Protein AF-A0A1H4I137-F1 (afdb_monomer_lite)

Secondary structure (DSSP, 8-state):
-GGGGTPEEEEEETTTEEEEEETTEEEEEEEESSSPPPHHHH-PBPS--THHHH-SGGGHHHHHHHHHHHHTT-PEEE-B--HHHHHHHSTT-S----TT--EEEEEE-SS-EEEEEEE-S--SS-GGG--S--PPP--TT--------TTSS-SS--------TT--PPPS---HHHHHHHHHHHHHHHHH-SEEEEE--SSHHHHHHHHHHHHHHHH-GGGGGGEEEEEE--S-S-HHHHHHHHHHHHHHHHHHHHH-TT---TTTEEEE---TTSSHHIIIIIS-PPPP-SS--HHIIIIIIHHHHHHHHHHS-TT--EEEE----GGG-HHHHHHHHHHHTTSSPEEPSSTTEEEE-TTTT--HHHHHHHHHHS--SS-STT-HHHHHHHHHHHTT-SS-HHHHHHH-HHHHHHHTTS-------TT--SSS--HHHHHHHHH-HHHHHHHHHHHHHHHHTTSGGGT-B-SEEEETTEEEES--PBPHHHHHHHHHHHHHTT----HHHHHHHHHHHHHHTTTTT----HHHHHHHHTTSS---TT-GGGGGSTTTS-SSEE-TTS-EEPPP--------HHHHHHHHHHHHHHHHHHHH--TT-EEEEE-SS-EEEEEEEEEEEETTEEEEEEEEETTEEEEEEGGG-SEEEEEE-HHHHHHHHHHHHHTT-

Radius of gyration: 31.25 Å; chains: 1; bounding box: 74×97×78 Å

pLDDT: mean 81.2, std 16.69, range [25.59, 98.25]

Sequence (677 aa):
MLKKRKWNYFGTVRNWTSVFEHSGQFIAIHHFIKDKPLKELMGIPDRIHWSEFLNESDFNEIMLFTHGLEEQLKMKCMIPEQTFVDALKDPYNPLMNSPKHKLMLWFTGEEVTLLVEIFFNPQQFPPYGVKAPMNWPDISHRVEYETQSLFAALDYIVQPEITSPDAMTIEDSINPDTLQTSKLDIERIFKECTKVIVAYSGGKDSSVILQLCVEFVLEHPEYQDKLYIVSASTGVENPLIEKHIRSMQEVVTIKLDELFENGFDESRFVIVEPKSDQTYVTCVFGDGFIPPSSTFKWCVERLKVNPGREDLLERFSDEDLVCQVLGLRTLESSNRSRSIQEHFGDDLYGIHVLRGLKTAPPIRHWSGADVATYLATKPSPWNDEYSNHRLINIYGMASGLMECPIGAMIQNDNDAIKSCSGSSARFGCWACTVVKEDHSLKNLVEAYPEELGSYYKMRSLLKGVQDIRYGGCSGYYRNHGGFSSGYGDLTIDVRINLLRNWWELNIPLPEIEVIEIIKKVKAREVPEGLAVSNRFWDTLYRFLPVHPGINHRAMYDPIWEPNYLRNEDNKKVKLASVGIDRVTQIDLSWIANYKLVSQQIKAAIDINDCVQIVLKNQIVRGEIIEVQVVNGIPKVLKLQVAKRQVELPVTVIKQIKVTESHAHRVSLHQQMLDFSL

Structure (mmCIF, N/CA/C/O backbone):
data_AF-A0A1H4I137-F1
#
_entry.id   AF-A0A1H4I137-F1
#
loop_
_atom_site.group_PDB
_atom_site.id
_atom_site.type_symbol
_atom_site.label_atom_id
_atom_site.label_alt_id
_atom_site.label_comp_id
_atom_site.label_asym_id
_atom_site.label_entity_id
_atom_site.label_seq_id
_atom_site.pdbx_PDB_ins_code
_atom_site.Cartn_x
_atom_site.Cartn_y
_atom_site.Cartn_z
_atom_site.occupancy
_atom_site.B_iso_or_equiv
_atom_site.auth_seq_id
_atom_site.auth_comp_id
_atom_site.auth_asym_id
_atom_site.auth_atom_id
_atom_site.pdbx_PDB_model_num
ATOM 1 N N . MET A 1 1 ? 21.775 20.223 -29.207 1.00 84.31 1 MET A N 1
ATOM 2 C CA . MET A 1 1 ? 21.948 19.214 -30.281 1.00 84.31 1 MET A CA 1
ATOM 3 C C . MET A 1 1 ? 20.658 18.977 -31.059 1.00 84.31 1 MET A C 1
ATOM 5 O O . MET A 1 1 ? 20.654 19.242 -32.252 1.00 84.31 1 MET A O 1
ATOM 9 N N . LEU A 1 2 ? 19.563 18.585 -30.398 1.00 90.19 2 LEU A N 1
ATOM 10 C CA . LEU A 1 2 ? 18.254 18.310 -31.020 1.00 90.19 2 LEU A CA 1
ATOM 11 C C . LEU A 1 2 ? 17.735 19.421 -31.958 1.00 90.19 2 LEU A C 1
ATOM 13 O O . LEU A 1 2 ? 17.393 19.140 -33.102 1.00 90.19 2 LEU A O 1
ATOM 17 N N . LYS A 1 3 ? 17.790 20.701 -31.547 1.00 89.25 3 LYS A N 1
ATOM 18 C CA . LYS A 1 3 ? 17.411 21.846 -32.407 1.00 89.25 3 LYS A CA 1
ATOM 19 C C . LYS A 1 3 ? 18.175 21.888 -33.741 1.00 89.25 3 LYS A C 1
ATOM 21 O O . LYS A 1 3 ? 17.584 22.159 -34.778 1.00 89.25 3 LYS A O 1
ATOM 26 N N . LYS A 1 4 ? 19.484 21.587 -33.736 1.00 87.75 4 LYS A N 1
ATOM 27 C CA . LYS A 1 4 ? 20.318 21.555 -34.959 1.00 87.75 4 LYS A CA 1
ATOM 28 C C . LYS A 1 4 ? 19.924 20.403 -35.894 1.00 87.75 4 LYS A C 1
ATOM 30 O O . LYS A 1 4 ? 20.110 20.510 -37.098 1.00 87.75 4 LYS A O 1
ATOM 35 N N . ARG A 1 5 ? 19.356 19.336 -35.330 1.00 87.44 5 ARG A N 1
ATOM 36 C CA . ARG A 1 5 ? 18.869 18.133 -36.018 1.00 87.44 5 ARG A CA 1
ATOM 37 C C . ARG A 1 5 ? 17.391 18.219 -36.416 1.00 87.44 5 ARG A C 1
ATOM 39 O O . ARG A 1 5 ? 16.802 17.215 -36.782 1.00 87.44 5 ARG A O 1
ATOM 46 N N . LYS A 1 6 ? 16.782 19.410 -36.338 1.00 90.44 6 LYS A N 1
ATOM 47 C CA . LYS A 1 6 ? 15.378 19.652 -36.718 1.00 90.44 6 LYS A CA 1
ATOM 48 C C . LYS A 1 6 ? 14.364 18.809 -35.927 1.00 90.44 6 LYS A C 1
ATOM 50 O O . LYS A 1 6 ? 13.351 18.385 -36.471 1.00 90.44 6 LYS A O 1
ATOM 55 N N . TRP A 1 7 ? 14.628 18.571 -34.644 1.00 93.19 7 TRP A N 1
ATOM 56 C CA . TRP A 1 7 ? 13.601 18.064 -33.732 1.00 93.19 7 TRP A CA 1
ATOM 57 C C . TRP A 1 7 ? 12.607 19.175 -33.381 1.00 93.19 7 TRP A C 1
ATOM 59 O O . TRP A 1 7 ? 12.993 20.337 -33.193 1.00 93.19 7 TRP A O 1
ATOM 69 N N . ASN A 1 8 ? 11.341 18.805 -33.240 1.00 93.00 8 ASN A N 1
ATOM 70 C CA . ASN A 1 8 ? 10.282 19.662 -32.733 1.00 93.00 8 ASN A CA 1
ATOM 71 C C . ASN A 1 8 ? 10.276 19.600 -31.204 1.00 93.00 8 ASN A C 1
ATOM 73 O O . ASN A 1 8 ? 10.320 18.523 -30.618 1.00 93.00 8 ASN A O 1
ATOM 77 N N . TYR A 1 9 ? 10.229 20.751 -30.541 1.00 94.00 9 TYR A N 1
ATOM 78 C CA . TYR A 1 9 ? 10.090 20.825 -29.088 1.00 94.00 9 TYR A CA 1
ATOM 79 C C . TYR A 1 9 ? 8.607 20.921 -28.736 1.00 94.00 9 TYR A C 1
ATOM 81 O O . TYR A 1 9 ? 7.920 21.774 -29.278 1.00 94.00 9 TYR A O 1
ATOM 89 N N . PHE A 1 10 ? 8.105 20.065 -27.847 1.00 91.12 10 PHE A N 1
ATOM 90 C CA . PHE A 1 10 ? 6.683 20.018 -27.468 1.00 91.12 10 PHE A CA 1
ATOM 91 C C . PHE A 1 10 ? 6.384 20.660 -26.109 1.00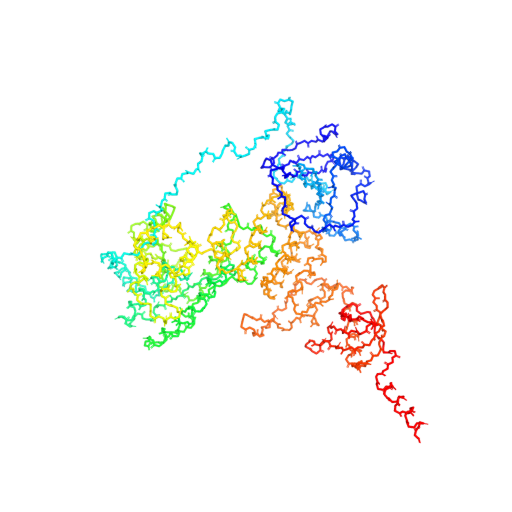 91.12 10 PHE A C 1
ATOM 93 O O . PHE A 1 10 ? 5.224 20.892 -25.773 1.00 91.12 10 PHE A O 1
ATOM 100 N N . GLY A 1 11 ? 7.416 20.965 -25.323 1.00 88.25 11 GLY A N 1
ATOM 101 C CA . GLY A 1 11 ? 7.264 21.617 -24.028 1.00 88.25 11 GLY A CA 1
ATOM 102 C C . GLY A 1 11 ? 8.071 20.959 -22.919 1.00 88.25 11 GLY A C 1
ATOM 103 O O . GLY A 1 11 ? 8.696 19.910 -23.098 1.00 88.25 11 GLY A O 1
ATOM 104 N N . THR A 1 12 ? 8.046 21.609 -21.757 1.00 85.88 12 THR A N 1
ATOM 105 C CA . THR A 1 12 ? 8.676 21.121 -20.532 1.00 85.88 12 THR A CA 1
ATOM 106 C C . THR A 1 12 ? 7.610 20.831 -19.486 1.00 85.88 12 THR A C 1
ATOM 108 O O . THR A 1 12 ? 6.809 21.690 -19.124 1.00 85.88 12 THR A O 1
ATOM 111 N N . VAL A 1 13 ? 7.623 19.604 -18.988 1.00 83.62 13 VAL A N 1
ATOM 112 C CA . VAL A 1 13 ? 6.821 19.103 -17.885 1.00 83.62 13 VAL A CA 1
ATOM 113 C C . VAL A 1 13 ? 7.604 19.312 -16.590 1.00 83.62 13 VAL A C 1
ATOM 115 O O . VAL A 1 13 ? 8.731 18.839 -16.443 1.00 83.62 13 VAL A O 1
ATOM 118 N N . ARG A 1 14 ? 6.999 20.053 -15.652 1.00 74.31 14 ARG A N 1
ATOM 119 C CA . ARG A 1 14 ? 7.532 20.329 -14.307 1.00 74.31 14 ARG A CA 1
ATOM 120 C C . ARG A 1 14 ? 9.015 20.750 -14.293 1.00 74.31 14 ARG A C 1
ATOM 122 O O . ARG A 1 14 ? 9.757 20.264 -13.474 1.00 74.31 14 ARG A O 1
ATOM 129 N N . ASN A 1 15 ? 9.478 21.637 -15.176 1.00 79.31 15 ASN A N 1
ATOM 130 C CA . ASN A 1 15 ? 10.860 22.177 -15.240 1.00 79.31 15 ASN A CA 1
ATOM 131 C C . ASN A 1 15 ? 12.026 21.188 -15.485 1.00 79.31 15 ASN A C 1
ATOM 133 O O . ASN A 1 15 ? 13.128 21.640 -15.803 1.00 79.31 15 ASN A O 1
ATOM 137 N N . TRP A 1 16 ? 11.828 19.874 -15.362 1.00 84.50 16 TRP A N 1
ATOM 138 C CA . TRP A 1 16 ? 12.906 18.878 -15.460 1.00 84.50 16 TRP A CA 1
ATOM 139 C C . TRP A 1 16 ? 12.687 17.777 -16.488 1.00 84.50 16 TRP A C 1
ATOM 141 O O . TRP A 1 16 ? 13.493 16.855 -16.590 1.00 84.50 16 TRP A O 1
ATOM 151 N N . THR A 1 17 ? 11.603 17.843 -17.252 1.00 89.19 17 THR A N 1
ATOM 152 C CA . THR A 1 17 ? 11.311 16.876 -18.309 1.00 89.19 17 THR A CA 1
ATOM 153 C C . THR A 1 17 ? 10.912 17.609 -19.569 1.00 89.19 17 THR A C 1
ATOM 155 O O . THR A 1 17 ? 9.930 18.335 -19.554 1.00 89.19 17 THR A O 1
ATOM 158 N N . SER A 1 18 ? 11.637 17.427 -20.665 1.00 92.75 18 SER A N 1
ATOM 159 C CA . SER A 1 18 ? 11.310 18.049 -21.950 1.00 92.75 18 SER A CA 1
ATOM 160 C C . SER A 1 18 ? 10.962 16.987 -22.983 1.00 92.75 18 SER A C 1
ATOM 162 O O . SER A 1 18 ? 11.657 15.979 -23.089 1.00 92.75 18 SER A O 1
ATOM 164 N N . VAL A 1 19 ? 9.893 17.223 -23.741 1.00 93.94 19 VAL A N 1
ATOM 165 C CA . VAL A 1 19 ? 9.405 16.302 -24.775 1.00 93.94 19 VAL A CA 1
ATOM 166 C C . VAL A 1 19 ? 9.760 16.846 -26.153 1.00 93.94 19 VAL A C 1
ATOM 168 O O . VAL A 1 19 ? 9.572 18.036 -26.431 1.00 93.94 19 VAL A O 1
ATOM 171 N N . PHE A 1 20 ? 10.263 15.967 -27.014 1.00 94.62 20 PHE A N 1
ATOM 172 C CA . PHE A 1 20 ? 10.655 16.283 -28.381 1.00 94.62 20 PHE A CA 1
ATOM 173 C C . PHE A 1 20 ? 10.111 15.245 -29.354 1.00 94.62 20 PHE A C 1
ATOM 175 O O . PHE A 1 20 ? 9.841 14.108 -28.973 1.00 94.62 20 PHE A O 1
ATOM 182 N N . GLU A 1 21 ? 9.985 15.641 -30.613 1.00 93.06 21 GLU A N 1
ATOM 183 C CA . GLU A 1 21 ? 9.478 14.791 -31.684 1.00 93.06 21 GLU A CA 1
ATOM 184 C C . GLU A 1 21 ? 10.303 14.957 -32.958 1.00 93.06 21 GLU A C 1
ATOM 186 O O . GLU A 1 21 ? 10.790 16.053 -33.263 1.00 93.06 21 GLU A O 1
ATOM 191 N N . HIS A 1 22 ? 10.462 13.859 -33.688 1.00 90.50 22 HIS A N 1
ATOM 192 C CA . HIS A 1 22 ? 11.014 13.859 -35.031 1.00 90.50 22 HIS A CA 1
ATOM 193 C C . HIS A 1 22 ? 10.442 12.691 -35.838 1.00 90.50 22 HIS A C 1
ATOM 195 O O . HIS A 1 22 ? 10.576 11.536 -35.441 1.00 90.50 22 HIS A O 1
ATOM 201 N N . SER A 1 23 ? 9.842 12.986 -36.993 1.00 85.75 23 SER A N 1
ATOM 202 C CA . SER A 1 23 ? 9.308 11.986 -37.931 1.00 85.75 23 SER A CA 1
ATOM 203 C C . SER A 1 23 ? 8.334 10.979 -37.288 1.00 85.75 23 SER A C 1
ATOM 205 O O . SER A 1 23 ? 8.338 9.797 -37.620 1.00 85.75 23 SER A O 1
ATOM 207 N N . GLY A 1 24 ? 7.491 11.442 -36.361 1.00 82.06 24 GLY A N 1
ATOM 208 C CA . GLY A 1 24 ? 6.491 10.639 -35.648 1.00 82.06 24 GLY A CA 1
ATOM 209 C C . GLY A 1 24 ? 7.011 9.901 -34.409 1.00 82.06 24 GLY A C 1
ATOM 210 O O . GLY A 1 24 ? 6.222 9.253 -33.720 1.00 82.06 24 GLY A O 1
ATOM 211 N N . GLN A 1 25 ? 8.306 10.002 -34.098 1.00 86.69 25 GLN A N 1
ATOM 212 C CA . GLN A 1 25 ? 8.915 9.408 -32.905 1.00 86.69 25 GLN A CA 1
ATOM 213 C C . GLN A 1 25 ? 9.050 10.448 -31.800 1.00 86.69 25 GLN A C 1
ATOM 215 O O . GLN A 1 25 ? 9.546 11.553 -32.032 1.00 86.69 25 GLN A O 1
ATOM 220 N N . PHE A 1 26 ? 8.664 10.076 -30.581 1.00 91.69 26 PHE A N 1
ATOM 221 C CA . PHE A 1 26 ? 8.810 10.933 -29.409 1.00 91.69 26 PHE A CA 1
ATOM 222 C C . PHE A 1 26 ? 9.999 10.507 -28.555 1.00 91.69 26 PHE A C 1
ATOM 224 O O . PHE A 1 26 ? 10.235 9.316 -28.340 1.00 91.69 26 PHE A O 1
ATOM 231 N N . ILE A 1 27 ? 10.691 11.499 -27.995 1.00 93.94 27 ILE A N 1
ATOM 232 C CA . ILE A 1 27 ? 11.617 11.303 -26.880 1.00 93.94 27 ILE A CA 1
ATOM 233 C C . ILE A 1 27 ? 11.242 12.220 -25.716 1.00 93.94 27 ILE A C 1
ATOM 235 O O . ILE A 1 27 ? 10.848 13.372 -25.920 1.00 93.94 27 ILE A O 1
ATOM 239 N N . ALA A 1 28 ? 11.391 11.726 -24.491 1.00 94.69 28 ALA A N 1
ATOM 240 C CA . ALA A 1 28 ? 11.336 12.542 -23.284 1.00 94.69 28 ALA A CA 1
ATOM 241 C C . ALA A 1 28 ? 12.715 12.543 -22.620 1.00 94.69 28 ALA A C 1
ATOM 243 O O . ALA A 1 28 ? 13.316 11.493 -22.414 1.00 94.69 28 ALA A O 1
ATOM 244 N N . ILE A 1 29 ? 13.239 13.727 -22.314 1.00 95.81 29 ILE A N 1
ATOM 245 C CA . ILE A 1 29 ? 14.527 13.886 -21.636 1.00 95.81 29 ILE A CA 1
ATOM 246 C C . ILE A 1 29 ? 14.263 14.423 -20.243 1.00 95.81 29 ILE A C 1
ATOM 248 O O . ILE A 1 29 ? 13.759 15.537 -20.084 1.00 95.81 29 ILE A O 1
ATOM 252 N N . HIS A 1 30 ? 14.638 13.634 -19.249 1.00 95.06 30 HIS A N 1
ATOM 253 C CA . HIS A 1 30 ? 14.558 13.961 -17.839 1.00 95.06 30 HIS A CA 1
ATOM 254 C C . HIS A 1 30 ? 15.951 14.293 -17.315 1.00 95.06 30 HIS A C 1
ATOM 256 O O . HIS A 1 30 ? 16.919 13.645 -17.713 1.00 95.06 30 HIS A O 1
ATOM 262 N N . HIS A 1 31 ? 16.068 15.266 -16.410 1.00 92.88 31 HIS A N 1
ATOM 263 C CA . HIS A 1 31 ? 17.363 15.636 -15.838 1.00 92.88 31 HIS A CA 1
ATOM 264 C C . HIS A 1 31 ? 17.395 15.651 -14.310 1.00 92.88 31 HIS A C 1
ATOM 266 O O . HIS A 1 31 ? 16.437 16.017 -13.626 1.00 92.88 31 HIS A O 1
ATOM 272 N N . PHE A 1 32 ? 18.556 15.268 -13.791 1.00 91.69 32 PHE A N 1
ATOM 273 C CA . PHE A 1 32 ? 18.973 15.362 -12.402 1.00 91.69 32 PHE A CA 1
ATOM 274 C C . PHE A 1 32 ? 20.220 16.248 -12.363 1.00 91.69 32 PHE A C 1
ATOM 276 O O . PHE A 1 32 ? 21.336 15.769 -12.562 1.00 91.69 32 PHE A O 1
ATOM 283 N N . ILE A 1 33 ? 20.002 17.555 -12.195 1.00 87.00 33 ILE A N 1
ATOM 284 C CA . ILE A 1 33 ? 21.074 18.562 -12.094 1.00 87.00 33 ILE A CA 1
ATOM 285 C C . ILE A 1 33 ? 21.397 18.861 -10.626 1.00 87.00 33 ILE A C 1
ATOM 287 O O . ILE A 1 33 ? 22.554 18.903 -10.232 1.00 87.00 33 ILE A O 1
ATOM 291 N N . LYS A 1 34 ? 20.365 19.078 -9.801 1.00 77.12 34 LYS A N 1
ATOM 292 C CA . LYS A 1 34 ? 20.523 19.486 -8.392 1.00 77.12 34 LYS A CA 1
ATOM 293 C C . LYS A 1 34 ? 20.586 18.311 -7.413 1.00 77.12 34 LYS A C 1
ATOM 295 O O . LYS A 1 34 ? 20.992 18.489 -6.271 1.00 77.12 34 LYS A O 1
ATOM 300 N N . ASP A 1 35 ? 20.211 17.121 -7.874 1.00 83.19 35 ASP A N 1
ATOM 301 C CA . ASP A 1 35 ? 20.007 15.942 -7.040 1.00 83.19 35 ASP A CA 1
ATOM 302 C C . ASP A 1 35 ? 20.717 14.737 -7.660 1.00 83.19 35 ASP A C 1
ATOM 304 O O . ASP A 1 35 ? 20.875 14.664 -8.878 1.00 83.19 35 ASP A O 1
ATOM 308 N N . LYS A 1 36 ? 21.082 13.747 -6.841 1.00 86.12 36 LYS A N 1
ATOM 309 C CA . LYS A 1 36 ? 21.533 12.441 -7.338 1.00 86.12 36 LYS A CA 1
ATOM 310 C C . LYS A 1 36 ? 20.338 11.485 -7.423 1.00 86.12 36 LYS A C 1
ATOM 312 O O . LYS A 1 36 ? 19.593 11.396 -6.445 1.00 86.12 36 LYS A O 1
ATOM 317 N N . PRO A 1 37 ? 20.147 10.761 -8.540 1.00 91.69 37 PRO A N 1
ATOM 318 C CA . PRO A 1 37 ? 19.071 9.784 -8.644 1.00 91.69 37 PRO A CA 1
ATOM 319 C C . PRO A 1 37 ? 19.275 8.621 -7.662 1.00 91.69 37 PRO A C 1
ATOM 321 O O . PRO A 1 37 ? 20.403 8.204 -7.385 1.00 91.69 37 PRO A O 1
ATOM 324 N N . LEU A 1 38 ? 18.165 8.073 -7.164 1.00 92.00 38 LEU A N 1
ATOM 325 C CA . LEU A 1 38 ? 18.134 6.834 -6.392 1.00 92.00 38 LEU A CA 1
ATOM 326 C C . LEU A 1 38 ? 18.547 5.670 -7.295 1.00 92.00 38 LEU A C 1
ATOM 328 O O . LEU A 1 38 ? 17.859 5.353 -8.268 1.00 92.00 38 LEU A O 1
ATOM 332 N N . LYS A 1 39 ? 19.668 5.025 -6.964 1.00 92.50 39 LYS A N 1
ATOM 333 C CA . LYS A 1 39 ? 20.247 3.938 -7.769 1.00 92.50 39 LYS A CA 1
ATOM 334 C C . LYS A 1 39 ? 19.289 2.756 -7.898 1.00 92.50 39 LYS A C 1
ATOM 336 O O . LYS A 1 39 ? 19.197 2.155 -8.961 1.00 92.50 39 LYS A O 1
ATOM 341 N N . GLU A 1 40 ? 18.543 2.471 -6.838 1.00 94.19 40 GLU A N 1
ATOM 342 C CA . GLU A 1 40 ? 17.553 1.399 -6.756 1.00 94.19 40 GLU A CA 1
ATOM 343 C C . GLU A 1 40 ? 16.421 1.572 -7.782 1.00 94.19 40 GLU A C 1
ATOM 345 O O . GLU A 1 40 ? 15.859 0.586 -8.255 1.00 94.19 40 GLU A O 1
ATOM 350 N N . LEU A 1 41 ? 16.109 2.816 -8.168 1.00 94.25 41 LEU A N 1
ATOM 351 C CA . LEU A 1 41 ? 15.083 3.125 -9.167 1.00 94.25 41 LEU A CA 1
ATOM 352 C C . LEU A 1 41 ? 15.638 3.243 -10.592 1.00 94.25 41 LEU A C 1
ATOM 354 O O . LEU A 1 41 ? 14.862 3.159 -11.541 1.00 94.25 41 LEU A O 1
ATOM 358 N N . MET A 1 42 ? 16.957 3.394 -10.762 1.00 93.94 42 MET A N 1
ATOM 359 C CA . MET A 1 42 ? 17.597 3.385 -12.086 1.00 93.94 42 MET A CA 1
ATOM 360 C C . MET A 1 42 ? 17.585 1.991 -12.729 1.00 93.94 42 MET A C 1
ATOM 362 O O . MET A 1 42 ? 17.645 1.895 -13.952 1.00 93.94 42 MET A O 1
ATOM 366 N N . GLY A 1 43 ? 17.472 0.930 -11.922 1.00 90.88 43 GLY A N 1
ATOM 367 C CA . GLY A 1 43 ? 17.480 -0.463 -12.368 1.00 90.88 43 GLY A CA 1
ATOM 368 C C . GLY A 1 43 ? 18.884 -1.068 -12.467 1.00 90.88 43 GLY A C 1
ATOM 369 O O . GLY A 1 43 ? 19.903 -0.389 -12.327 1.00 90.88 43 GLY A O 1
ATOM 370 N N . ILE A 1 44 ? 18.936 -2.382 -12.687 1.00 92.12 44 ILE A N 1
ATOM 371 C CA . ILE A 1 44 ? 20.192 -3.127 -12.854 1.00 92.12 44 ILE A CA 1
ATOM 372 C C . ILE A 1 44 ? 20.699 -2.922 -14.287 1.00 92.12 44 ILE A C 1
ATOM 374 O O . ILE A 1 44 ? 19.911 -3.128 -15.204 1.00 92.12 44 ILE A O 1
ATOM 378 N N . PRO A 1 45 ? 21.976 -2.565 -14.516 1.00 92.50 45 PRO A N 1
ATOM 379 C CA . PRO A 1 45 ? 22.520 -2.444 -15.867 1.00 92.50 45 PRO A CA 1
ATOM 380 C C . PRO A 1 45 ? 22.465 -3.767 -16.647 1.00 92.50 45 PRO A C 1
ATOM 382 O O . PRO A 1 45 ? 22.981 -4.785 -16.181 1.00 92.50 45 PRO A O 1
ATOM 385 N N . ASP A 1 46 ? 21.900 -3.738 -17.852 1.00 89.00 46 ASP A N 1
ATOM 386 C CA . ASP A 1 46 ? 22.016 -4.806 -18.849 1.00 89.00 46 ASP A CA 1
ATOM 387 C C . ASP A 1 46 ? 23.359 -4.669 -19.599 1.00 89.00 46 ASP A C 1
ATOM 389 O O . ASP A 1 46 ? 23.974 -3.601 -19.646 1.00 89.00 46 ASP A O 1
ATOM 393 N N . ARG A 1 47 ? 23.851 -5.761 -20.189 1.00 86.62 47 ARG A N 1
ATOM 394 C CA . ARG A 1 47 ? 25.141 -5.817 -20.907 1.00 86.62 47 ARG A CA 1
ATOM 395 C C . ARG A 1 47 ? 25.022 -5.466 -22.392 1.00 86.62 47 ARG A C 1
ATOM 397 O O . ARG A 1 47 ? 25.855 -5.896 -23.184 1.00 86.62 47 ARG A O 1
ATOM 404 N N . ILE A 1 48 ? 23.987 -4.720 -22.751 1.00 86.00 48 ILE A N 1
ATOM 405 C CA . ILE A 1 48 ? 23.680 -4.333 -24.127 1.00 86.00 48 ILE A CA 1
ATOM 406 C C . ILE A 1 48 ? 24.155 -2.915 -24.376 1.00 86.00 48 ILE A C 1
ATOM 408 O O . ILE A 1 48 ? 24.067 -2.053 -23.499 1.00 86.00 48 ILE A O 1
ATOM 412 N N . HIS A 1 49 ? 24.605 -2.669 -25.599 1.00 89.69 49 HIS A N 1
ATOM 413 C CA . HIS A 1 49 ? 24.866 -1.326 -26.084 1.00 89.69 49 HIS A CA 1
ATOM 414 C C . HIS A 1 49 ? 23.697 -0.804 -26.929 1.00 89.69 49 HIS A C 1
ATOM 416 O O . HIS A 1 49 ? 23.076 -1.557 -27.677 1.00 89.69 49 HIS A O 1
ATOM 422 N N . TRP A 1 50 ? 23.407 0.500 -26.868 1.00 89.06 50 TRP A N 1
ATOM 423 C CA . TRP A 1 50 ? 22.255 1.077 -27.578 1.00 89.06 50 TRP A CA 1
ATOM 424 C C . TRP A 1 50 ? 22.338 0.909 -29.101 1.00 89.06 50 TRP A C 1
ATOM 426 O O . TRP A 1 50 ? 21.317 0.904 -29.788 1.00 89.06 50 TRP A O 1
ATOM 436 N N . SER A 1 51 ? 23.547 0.737 -29.644 1.00 87.88 51 SER A N 1
ATOM 437 C CA . SER A 1 51 ? 23.748 0.478 -31.073 1.00 87.88 51 SER A CA 1
ATOM 438 C C . SER A 1 51 ? 23.101 -0.833 -31.519 1.00 87.88 51 SER A C 1
ATOM 440 O O . SER A 1 51 ? 22.750 -0.972 -32.678 1.00 87.88 51 SER A O 1
ATOM 442 N N . GLU A 1 52 ? 22.900 -1.804 -30.629 1.00 83.69 52 GLU A N 1
ATOM 443 C CA . GLU A 1 52 ? 22.295 -3.089 -31.002 1.00 83.69 52 GLU A CA 1
ATOM 444 C C . GLU A 1 52 ? 20.851 -2.957 -31.512 1.00 83.69 52 GLU A C 1
ATOM 446 O O . GLU A 1 52 ? 20.392 -3.833 -32.236 1.00 83.69 52 GLU A O 1
ATOM 451 N N . PHE A 1 53 ? 20.154 -1.862 -31.188 1.00 78.62 53 PHE A N 1
ATOM 452 C CA . PHE A 1 53 ? 18.765 -1.632 -31.605 1.00 78.62 53 PHE A CA 1
ATOM 453 C C . PHE A 1 53 ? 18.503 -0.246 -32.225 1.00 78.62 53 PHE A C 1
ATOM 455 O O . PHE A 1 53 ? 17.454 -0.048 -32.826 1.00 78.62 53 PHE A O 1
ATOM 462 N N . LEU A 1 54 ? 19.429 0.722 -32.131 1.00 81.50 54 LEU A N 1
ATOM 463 C CA . LEU A 1 54 ? 19.313 2.020 -32.827 1.00 81.50 54 LEU A CA 1
ATOM 464 C C . LEU A 1 54 ? 20.019 2.059 -34.195 1.00 81.50 54 LEU A C 1
ATOM 466 O O . LEU A 1 54 ? 20.047 3.111 -34.826 1.00 81.50 54 LEU A O 1
ATOM 470 N N . ASN A 1 55 ? 20.593 0.944 -34.660 1.00 72.94 55 ASN A N 1
ATOM 471 C CA . ASN A 1 55 ? 21.327 0.878 -35.933 1.00 72.94 55 ASN A CA 1
ATOM 472 C C . ASN A 1 55 ? 20.428 0.808 -37.186 1.00 72.94 55 ASN A C 1
ATOM 474 O O . ASN A 1 55 ? 20.946 0.785 -38.304 1.00 72.94 55 ASN A O 1
ATOM 478 N N . GLU A 1 56 ? 19.104 0.754 -37.032 1.00 70.50 56 GLU A N 1
ATOM 479 C CA . GLU A 1 56 ? 18.172 0.768 -38.164 1.00 70.50 56 GLU A CA 1
ATOM 480 C C . GLU A 1 56 ? 18.010 2.181 -38.746 1.00 70.50 56 GLU A C 1
ATOM 482 O O . GLU A 1 56 ? 18.104 3.185 -38.033 1.00 70.50 56 GLU A O 1
ATOM 487 N N . SER A 1 57 ? 17.731 2.270 -40.053 1.00 69.81 57 SER A N 1
ATOM 488 C CA . SER A 1 57 ? 17.572 3.550 -40.766 1.00 69.81 57 SER A CA 1
ATOM 489 C C . SER A 1 57 ? 16.544 4.473 -40.116 1.00 69.81 57 SER A C 1
ATOM 491 O O . SER A 1 57 ? 16.720 5.693 -40.112 1.00 69.81 57 SER A O 1
ATOM 493 N N . ASP A 1 58 ? 15.507 3.883 -39.531 1.00 71.50 58 ASP A N 1
ATOM 494 C CA . ASP A 1 58 ? 14.343 4.581 -38.997 1.00 71.50 58 ASP A CA 1
ATOM 495 C C . ASP A 1 58 ? 14.639 5.279 -37.658 1.00 71.50 58 ASP A C 1
ATOM 497 O O . ASP A 1 58 ? 13.884 6.157 -37.245 1.00 71.50 58 ASP A O 1
ATOM 501 N N . PHE A 1 59 ? 15.765 4.961 -37.001 1.00 80.69 59 PHE A N 1
ATOM 502 C CA . PHE A 1 59 ? 16.183 5.555 -35.721 1.00 80.69 59 PHE A CA 1
ATOM 503 C C . PHE A 1 59 ? 17.454 6.407 -35.828 1.00 80.69 59 PHE A C 1
ATOM 505 O O . PHE A 1 59 ? 18.017 6.809 -34.808 1.00 80.69 59 PHE A O 1
ATOM 512 N N . ASN A 1 60 ? 17.902 6.730 -37.046 1.00 86.00 60 ASN A N 1
ATOM 513 C CA . ASN A 1 60 ? 19.181 7.401 -37.292 1.00 86.00 60 ASN A CA 1
ATOM 514 C C . ASN A 1 60 ? 19.349 8.714 -36.496 1.00 86.00 60 ASN A C 1
ATOM 516 O O . ASN A 1 60 ? 20.404 8.963 -35.914 1.00 86.00 60 ASN A O 1
ATOM 520 N N . GLU A 1 61 ? 18.313 9.553 -36.387 1.00 89.44 61 GLU A N 1
ATOM 521 C CA . GLU A 1 61 ? 18.430 10.801 -35.613 1.00 89.44 61 GLU A CA 1
ATOM 522 C C . GLU A 1 61 ? 18.536 10.576 -34.101 1.00 89.44 61 GLU A C 1
ATOM 524 O O . GLU A 1 61 ? 19.247 11.322 -33.422 1.00 89.44 61 GLU A O 1
ATOM 529 N N . ILE A 1 62 ? 17.885 9.536 -33.573 1.00 89.75 62 ILE A N 1
ATOM 530 C CA . ILE A 1 62 ? 18.009 9.131 -32.168 1.00 89.75 62 ILE A CA 1
ATOM 531 C C . ILE A 1 62 ? 19.408 8.566 -31.926 1.00 89.75 62 ILE A C 1
ATOM 533 O O . ILE A 1 62 ? 20.083 8.992 -30.992 1.00 89.75 62 ILE A O 1
ATOM 537 N N . MET A 1 63 ? 19.880 7.678 -32.803 1.00 91.00 63 MET A N 1
ATOM 538 C CA . MET A 1 63 ? 21.227 7.107 -32.775 1.00 91.00 63 MET A CA 1
ATOM 539 C C . MET A 1 63 ? 22.295 8.205 -32.728 1.00 91.00 63 MET A C 1
ATOM 541 O O . MET A 1 63 ? 23.163 8.221 -31.859 1.00 91.00 63 MET A O 1
ATOM 545 N N . LEU A 1 64 ? 22.205 9.176 -33.635 1.00 90.38 64 LEU A N 1
ATOM 546 C CA . LEU A 1 64 ? 23.164 10.265 -33.728 1.00 90.38 64 LEU A CA 1
ATOM 547 C C . LEU A 1 64 ? 23.047 11.280 -32.569 1.00 90.38 64 LEU A C 1
ATOM 549 O O . LEU A 1 64 ? 24.024 11.969 -32.251 1.00 90.38 64 LEU A O 1
ATOM 553 N N . PHE A 1 65 ? 21.866 11.429 -31.961 1.00 92.06 65 PHE A N 1
ATOM 554 C CA . PHE A 1 65 ? 21.697 12.186 -30.718 1.00 92.06 65 PHE A CA 1
ATOM 555 C C . PHE A 1 65 ? 22.392 11.475 -29.553 1.00 92.06 65 PHE A C 1
ATOM 557 O O . PHE A 1 65 ? 23.238 12.089 -28.902 1.00 92.06 65 PHE A O 1
ATOM 564 N N . THR A 1 66 ? 22.097 10.190 -29.360 1.00 93.06 66 THR A N 1
ATOM 565 C CA . THR A 1 66 ? 22.690 9.326 -28.335 1.00 93.06 66 THR A CA 1
ATOM 566 C C . THR A 1 66 ? 24.213 9.276 -28.450 1.00 93.06 66 THR A C 1
ATOM 568 O O . THR A 1 66 ? 24.909 9.566 -27.479 1.00 93.06 66 THR A O 1
ATOM 571 N N . HIS A 1 67 ? 24.741 9.044 -29.654 1.00 92.81 67 HIS A N 1
ATOM 572 C CA . HIS A 1 67 ? 26.179 9.064 -29.921 1.00 92.81 67 HIS A CA 1
ATOM 573 C C . HIS A 1 67 ? 26.825 10.402 -29.537 1.00 92.81 67 HIS A C 1
ATOM 575 O O . HIS A 1 67 ? 27.932 10.440 -29.011 1.00 92.81 67 HIS A O 1
ATOM 581 N N . GLY A 1 68 ? 26.136 11.524 -29.760 1.00 91.88 68 GLY A N 1
ATOM 582 C CA . GLY A 1 68 ? 26.661 12.823 -29.357 1.00 91.88 68 GLY A CA 1
ATOM 583 C C . GLY A 1 68 ? 26.668 13.044 -27.837 1.00 91.88 68 GLY A C 1
ATOM 584 O O . GLY A 1 68 ? 27.554 13.743 -27.353 1.00 91.88 68 GLY A O 1
ATOM 585 N N . LEU A 1 69 ? 25.745 12.444 -27.074 1.00 93.06 69 LEU A N 1
ATOM 586 C CA . LEU A 1 69 ? 25.808 12.483 -25.605 1.00 93.06 69 LEU A CA 1
ATOM 587 C C . LEU A 1 69 ? 27.064 11.764 -25.089 1.00 93.06 69 LEU A C 1
ATOM 589 O O . LEU A 1 69 ? 27.749 12.281 -24.208 1.00 93.06 69 LEU A O 1
ATOM 593 N N . GLU A 1 70 ? 27.409 10.615 -25.667 1.00 92.94 70 GLU A N 1
ATOM 594 C CA . GLU A 1 70 ? 28.612 9.873 -25.275 1.00 92.94 70 GLU A CA 1
ATOM 595 C C . GLU A 1 70 ? 29.894 10.530 -25.786 1.00 92.94 70 GLU A C 1
ATOM 597 O O . GLU A 1 70 ? 30.811 10.792 -25.014 1.00 92.94 70 GLU A O 1
ATOM 602 N N . GLU A 1 71 ? 29.971 10.858 -27.075 1.00 92.12 71 GLU A N 1
ATOM 603 C CA . GLU A 1 71 ? 31.232 11.307 -27.664 1.00 92.12 71 GLU A CA 1
ATOM 604 C C . GLU A 1 71 ? 31.504 12.797 -27.490 1.00 92.12 71 GLU A C 1
ATOM 606 O O . GLU A 1 71 ? 32.656 13.180 -27.272 1.00 92.12 71 GLU A O 1
ATOM 611 N N . GLN A 1 72 ? 30.478 13.649 -27.583 1.00 89.62 72 GLN A N 1
ATOM 612 C CA . GLN A 1 72 ? 30.653 15.105 -27.493 1.00 89.62 72 GLN A CA 1
ATOM 613 C C . GLN A 1 72 ? 30.537 15.598 -26.052 1.00 89.62 72 GLN A C 1
ATOM 615 O O . GLN A 1 72 ? 31.293 16.483 -25.663 1.00 89.62 72 GLN A O 1
ATOM 620 N N . LEU A 1 73 ? 29.612 15.032 -25.268 1.00 88.56 73 LEU A N 1
ATOM 621 C CA . LEU A 1 73 ? 29.402 15.414 -23.865 1.00 88.56 73 LEU A CA 1
ATOM 622 C C . LEU A 1 73 ? 30.072 14.465 -22.862 1.00 88.56 73 LEU A C 1
ATOM 624 O O . LEU A 1 73 ? 29.961 14.696 -21.661 1.00 88.56 73 LEU A O 1
ATOM 628 N N . LYS A 1 74 ? 30.775 13.423 -23.333 1.00 91.44 74 LYS A N 1
ATOM 629 C CA . LYS A 1 74 ? 31.528 12.469 -22.496 1.00 91.44 74 LYS A CA 1
ATOM 630 C C . LYS A 1 74 ? 30.684 11.834 -21.387 1.00 91.44 74 LYS A C 1
ATOM 632 O O . LYS A 1 74 ? 31.191 11.511 -20.316 1.00 91.44 74 LYS A O 1
ATOM 637 N N . MET A 1 75 ? 29.392 11.634 -21.649 1.00 95.00 75 MET A N 1
ATOM 638 C CA . MET A 1 75 ? 28.480 10.995 -20.706 1.00 95.00 75 MET A CA 1
ATOM 639 C C . MET A 1 75 ? 28.546 9.476 -20.838 1.00 95.00 75 MET A C 1
ATOM 641 O O . MET A 1 75 ? 28.563 8.941 -21.941 1.00 95.00 75 MET A O 1
ATOM 645 N N . LYS A 1 76 ? 28.513 8.764 -19.713 1.00 94.81 76 LYS A N 1
ATOM 646 C CA . LYS A 1 76 ? 28.445 7.301 -19.707 1.00 94.81 76 LYS A CA 1
ATOM 647 C C . LYS A 1 76 ? 27.000 6.840 -19.876 1.00 94.81 76 LYS A C 1
ATOM 649 O O . LYS A 1 76 ? 26.174 7.159 -19.020 1.00 94.81 76 LYS A O 1
ATOM 654 N N . CYS A 1 77 ? 26.708 6.062 -20.919 1.00 95.56 77 CYS A N 1
ATOM 655 C CA . CYS A 1 77 ? 25.406 5.420 -21.079 1.00 95.56 77 CYS A CA 1
ATOM 656 C C . CYS A 1 77 ? 25.281 4.160 -20.201 1.00 95.56 77 CYS A C 1
ATOM 658 O O . CYS A 1 77 ? 26.220 3.373 -20.056 1.00 95.56 77 CYS A O 1
ATOM 660 N N . MET A 1 78 ? 24.105 3.965 -19.610 1.00 94.88 78 MET A N 1
ATOM 661 C CA . MET A 1 78 ? 23.677 2.760 -18.912 1.00 94.88 78 MET A CA 1
ATOM 662 C C . MET A 1 78 ? 22.261 2.413 -19.370 1.00 94.88 78 MET A C 1
ATOM 664 O O . MET A 1 78 ? 21.351 3.242 -19.309 1.00 94.88 78 MET A O 1
ATOM 668 N N . ILE A 1 79 ? 22.080 1.175 -19.819 1.00 94.62 79 ILE A N 1
ATOM 669 C CA . ILE A 1 79 ? 20.778 0.630 -20.200 1.00 94.62 79 ILE A CA 1
ATOM 670 C C . ILE A 1 79 ? 20.338 -0.308 -19.082 1.00 94.62 79 ILE A C 1
ATOM 672 O O . ILE A 1 79 ? 21.051 -1.276 -18.823 1.00 94.62 79 ILE A O 1
ATOM 676 N N . PRO A 1 80 ? 19.210 -0.060 -18.401 1.00 94.19 80 PRO A N 1
ATOM 677 C CA . PRO A 1 80 ? 18.732 -0.976 -17.384 1.00 94.19 80 PRO A CA 1
ATOM 678 C C . PRO A 1 80 ? 18.090 -2.214 -18.015 1.00 94.19 80 PRO A C 1
ATOM 680 O O . PRO A 1 80 ? 17.547 -2.148 -19.122 1.00 94.19 80 PRO A O 1
ATOM 683 N N . GLU A 1 81 ? 18.095 -3.322 -17.271 1.00 91.75 81 GLU A N 1
ATOM 684 C CA . GLU A 1 81 ? 17.214 -4.465 -17.491 1.00 91.75 81 GLU A CA 1
ATOM 685 C C . GLU A 1 81 ? 15.777 -3.951 -17.593 1.00 91.75 81 GLU A C 1
ATOM 687 O O . GLU A 1 81 ? 15.196 -3.487 -16.611 1.00 91.75 81 GLU A O 1
ATOM 692 N N . GLN A 1 82 ? 15.197 -4.032 -18.784 1.00 90.06 82 GLN A N 1
ATOM 693 C CA . GLN A 1 82 ? 13.884 -3.467 -19.046 1.00 90.06 82 GLN A CA 1
ATOM 694 C C . GLN A 1 82 ? 13.095 -4.323 -20.021 1.00 90.06 82 GLN A C 1
ATOM 696 O O . GLN A 1 82 ? 13.631 -5.053 -20.856 1.00 90.06 82 GLN A O 1
ATOM 701 N N . THR A 1 83 ? 11.788 -4.226 -19.897 1.00 86.56 83 THR A N 1
ATOM 702 C CA . THR A 1 83 ? 10.839 -5.096 -20.570 1.00 86.56 83 THR A CA 1
ATOM 703 C C . THR A 1 83 ? 10.822 -4.845 -22.079 1.00 86.56 83 THR A C 1
ATOM 705 O O . THR A 1 83 ? 10.607 -5.773 -22.855 1.00 86.56 83 THR A O 1
ATOM 708 N N . PHE A 1 84 ? 11.144 -3.619 -22.505 1.00 84.88 84 PHE A N 1
ATOM 709 C CA . PHE A 1 84 ? 11.356 -3.283 -23.913 1.00 84.88 84 PHE A CA 1
ATOM 710 C C . PHE A 1 84 ? 12.486 -4.113 -24.545 1.00 84.88 84 PHE A C 1
ATOM 712 O O . PHE A 1 84 ? 12.303 -4.724 -25.595 1.00 84.88 84 PHE A O 1
ATOM 719 N N . VAL A 1 85 ? 13.638 -4.193 -23.873 1.00 82.69 85 VAL A N 1
ATOM 720 C CA . VAL A 1 85 ? 14.811 -4.942 -24.350 1.00 82.69 85 VAL A CA 1
ATOM 721 C C . VAL A 1 85 ? 14.527 -6.442 -24.413 1.00 82.69 85 VAL A C 1
ATOM 723 O O . VAL A 1 85 ? 14.946 -7.111 -25.355 1.00 82.69 85 VAL A O 1
ATOM 726 N N . ASP A 1 86 ? 13.792 -6.983 -23.440 1.00 80.25 86 ASP A N 1
ATOM 727 C CA . ASP A 1 86 ? 13.409 -8.400 -23.464 1.00 80.25 86 ASP A CA 1
ATOM 728 C C . ASP A 1 86 ? 12.571 -8.746 -24.683 1.00 80.25 86 ASP A C 1
ATOM 730 O O . ASP A 1 86 ? 12.756 -9.799 -25.288 1.00 80.25 86 ASP A O 1
ATOM 734 N N . ALA A 1 87 ? 11.657 -7.854 -25.046 1.00 75.69 87 ALA A N 1
ATOM 735 C CA . ALA A 1 87 ? 10.793 -8.084 -26.179 1.00 75.69 87 ALA A CA 1
ATOM 736 C C . ALA A 1 87 ? 11.520 -7.985 -27.522 1.00 75.69 87 ALA A C 1
ATOM 738 O O . ALA A 1 87 ? 11.182 -8.724 -28.441 1.00 75.69 87 ALA A O 1
ATOM 739 N N . LEU A 1 88 ? 12.553 -7.142 -27.627 1.00 72.44 88 LEU A N 1
ATOM 740 C CA . LEU A 1 88 ? 13.438 -7.142 -28.796 1.00 72.44 88 LEU A CA 1
ATOM 741 C C . LEU A 1 88 ? 14.200 -8.469 -28.942 1.00 72.44 88 LEU A C 1
ATOM 743 O O . LEU A 1 88 ? 14.413 -8.940 -30.057 1.00 72.44 88 LEU A O 1
ATOM 747 N N . LYS A 1 89 ? 14.594 -9.092 -27.823 1.00 70.62 89 LYS A N 1
ATOM 748 C CA . LYS A 1 89 ? 15.296 -10.389 -27.815 1.00 70.62 89 LYS A CA 1
ATOM 749 C C . LYS A 1 89 ? 14.383 -11.576 -28.159 1.00 70.62 89 LYS A C 1
ATOM 751 O O . LYS A 1 89 ? 14.898 -12.613 -28.576 1.00 70.62 89 LYS A O 1
ATOM 756 N N . ASP A 1 90 ? 13.065 -11.444 -27.991 1.00 65.25 90 ASP A N 1
ATOM 757 C CA . ASP A 1 90 ? 12.059 -12.470 -28.318 1.00 65.25 90 ASP A CA 1
ATOM 758 C C . ASP A 1 90 ? 11.022 -11.937 -29.339 1.00 65.25 90 ASP A C 1
ATOM 760 O O . ASP A 1 90 ? 9.860 -11.683 -29.001 1.00 65.25 90 ASP A O 1
ATOM 764 N N . PRO A 1 91 ? 11.436 -11.736 -30.607 1.00 51.75 91 PRO A N 1
ATOM 765 C CA . PRO A 1 91 ? 10.721 -10.915 -31.591 1.00 51.75 91 PRO A CA 1
ATOM 766 C C . PRO A 1 91 ? 9.418 -11.527 -32.140 1.00 51.75 91 PRO A C 1
ATOM 768 O O . PRO A 1 91 ? 8.754 -10.911 -32.971 1.00 51.75 91 PRO A O 1
ATOM 771 N N . TYR A 1 92 ? 9.016 -12.727 -31.707 1.00 46.94 92 TYR A N 1
ATOM 772 C CA . TYR A 1 92 ? 7.842 -13.432 -32.247 1.00 46.94 92 TYR A CA 1
ATOM 773 C C . TYR A 1 92 ? 6.534 -13.182 -31.486 1.00 46.94 92 TYR A C 1
ATOM 775 O O . TYR A 1 92 ? 5.546 -13.875 -31.738 1.00 46.94 92 TYR A O 1
ATOM 783 N N . ASN A 1 93 ? 6.476 -12.206 -30.574 1.00 51.97 93 ASN A N 1
ATOM 784 C CA . ASN A 1 93 ? 5.243 -11.918 -29.847 1.00 51.97 93 ASN A CA 1
ATOM 785 C C . ASN A 1 93 ? 4.450 -10.747 -30.475 1.00 51.97 93 ASN A C 1
ATOM 787 O O . ASN A 1 93 ? 4.777 -9.591 -30.216 1.00 51.97 93 ASN A O 1
ATOM 791 N N . PRO A 1 94 ? 3.361 -10.999 -31.234 1.00 44.19 94 PRO A N 1
ATOM 792 C CA . PRO A 1 94 ? 2.498 -9.949 -31.797 1.00 44.19 94 PRO A CA 1
ATOM 793 C C . PRO A 1 94 ? 1.781 -9.088 -30.735 1.00 44.19 94 PRO A C 1
ATOM 795 O O . PRO A 1 94 ? 1.143 -8.093 -31.075 1.00 44.19 94 PRO A O 1
ATOM 798 N N . LEU A 1 95 ? 1.896 -9.439 -29.448 1.00 45.88 95 LEU A N 1
ATOM 799 C CA . LEU A 1 95 ? 1.416 -8.681 -28.289 1.00 45.88 95 LEU A CA 1
ATOM 800 C C . LEU A 1 95 ? 2.418 -7.597 -27.844 1.00 45.88 95 LEU A C 1
ATOM 802 O O . LEU A 1 95 ? 2.571 -7.394 -26.649 1.00 45.88 95 LEU A O 1
ATOM 806 N N . MET A 1 96 ? 3.133 -6.945 -28.764 1.00 58.94 96 MET A N 1
ATOM 807 C CA . MET A 1 96 ? 4.208 -5.982 -28.457 1.00 58.94 96 MET A CA 1
ATOM 808 C C . MET A 1 96 ? 3.967 -4.584 -29.033 1.00 58.94 96 MET A C 1
ATOM 810 O O . MET A 1 96 ? 4.897 -3.840 -29.322 1.00 58.94 96 MET A O 1
ATOM 814 N N . ASN A 1 97 ? 2.696 -4.223 -29.193 1.00 65.62 97 ASN A N 1
ATOM 815 C CA . ASN A 1 97 ? 2.274 -2.979 -29.839 1.00 65.62 97 ASN A CA 1
ATOM 816 C C . ASN A 1 97 ? 1.684 -1.966 -28.847 1.00 65.62 97 ASN A C 1
ATOM 818 O O . ASN A 1 97 ? 1.017 -1.015 -29.258 1.00 65.62 97 ASN A O 1
ATOM 822 N N . SER A 1 98 ? 1.884 -2.166 -27.539 1.00 77.12 98 SER A N 1
ATOM 823 C CA . SER A 1 98 ? 1.358 -1.230 -26.550 1.00 77.12 98 SER A CA 1
ATOM 824 C C . SER A 1 98 ? 1.999 0.150 -26.729 1.00 77.12 98 SER A C 1
ATOM 826 O O . SER A 1 98 ? 3.225 0.265 -26.832 1.00 77.12 98 SER A O 1
ATOM 828 N N . PRO A 1 99 ? 1.216 1.241 -26.701 1.00 74.50 99 PRO A N 1
ATOM 829 C CA . PRO A 1 99 ? 1.778 2.584 -26.743 1.00 74.50 99 PRO A CA 1
ATOM 830 C C . PRO A 1 99 ? 2.556 2.942 -25.472 1.00 74.50 99 PRO A C 1
ATOM 832 O O . PRO A 1 99 ? 3.337 3.887 -25.467 1.00 74.50 99 PRO A O 1
ATOM 835 N N . LYS A 1 100 ? 2.383 2.167 -24.394 1.00 81.56 100 LYS A N 1
ATOM 836 C CA . LYS A 1 100 ? 3.119 2.328 -23.136 1.00 81.56 100 LYS A CA 1
ATOM 837 C C . LYS A 1 100 ? 4.587 1.900 -23.236 1.00 81.56 100 LYS A C 1
ATOM 839 O O . LYS A 1 100 ? 5.355 2.225 -22.330 1.00 81.56 100 LYS A O 1
ATOM 844 N N . HIS A 1 101 ? 4.984 1.173 -24.286 1.00 82.25 101 HIS A N 1
ATOM 845 C CA . HIS A 1 101 ? 6.371 0.755 -24.465 1.00 82.25 101 HIS A CA 1
ATOM 846 C C . HIS A 1 101 ? 7.290 1.944 -24.706 1.00 82.25 101 HIS A C 1
ATOM 848 O O . HIS A 1 101 ? 7.064 2.776 -25.585 1.00 82.25 101 HIS A O 1
ATOM 854 N N . LYS A 1 102 ? 8.359 1.977 -23.920 1.00 88.62 102 LYS A N 1
ATOM 855 C CA . LYS A 1 102 ? 9.434 2.948 -24.031 1.00 88.62 102 LYS A CA 1
ATOM 856 C C . LYS A 1 102 ? 10.753 2.282 -23.689 1.00 88.62 102 LYS A C 1
ATOM 858 O O . LYS A 1 102 ? 10.800 1.409 -22.824 1.00 88.62 102 LYS A O 1
ATOM 863 N N . LEU A 1 103 ? 11.804 2.719 -24.358 1.00 90.62 103 LEU A N 1
ATOM 864 C CA . LEU A 1 103 ? 13.173 2.398 -23.993 1.00 90.62 103 LEU A CA 1
ATOM 865 C C . LEU A 1 103 ? 13.708 3.493 -23.082 1.00 90.62 103 LEU A C 1
ATOM 867 O O . LEU A 1 103 ? 13.564 4.675 -23.383 1.00 90.62 103 LEU A O 1
ATOM 871 N N . MET A 1 104 ? 14.369 3.091 -22.011 1.00 94.31 104 MET A N 1
ATOM 872 C CA . MET A 1 104 ? 15.033 3.970 -21.062 1.00 94.31 104 MET A CA 1
ATOM 873 C C . MET A 1 104 ? 16.547 3.866 -21.228 1.00 94.31 104 MET A C 1
ATOM 875 O O . MET A 1 104 ? 17.101 2.767 -21.168 1.00 94.31 104 MET A O 1
ATOM 879 N N . LEU A 1 105 ? 17.208 5.009 -21.407 1.00 95.69 105 LEU A N 1
ATOM 880 C CA . LEU A 1 105 ? 18.662 5.143 -21.472 1.00 95.69 105 LEU A CA 1
ATOM 881 C C . LEU A 1 105 ? 19.122 6.167 -20.433 1.00 95.69 105 LEU A C 1
ATOM 883 O O . LEU A 1 105 ? 18.758 7.342 -20.509 1.00 95.69 105 LEU A O 1
ATOM 887 N N . TRP A 1 106 ? 19.935 5.739 -19.474 1.00 96.81 106 TRP A N 1
ATOM 888 C CA . TRP A 1 106 ? 20.538 6.636 -18.495 1.00 96.81 106 TRP A CA 1
ATOM 889 C C . TRP A 1 106 ? 21.885 7.136 -19.006 1.00 96.81 106 TRP A C 1
ATOM 891 O O . TRP A 1 106 ? 22.730 6.340 -19.394 1.00 96.81 106 TRP A O 1
ATOM 901 N N . PHE A 1 107 ? 22.111 8.445 -18.971 1.00 96.44 107 PHE A N 1
ATOM 902 C CA . PHE A 1 107 ? 23.401 9.059 -19.274 1.00 96.44 107 PHE A CA 1
ATOM 903 C C . PHE A 1 107 ? 23.910 9.789 -18.044 1.00 96.44 107 PHE A C 1
ATOM 905 O O . PHE A 1 107 ? 23.249 10.694 -17.540 1.00 96.44 107 PHE A O 1
ATOM 912 N N . THR A 1 108 ? 25.099 9.434 -17.574 1.00 95.25 108 THR A N 1
ATOM 913 C CA . THR A 1 108 ? 25.711 10.055 -16.397 1.00 95.25 108 THR A CA 1
ATOM 914 C C . THR A 1 108 ? 26.957 10.825 -16.811 1.00 95.25 108 THR A C 1
ATOM 916 O O . THR A 1 108 ? 27.912 10.230 -17.309 1.00 95.25 108 THR A O 1
ATOM 919 N N . GLY A 1 109 ? 26.934 12.146 -16.623 1.00 90.69 109 GLY A N 1
ATOM 920 C CA . GLY A 1 109 ? 28.107 13.019 -16.697 1.00 90.69 109 GLY A CA 1
ATOM 921 C C . GLY A 1 109 ? 28.594 13.433 -15.304 1.00 90.69 109 GLY A C 1
ATOM 922 O O . GLY A 1 109 ? 28.112 12.918 -14.295 1.00 90.69 109 GLY A O 1
ATOM 923 N N . GLU A 1 110 ? 29.541 14.372 -15.248 1.00 85.25 110 GLU A N 1
ATOM 924 C CA . GLU A 1 110 ? 30.099 14.875 -13.980 1.00 85.25 110 GLU A CA 1
ATOM 925 C C . GLU A 1 110 ? 29.082 15.698 -13.172 1.00 85.25 110 GLU A C 1
ATOM 927 O O . GLU A 1 110 ? 28.937 15.491 -11.968 1.00 85.25 110 GLU A O 1
ATOM 932 N N . GLU A 1 111 ? 28.340 16.587 -13.839 1.00 84.31 111 GLU A N 1
ATOM 933 C CA . GLU A 1 111 ? 27.415 17.531 -13.188 1.00 84.31 111 GLU A CA 1
ATOM 934 C C . GLU A 1 111 ? 25.932 17.185 -13.381 1.00 84.31 111 GLU A C 1
ATOM 936 O O . GLU A 1 111 ? 25.071 17.705 -12.676 1.00 84.31 111 GLU A O 1
ATOM 941 N N . VAL A 1 112 ? 25.607 16.318 -14.345 1.00 90.19 112 VAL A N 1
ATOM 942 C CA . VAL A 1 112 ? 24.219 16.008 -14.703 1.00 90.19 112 VAL A CA 1
ATOM 943 C C . VAL A 1 112 ? 24.031 14.529 -14.999 1.00 90.19 112 VAL A C 1
ATOM 945 O O . VAL A 1 112 ? 24.831 13.900 -15.693 1.00 90.19 112 VAL A O 1
ATOM 948 N N . THR A 1 113 ? 22.925 13.977 -14.504 1.00 95.19 113 THR A N 1
ATOM 949 C CA . THR A 1 113 ? 22.404 12.691 -14.977 1.00 95.19 113 THR A CA 1
ATOM 950 C C . THR A 1 113 ? 21.125 12.914 -15.771 1.00 95.19 113 THR A C 1
ATOM 952 O O . THR A 1 113 ? 20.244 13.662 -15.349 1.00 95.19 113 THR A O 1
ATOM 955 N N . LEU A 1 114 ? 21.024 12.266 -16.927 1.00 96.19 114 LEU A N 1
ATOM 956 C CA . LEU A 1 114 ? 19.860 12.305 -17.797 1.00 96.19 114 LEU A CA 1
ATOM 957 C C . LEU A 1 114 ? 19.229 10.919 -17.874 1.00 96.19 114 LEU A C 1
ATOM 959 O O . LEU A 1 114 ? 19.941 9.923 -17.981 1.00 96.19 114 LEU A O 1
ATOM 963 N N . LEU A 1 115 ? 17.903 10.869 -17.885 1.00 96.75 115 LEU A N 1
ATOM 964 C CA . LEU A 1 115 ? 17.164 9.732 -18.419 1.00 96.75 115 LEU A CA 1
ATOM 965 C C . LEU A 1 115 ? 16.571 10.167 -19.758 1.00 96.75 115 LEU A C 1
ATOM 967 O O . LEU A 1 115 ? 15.862 11.170 -19.831 1.00 96.75 115 LEU A O 1
ATOM 971 N N . VAL A 1 116 ? 16.868 9.419 -20.813 1.00 96.31 116 VAL A N 1
ATOM 972 C CA . VAL A 1 116 ? 16.256 9.580 -22.131 1.00 96.31 116 VAL A CA 1
ATOM 973 C C . VAL A 1 116 ? 15.277 8.433 -22.332 1.00 96.31 116 VAL A C 1
ATOM 975 O O . VAL A 1 116 ? 15.671 7.268 -22.350 1.00 96.31 116 VAL A O 1
ATOM 978 N N . GLU A 1 117 ? 14.004 8.773 -22.483 1.00 95.00 117 GLU A N 1
ATOM 979 C CA . GLU A 1 117 ? 12.950 7.843 -22.863 1.00 95.00 117 GLU A CA 1
ATOM 980 C C . GLU A 1 117 ? 12.677 7.950 -24.356 1.00 95.00 117 GLU A C 1
ATOM 982 O O . GLU A 1 117 ? 12.480 9.053 -24.867 1.00 95.00 117 GLU A O 1
ATOM 987 N N . ILE A 1 118 ? 12.635 6.814 -25.045 1.00 91.44 118 ILE A N 1
ATOM 988 C CA . ILE A 1 118 ? 12.357 6.734 -26.479 1.00 91.44 118 ILE A CA 1
ATOM 989 C C . ILE A 1 118 ? 11.085 5.918 -26.698 1.00 91.44 118 ILE A C 1
ATOM 991 O O . ILE A 1 118 ? 10.981 4.784 -26.226 1.00 91.44 118 ILE A O 1
ATOM 995 N N . PHE A 1 119 ? 10.135 6.483 -27.439 1.00 88.25 119 PHE A N 1
ATOM 996 C CA . PHE A 1 119 ? 8.855 5.859 -27.765 1.00 88.25 119 PHE A CA 1
ATOM 997 C C . PHE A 1 119 ? 8.866 5.404 -29.232 1.00 88.25 119 PHE A C 1
ATOM 999 O O . PHE A 1 119 ? 8.887 6.234 -30.138 1.00 88.25 119 PHE A O 1
ATOM 1006 N N . PHE A 1 120 ? 8.877 4.085 -29.453 1.00 74.00 120 PHE A N 1
ATOM 1007 C CA . PHE A 1 120 ? 9.128 3.473 -30.770 1.00 74.00 120 PHE A CA 1
ATOM 1008 C C . PHE A 1 120 ? 7.885 3.327 -31.648 1.00 74.00 120 PHE A C 1
ATOM 1010 O O . PHE A 1 120 ? 7.977 3.410 -32.869 1.00 74.00 120 PHE A O 1
ATOM 1017 N N . ASN A 1 121 ? 6.716 3.120 -31.043 1.00 70.12 121 ASN A N 1
ATOM 1018 C CA . ASN A 1 121 ? 5.472 3.033 -31.799 1.00 70.12 121 ASN A CA 1
ATOM 1019 C C . ASN A 1 121 ? 5.099 4.437 -32.295 1.00 70.12 121 ASN A C 1
ATOM 1021 O O . ASN A 1 121 ? 5.080 5.340 -31.457 1.00 70.12 121 ASN A O 1
ATOM 1025 N N . PRO A 1 122 ? 4.789 4.643 -33.592 1.00 64.56 122 PRO A N 1
ATOM 1026 C CA . PRO A 1 122 ? 4.357 5.942 -34.102 1.00 64.56 122 PRO A CA 1
ATOM 1027 C C . PRO A 1 122 ? 3.070 6.351 -33.382 1.00 64.56 122 PRO A C 1
ATOM 1029 O O . PRO A 1 122 ? 1.976 5.869 -33.680 1.00 64.56 122 PRO A O 1
ATOM 1032 N N . GLN A 1 123 ? 3.219 7.190 -32.358 1.00 66.44 123 GLN A N 1
ATOM 1033 C CA . GLN A 1 123 ? 2.113 7.614 -31.513 1.00 66.44 123 GLN A CA 1
ATOM 1034 C C . GLN A 1 123 ? 1.362 8.749 -32.192 1.00 66.44 123 GLN A C 1
ATOM 1036 O O . GLN A 1 123 ? 1.960 9.667 -32.747 1.00 66.44 123 GLN A O 1
ATOM 1041 N N . GLN A 1 124 ? 0.035 8.737 -32.079 1.00 67.00 124 GLN A N 1
ATOM 1042 C CA . GLN A 1 124 ? -0.789 9.851 -32.556 1.00 67.00 124 GLN A CA 1
ATOM 1043 C C . GLN A 1 124 ? -0.693 11.086 -31.644 1.00 67.00 124 GLN A C 1
ATOM 1045 O O . GLN A 1 124 ? -1.124 12.171 -32.030 1.00 67.00 124 GLN A O 1
ATOM 1050 N N . PHE A 1 125 ? -0.152 10.938 -30.432 1.00 82.31 125 PHE A N 1
ATOM 1051 C CA . PHE A 1 125 ? -0.076 11.993 -29.426 1.00 82.31 125 PHE A CA 1
ATOM 1052 C C . PHE A 1 125 ? 1.223 11.903 -28.609 1.00 82.31 125 PHE A C 1
ATOM 1054 O O . PHE A 1 125 ? 1.732 10.807 -28.383 1.00 82.31 125 PHE A O 1
ATOM 1061 N N . PRO A 1 126 ? 1.758 13.044 -28.143 1.00 89.31 126 PRO A N 1
ATOM 1062 C CA . PRO A 1 126 ? 2.996 13.091 -27.362 1.00 89.31 126 PRO A CA 1
ATOM 1063 C C . PRO A 1 126 ? 2.816 12.506 -25.947 1.00 89.31 126 PRO A C 1
ATOM 1065 O O . PRO A 1 126 ? 1.693 12.483 -25.444 1.00 89.31 126 PRO A O 1
ATOM 1068 N N . PRO A 1 127 ? 3.885 12.086 -25.251 1.00 90.88 127 PRO A N 1
ATOM 1069 C CA . PRO A 1 127 ? 3.807 11.594 -23.873 1.00 90.88 127 PRO A CA 1
ATOM 1070 C C . PRO A 1 127 ? 3.613 12.720 -22.838 1.00 90.88 127 PRO A C 1
ATOM 1072 O O . PRO A 1 127 ? 3.923 13.885 -23.084 1.00 90.88 127 PRO A O 1
ATOM 1075 N N . TYR A 1 128 ? 3.142 12.361 -21.640 1.00 90.25 128 TYR A N 1
ATOM 1076 C CA . TYR A 1 128 ? 3.078 13.229 -20.450 1.00 90.25 128 TYR A CA 1
ATOM 1077 C C . TYR A 1 128 ? 2.184 14.481 -20.562 1.00 90.25 128 TYR A C 1
ATOM 1079 O O . TYR A 1 128 ? 2.361 15.451 -19.824 1.00 90.25 128 TYR A O 1
ATOM 1087 N N . GLY A 1 129 ? 1.179 14.463 -21.438 1.00 88.06 129 GLY A N 1
ATOM 1088 C CA . GLY A 1 129 ? 0.112 15.469 -21.483 1.00 88.06 129 GLY A CA 1
ATOM 1089 C C . GLY A 1 129 ? 0.465 16.773 -22.202 1.00 88.06 129 GLY A C 1
ATOM 1090 O O . GLY A 1 129 ? -0.345 17.705 -22.187 1.00 88.06 129 GLY A O 1
ATOM 1091 N N . VAL A 1 130 ? 1.646 16.876 -22.823 1.00 87.56 130 VAL A N 1
ATOM 1092 C CA . VAL A 1 130 ? 1.962 18.016 -23.703 1.00 87.56 130 VAL A CA 1
ATOM 1093 C C . VAL A 1 130 ? 1.064 17.966 -24.946 1.00 87.56 130 VAL A C 1
ATOM 1095 O O . VAL A 1 130 ? 0.572 16.906 -25.309 1.00 87.56 130 VAL A O 1
ATOM 1098 N N . LYS A 1 131 ? 0.755 19.108 -25.572 1.00 84.12 131 LYS A N 1
ATOM 1099 C CA . LYS A 1 131 ? -0.332 19.166 -26.575 1.00 84.12 131 LYS A CA 1
ATOM 1100 C C . LYS A 1 131 ? 0.126 19.495 -27.989 1.00 84.12 131 LYS A C 1
ATOM 1102 O O . LYS A 1 131 ? -0.363 18.888 -28.933 1.00 84.12 131 LYS A O 1
ATOM 1107 N N . ALA A 1 132 ? 1.027 20.459 -28.144 1.00 83.50 132 ALA A N 1
ATOM 1108 C CA . ALA A 1 132 ? 1.441 20.958 -29.450 1.00 83.50 132 ALA A CA 1
ATOM 1109 C C . ALA A 1 132 ? 2.912 21.395 -29.425 1.00 83.50 132 ALA A C 1
ATOM 1111 O O . ALA A 1 132 ? 3.411 21.741 -28.348 1.00 83.50 132 ALA A O 1
ATOM 1112 N N . PRO A 1 133 ? 3.590 21.423 -30.588 1.00 86.75 133 PRO A N 1
ATOM 1113 C CA . PRO A 1 133 ? 4.919 22.001 -30.703 1.00 86.75 133 PRO A CA 1
ATOM 1114 C C . PRO A 1 133 ? 4.957 23.430 -30.151 1.00 86.75 133 PRO A C 1
ATOM 1116 O O . PRO A 1 133 ? 4.089 24.256 -30.434 1.00 86.75 133 PRO A O 1
ATOM 1119 N N . MET A 1 134 ? 5.989 23.719 -29.372 1.00 89.50 134 MET A N 1
ATOM 1120 C CA . MET A 1 134 ? 6.300 25.025 -28.818 1.00 89.50 134 MET A CA 1
ATOM 1121 C C . MET A 1 134 ? 7.557 25.583 -29.477 1.00 89.50 134 MET A C 1
ATOM 1123 O O . MET A 1 134 ? 8.436 24.8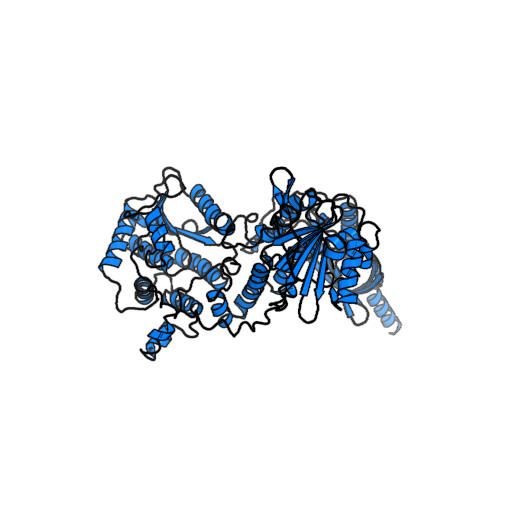50 -29.938 1.00 89.50 134 MET A O 1
ATOM 1127 N N . ASN A 1 135 ? 7.685 26.907 -29.458 1.00 88.62 135 ASN A N 1
ATOM 1128 C CA . ASN A 1 135 ? 8.939 27.542 -29.831 1.00 88.62 135 ASN A CA 1
ATOM 1129 C C . ASN A 1 135 ? 10.052 27.096 -28.880 1.00 88.62 135 ASN A C 1
ATOM 1131 O O . ASN A 1 135 ? 9.861 27.016 -27.664 1.00 88.62 135 ASN A O 1
ATOM 1135 N N . TRP A 1 136 ? 11.228 26.822 -29.446 1.00 87.75 136 TRP A N 1
ATOM 1136 C CA . TRP A 1 136 ? 12.418 26.545 -28.651 1.00 87.75 136 TRP A CA 1
ATOM 1137 C C . TRP A 1 136 ? 12.683 27.720 -27.703 1.00 87.75 136 TRP A C 1
ATOM 1139 O O . TRP A 1 136 ? 12.670 28.862 -28.171 1.00 87.75 136 TRP A O 1
ATOM 1149 N N . PRO A 1 137 ? 12.955 27.465 -26.410 1.00 80.44 137 PRO A N 1
ATOM 1150 C CA . PRO A 1 137 ? 13.290 28.531 -25.482 1.00 80.44 137 PRO A CA 1
ATOM 1151 C C . PRO A 1 137 ? 14.526 29.281 -25.980 1.00 80.44 137 PRO A C 1
ATOM 1153 O O . PRO A 1 137 ? 15.472 28.676 -26.503 1.00 80.44 137 PRO A O 1
ATOM 1156 N N . ASP A 1 138 ? 14.504 30.603 -25.835 1.00 77.44 138 ASP A N 1
ATOM 1157 C CA . ASP A 1 138 ? 15.659 31.426 -26.151 1.00 77.44 138 ASP A CA 1
ATOM 1158 C C . ASP A 1 138 ? 16.702 31.292 -25.039 1.00 77.44 138 ASP A C 1
ATOM 1160 O O . ASP A 1 138 ? 16.547 31.802 -23.931 1.00 77.44 138 ASP A O 1
ATOM 1164 N N . ILE A 1 139 ? 17.757 30.545 -25.346 1.00 69.50 139 ILE A N 1
ATOM 1165 C CA . ILE A 1 139 ? 18.890 30.304 -24.452 1.00 69.50 139 ILE A CA 1
ATOM 1166 C C . ILE A 1 139 ? 20.041 31.288 -24.697 1.00 69.50 139 ILE A C 1
ATOM 1168 O O . ILE A 1 139 ? 21.062 31.191 -24.027 1.00 69.50 139 ILE A O 1
ATOM 1172 N N . SER A 1 140 ? 19.905 32.229 -25.641 1.00 66.06 140 SER A N 1
ATOM 1173 C CA . SER A 1 140 ? 20.971 33.185 -25.978 1.00 66.06 140 SER A CA 1
ATOM 1174 C C . SER A 1 140 ? 21.239 34.217 -24.873 1.00 66.06 140 SER A C 1
ATOM 1176 O O . SER A 1 140 ? 22.341 34.755 -24.799 1.00 66.06 140 SER A O 1
ATOM 1178 N N . HIS A 1 141 ? 20.272 34.436 -23.974 1.00 52.78 141 HIS A N 1
ATOM 1179 C CA . HIS A 1 141 ? 20.343 35.429 -22.896 1.00 52.78 141 HIS A CA 1
ATOM 1180 C C . HIS A 1 141 ? 20.530 34.847 -21.483 1.00 52.78 141 HIS A C 1
ATOM 1182 O O . HIS A 1 141 ? 20.580 35.608 -20.520 1.00 52.78 141 HIS A O 1
ATOM 1188 N N . ARG A 1 142 ? 20.656 33.523 -21.320 1.00 48.25 142 ARG A N 1
ATOM 1189 C CA . ARG A 1 142 ? 20.934 32.892 -20.015 1.00 48.25 142 ARG A CA 1
ATOM 1190 C C . ARG A 1 142 ? 22.346 32.312 -20.004 1.00 48.25 142 ARG A C 1
ATOM 1192 O O . ARG A 1 142 ? 22.539 31.140 -20.304 1.00 48.25 142 ARG A O 1
ATOM 1199 N N . VAL A 1 143 ? 23.326 33.164 -19.700 1.00 40.09 143 VAL A N 1
ATOM 1200 C CA . VAL A 1 143 ? 24.738 32.768 -19.514 1.00 40.09 143 VAL A CA 1
ATOM 1201 C C . VAL A 1 143 ? 25.002 32.289 -18.083 1.00 40.09 143 VAL A C 1
ATOM 1203 O O . VAL A 1 143 ? 25.930 31.523 -17.851 1.00 40.09 143 VAL A O 1
ATOM 1206 N N . GLU A 1 144 ? 24.142 32.636 -17.132 1.00 36.50 144 GLU A N 1
ATOM 1207 C CA . GLU A 1 144 ? 24.187 32.049 -15.800 1.00 36.50 144 GLU A CA 1
ATOM 1208 C C . GLU A 1 144 ? 23.298 30.802 -15.785 1.00 36.50 144 GLU A C 1
ATOM 1210 O O . GLU A 1 144 ? 22.078 30.868 -15.625 1.00 36.50 144 GLU A O 1
ATOM 1215 N N . TYR A 1 145 ? 23.920 29.624 -15.898 1.00 41.34 145 TYR A N 1
ATOM 1216 C CA . TYR A 1 145 ? 23.522 28.603 -14.938 1.00 41.34 145 TYR A CA 1
ATOM 1217 C C . TYR A 1 145 ? 23.781 29.252 -13.588 1.00 41.34 145 TYR A C 1
ATOM 1219 O O . TYR A 1 145 ? 24.934 29.458 -13.222 1.00 41.34 145 TYR A O 1
ATOM 1227 N N . GLU A 1 146 ? 22.726 29.655 -12.889 1.00 32.41 146 GLU A N 1
ATOM 1228 C CA . GLU A 1 146 ? 22.849 29.959 -11.478 1.00 32.41 146 GLU A CA 1
ATOM 1229 C C . GLU A 1 146 ? 23.345 28.678 -10.799 1.00 32.41 146 GLU A C 1
ATOM 1231 O O . GLU A 1 146 ? 22.569 27.860 -10.304 1.00 32.41 146 GLU A O 1
ATOM 1236 N N . THR A 1 147 ? 24.665 28.531 -10.698 1.00 35.91 147 THR A N 1
ATOM 1237 C CA . THR A 1 147 ? 25.305 27.965 -9.519 1.00 35.91 147 THR A CA 1
ATOM 1238 C C . THR A 1 147 ? 25.073 28.943 -8.371 1.00 35.91 147 THR A C 1
ATOM 1240 O O . THR A 1 147 ? 26.005 29.426 -7.736 1.00 35.91 147 THR A O 1
ATOM 1243 N N . GLN A 1 148 ? 23.809 29.265 -8.090 1.00 28.09 148 GLN A N 1
ATOM 1244 C CA . GLN A 1 148 ? 23.451 29.598 -6.736 1.00 28.09 148 GLN A CA 1
ATOM 1245 C C . GLN A 1 148 ? 23.701 28.303 -5.974 1.00 28.09 148 GLN A C 1
ATOM 1247 O O . GLN A 1 148 ? 22.933 27.342 -6.057 1.00 28.09 148 GLN A O 1
ATOM 1252 N N . SER A 1 149 ? 24.829 28.267 -5.264 1.00 34.41 149 SER A N 1
ATOM 1253 C CA . SER A 1 149 ? 24.883 27.551 -4.001 1.00 34.41 149 SER A CA 1
ATOM 1254 C C . SER A 1 149 ? 23.554 27.829 -3.308 1.00 34.41 149 SER A C 1
ATOM 1256 O O . SER A 1 149 ? 23.259 28.966 -2.936 1.00 34.41 149 SER A O 1
ATOM 1258 N N . LEU A 1 150 ? 22.722 26.798 -3.189 1.00 32.19 150 LEU A N 1
ATOM 1259 C CA . LEU A 1 150 ? 21.394 26.874 -2.583 1.00 32.19 150 LEU A CA 1
ATOM 1260 C C . LEU A 1 150 ? 21.467 27.183 -1.070 1.00 32.19 150 LEU A C 1
ATOM 1262 O O . LEU A 1 150 ? 20.468 27.075 -0.374 1.00 32.19 150 LEU A O 1
ATOM 1266 N N . PHE A 1 151 ? 22.640 27.591 -0.574 1.00 37.69 151 PHE A N 1
ATOM 1267 C CA . PHE A 1 151 ? 22.899 28.085 0.773 1.00 37.69 151 PHE A CA 1
ATOM 1268 C C . PHE A 1 151 ? 22.960 29.620 0.871 1.00 37.69 151 PHE A C 1
ATOM 1270 O O . PHE A 1 151 ? 23.252 30.130 1.943 1.00 37.69 151 PHE A O 1
ATOM 1277 N N . ALA A 1 152 ? 22.665 30.372 -0.199 1.00 34.88 152 ALA A N 1
ATOM 1278 C CA . ALA A 1 152 ? 22.579 31.843 -0.146 1.00 34.88 152 ALA A CA 1
ATOM 1279 C C . ALA A 1 152 ? 21.139 32.407 -0.210 1.00 34.88 152 ALA A C 1
ATOM 1281 O O . ALA A 1 152 ? 20.959 33.619 -0.267 1.00 34.88 152 ALA A O 1
ATOM 1282 N N . ALA A 1 153 ? 20.112 31.548 -0.174 1.00 31.84 153 ALA A N 1
ATOM 1283 C CA . ALA A 1 153 ? 18.697 31.950 -0.132 1.00 31.84 153 ALA A CA 1
ATOM 1284 C C . ALA A 1 153 ? 17.841 31.065 0.801 1.00 31.84 153 ALA A C 1
ATOM 1286 O O . ALA A 1 153 ? 16.649 30.878 0.565 1.00 31.84 153 ALA A O 1
ATOM 1287 N N . LEU A 1 154 ? 18.456 30.493 1.844 1.00 31.12 154 LEU A N 1
ATOM 1288 C CA . LEU A 1 154 ? 17.767 29.712 2.882 1.00 31.12 154 LEU A CA 1
ATOM 1289 C C . LEU A 1 154 ? 17.856 30.322 4.289 1.00 31.12 154 LEU A C 1
ATOM 1291 O O . LEU A 1 154 ? 17.439 29.685 5.251 1.00 31.12 154 LEU A O 1
ATOM 1295 N N . ASP A 1 155 ? 18.280 31.579 4.402 1.00 32.59 155 ASP A N 1
ATOM 1296 C CA . ASP A 1 155 ? 17.889 32.409 5.539 1.00 32.59 155 ASP A CA 1
ATOM 1297 C C . ASP A 1 155 ? 16.619 33.157 5.118 1.00 32.59 155 ASP A C 1
ATOM 1299 O O . ASP A 1 155 ? 16.619 33.805 4.076 1.00 32.59 155 ASP A O 1
ATOM 1303 N N . TYR A 1 156 ? 15.548 33.044 5.909 1.00 34.38 156 TYR A N 1
ATOM 1304 C CA . TYR A 1 156 ? 14.142 33.391 5.607 1.00 34.38 156 TYR A CA 1
ATOM 1305 C C . TYR A 1 156 ? 13.308 32.273 4.957 1.00 34.38 156 TYR A C 1
ATOM 1307 O O . TYR A 1 156 ? 12.859 32.365 3.821 1.00 34.38 156 TYR A O 1
ATOM 1315 N N . ILE A 1 157 ? 13.026 31.217 5.720 1.00 32.38 157 ILE A N 1
ATOM 1316 C CA . ILE A 1 157 ? 11.743 31.000 6.426 1.00 32.38 157 ILE A CA 1
ATOM 1317 C C . ILE A 1 157 ? 11.983 29.766 7.310 1.00 32.38 157 ILE A C 1
ATOM 1319 O O . ILE A 1 157 ? 11.558 28.654 7.021 1.00 32.38 157 ILE A O 1
ATOM 1323 N N . VAL A 1 158 ? 12.706 29.959 8.410 1.00 30.38 158 VAL A N 1
ATOM 1324 C CA . VAL A 1 158 ? 12.341 29.253 9.636 1.00 30.38 158 VAL A CA 1
ATOM 1325 C C . VAL A 1 158 ? 11.431 30.244 10.331 1.00 30.38 158 VAL A C 1
ATOM 1327 O O . VAL A 1 158 ? 11.882 31.127 11.055 1.00 30.38 158 VAL A O 1
ATOM 1330 N N . GLN A 1 159 ? 10.134 30.176 10.020 1.00 25.59 159 GLN A N 1
ATOM 1331 C CA . GLN A 1 159 ? 9.204 30.611 11.050 1.00 25.59 159 GLN A CA 1
ATOM 1332 C C . GLN A 1 159 ? 9.518 29.716 12.252 1.00 25.59 159 GLN A C 1
ATOM 1334 O O . GLN A 1 159 ? 9.652 28.506 12.039 1.00 25.59 159 GLN A O 1
ATOM 1339 N N . PRO A 1 160 ? 9.706 30.264 13.467 1.00 28.17 160 PRO A N 1
ATOM 1340 C CA . PRO A 1 160 ? 9.709 29.411 14.644 1.00 28.17 160 PRO A CA 1
ATOM 1341 C C . PRO A 1 160 ? 8.470 28.530 14.523 1.00 28.17 160 PRO A C 1
ATOM 1343 O O . PRO A 1 160 ? 7.408 29.046 14.159 1.00 28.17 160 PRO A O 1
ATOM 1346 N N . GLU A 1 161 ? 8.624 27.218 14.719 1.00 31.19 161 GLU A N 1
ATOM 1347 C CA . GLU A 1 161 ? 7.472 26.347 14.904 1.00 31.19 161 GLU A CA 1
ATOM 1348 C C . GLU A 1 161 ? 6.563 27.078 15.885 1.00 31.19 161 GLU A C 1
ATOM 1350 O O . GLU A 1 161 ? 6.927 27.307 17.040 1.00 31.19 161 GLU A O 1
ATOM 1355 N N . ILE A 1 162 ? 5.427 27.567 15.385 1.00 28.89 162 ILE A N 1
ATOM 1356 C CA . ILE A 1 162 ? 4.361 28.032 16.249 1.00 28.89 162 ILE A CA 1
ATOM 1357 C C . ILE A 1 162 ? 4.046 26.770 17.026 1.00 28.89 162 ILE A C 1
ATOM 1359 O O . ILE A 1 162 ? 3.523 25.824 16.433 1.00 28.89 162 ILE A O 1
ATOM 1363 N N . THR A 1 163 ? 4.457 26.719 18.296 1.00 35.41 163 THR A N 1
ATOM 1364 C CA . THR A 1 163 ? 4.090 25.641 19.209 1.00 35.41 163 THR A CA 1
ATOM 1365 C C . THR A 1 163 ? 2.610 25.436 19.005 1.00 35.41 163 THR A C 1
ATOM 1367 O O . THR A 1 163 ? 1.827 26.371 19.215 1.00 35.41 163 THR A O 1
ATOM 1370 N N . SER A 1 164 ? 2.245 24.285 18.438 1.00 41.81 164 SER A N 1
ATOM 1371 C CA . SER A 1 164 ? 0.862 24.084 18.050 1.00 41.81 164 SER A CA 1
ATOM 1372 C C . SER A 1 164 ? 0.025 24.263 19.316 1.00 41.81 164 SER A C 1
ATOM 1374 O O . SER A 1 164 ? 0.406 23.697 20.343 1.00 41.81 164 SER A O 1
ATOM 1376 N N . PRO A 1 165 ? -1.094 24.999 19.280 1.00 44.69 165 PRO A N 1
ATOM 1377 C CA . PRO A 1 165 ? -1.986 25.119 20.434 1.00 44.69 165 PRO A CA 1
ATOM 1378 C C . PRO A 1 165 ? -2.580 23.768 20.898 1.00 44.69 165 PRO A C 1
ATOM 1380 O O . PRO A 1 165 ? -3.317 23.738 21.873 1.00 44.69 165 PRO A O 1
ATOM 1383 N N . ASP A 1 166 ? -2.250 22.661 20.220 1.00 58.03 166 ASP A N 1
ATOM 1384 C CA . ASP A 1 166 ? -2.637 21.276 20.509 1.00 58.03 166 ASP A CA 1
ATOM 1385 C C . ASP A 1 166 ? -1.455 20.436 21.051 1.00 58.03 166 ASP A C 1
ATOM 1387 O O . ASP A 1 166 ? -1.309 19.258 20.717 1.00 58.03 166 ASP A O 1
ATOM 1391 N N . ALA A 1 167 ? -0.559 21.048 21.834 1.00 59.38 167 ALA A N 1
ATOM 1392 C CA . ALA A 1 167 ? 0.539 20.334 22.485 1.00 59.38 167 ALA A CA 1
ATOM 1393 C C . ALA A 1 167 ? 0.004 19.317 23.512 1.00 59.38 167 ALA A C 1
ATOM 1395 O O . ALA A 1 167 ? -0.960 19.579 24.230 1.00 59.38 167 ALA A O 1
ATOM 1396 N N . MET A 1 168 ? 0.642 18.148 23.584 1.00 64.31 168 MET A N 1
ATOM 1397 C CA . MET A 1 168 ? 0.298 17.088 24.535 1.00 64.31 168 MET A CA 1
ATOM 1398 C C . MET A 1 168 ? 0.952 17.375 25.892 1.00 64.31 168 MET A C 1
ATOM 1400 O O . MET A 1 168 ? 1.960 16.766 26.242 1.00 64.31 168 MET A O 1
ATOM 1404 N N . THR A 1 169 ? 0.401 18.326 26.643 1.00 69.44 169 THR A N 1
ATOM 1405 C CA . THR A 1 169 ? 0.803 18.598 28.030 1.00 69.44 169 THR A CA 1
ATOM 1406 C C . THR A 1 169 ? -0.109 17.855 29.002 1.00 69.44 169 THR A C 1
ATOM 1408 O O . THR A 1 169 ? -1.315 17.781 28.783 1.00 69.44 169 THR A O 1
ATOM 1411 N N . ILE A 1 170 ? 0.457 17.285 30.066 1.00 72.25 170 ILE A N 1
ATOM 1412 C CA . ILE A 1 170 ? -0.325 16.670 31.146 1.00 72.25 170 ILE A CA 1
ATOM 1413 C C . ILE A 1 170 ? -0.581 17.748 32.199 1.00 72.25 170 ILE A C 1
ATOM 1415 O O . ILE A 1 170 ? 0.366 18.328 32.727 1.00 72.25 170 ILE A O 1
ATOM 1419 N N . GLU A 1 171 ? -1.853 18.023 32.467 1.00 78.62 171 GLU A N 1
ATOM 1420 C CA . GLU A 1 171 ? -2.314 18.976 33.478 1.00 78.62 171 GLU A CA 1
ATOM 1421 C C . GLU A 1 171 ? -2.767 18.241 34.752 1.00 78.62 171 GLU A C 1
ATOM 1423 O O . GLU A 1 171 ? -2.921 17.019 34.757 1.00 78.62 171 GLU A O 1
ATOM 1428 N N . ASP A 1 172 ? -3.006 18.978 35.841 1.00 77.44 172 ASP A N 1
ATOM 1429 C CA . ASP A 1 172 ? -3.449 18.388 37.115 1.00 77.44 172 ASP A CA 1
ATOM 1430 C C . ASP A 1 172 ? -4.855 17.769 37.020 1.00 77.44 172 ASP A C 1
ATOM 1432 O O . ASP A 1 172 ? -5.165 16.779 37.688 1.00 77.44 172 ASP A O 1
ATOM 1436 N N . SER A 1 173 ? -5.733 18.353 36.198 1.00 78.50 173 SER A N 1
ATOM 1437 C CA . SER A 1 173 ? -7.102 17.873 36.012 1.00 78.50 173 SER A CA 1
ATOM 1438 C C . SER A 1 173 ? -7.722 18.394 34.721 1.00 78.50 173 SER A C 1
ATOM 1440 O O . SER A 1 173 ? -7.533 19.553 34.370 1.00 78.50 173 SER A O 1
ATOM 1442 N N . ILE A 1 174 ? -8.553 17.570 34.085 1.00 86.31 174 ILE A N 1
ATOM 1443 C CA . ILE A 1 174 ? -9.409 17.976 32.961 1.00 86.31 174 ILE A CA 1
ATOM 1444 C C . ILE A 1 174 ? -10.486 18.934 33.471 1.00 86.31 174 ILE A C 1
ATOM 1446 O O . ILE A 1 174 ? -11.018 18.729 34.566 1.00 86.31 174 ILE A O 1
ATOM 1450 N N . ASN A 1 175 ? -10.877 19.918 32.656 1.00 87.38 175 ASN A N 1
ATOM 1451 C CA . ASN A 1 175 ? -12.036 20.755 32.959 1.00 87.38 175 ASN A CA 1
ATOM 1452 C C . ASN A 1 175 ? -13.290 19.875 33.216 1.00 87.38 175 ASN A C 1
ATOM 1454 O O . ASN A 1 175 ? -13.722 19.151 32.307 1.00 87.38 175 ASN A O 1
ATOM 1458 N N . PRO A 1 176 ? -13.897 19.936 34.421 1.00 88.12 176 PRO A N 1
ATOM 1459 C CA . PRO A 1 176 ? -15.054 19.115 34.774 1.00 88.12 176 PRO A CA 1
ATOM 1460 C C . PRO A 1 176 ? -16.244 19.285 33.827 1.00 88.12 176 PRO A C 1
ATOM 1462 O O . PRO A 1 176 ? -16.904 18.297 33.510 1.00 88.12 176 PRO A O 1
ATOM 1465 N N . ASP A 1 177 ? -16.488 20.500 33.329 1.00 90.19 177 ASP A N 1
ATOM 1466 C CA . ASP A 1 177 ? -17.605 20.787 32.424 1.00 90.19 177 ASP A CA 1
ATOM 1467 C C . ASP A 1 177 ? -17.398 20.115 31.060 1.00 90.19 177 ASP A C 1
ATOM 1469 O O . ASP A 1 177 ? -18.337 19.564 30.479 1.00 90.19 177 ASP A O 1
ATOM 1473 N N . THR A 1 178 ? -16.155 20.097 30.566 1.00 91.06 178 THR A N 1
ATOM 1474 C CA . THR A 1 178 ? -15.782 19.433 29.308 1.00 91.06 178 THR A CA 1
ATOM 1475 C C . THR A 1 178 ? -16.003 17.925 29.402 1.00 91.06 178 THR A C 1
ATOM 1477 O O . THR A 1 178 ? -16.651 17.338 28.533 1.00 91.06 178 THR A O 1
ATOM 1480 N N . LEU A 1 179 ? -15.517 17.293 30.477 1.00 93.75 179 LEU A N 1
ATOM 1481 C CA . LEU A 1 179 ? -15.701 15.858 30.699 1.00 93.75 179 LEU A CA 1
ATOM 1482 C C . LEU A 1 179 ? -17.182 15.504 30.892 1.00 93.75 179 LEU A C 1
ATOM 1484 O O . LEU A 1 179 ? -17.662 14.524 30.321 1.00 93.75 179 LEU A O 1
ATOM 1488 N N . GLN A 1 180 ? -17.915 16.308 31.667 1.00 94.44 180 GLN A N 1
ATOM 1489 C CA . GLN A 1 180 ? -19.338 16.094 31.912 1.00 94.44 180 GLN A CA 1
ATOM 1490 C C . GLN A 1 180 ? -20.161 16.218 30.625 1.00 94.44 180 GLN A C 1
ATOM 1492 O O . GLN A 1 180 ? -21.053 15.404 30.398 1.00 94.44 180 GLN A O 1
ATOM 1497 N N . THR A 1 181 ? -19.839 17.185 29.762 1.00 95.38 181 THR A N 1
ATOM 1498 C CA . THR A 1 181 ? -20.496 17.345 28.455 1.00 95.38 181 THR A CA 1
ATOM 1499 C C . THR A 1 181 ? -20.328 16.086 27.607 1.00 95.38 181 THR A C 1
ATOM 1501 O O . THR A 1 181 ? -21.314 15.536 27.126 1.00 95.38 181 THR A O 1
ATOM 1504 N N . SER A 1 182 ? -19.106 15.553 27.506 1.00 96.69 182 SER A N 1
ATOM 1505 C CA . SER A 1 182 ? -18.854 14.315 26.759 1.00 96.69 182 SER A CA 1
ATOM 1506 C C . SER A 1 182 ? -19.583 13.103 27.344 1.00 96.69 182 SER A C 1
ATOM 1508 O O . SER A 1 182 ? -20.067 12.265 26.586 1.00 96.69 182 SER A O 1
ATOM 1510 N N . LYS A 1 183 ? -19.698 13.006 28.676 1.00 96.44 183 LYS A N 1
ATOM 1511 C CA . LYS A 1 183 ? -20.480 11.945 29.332 1.00 96.44 183 LYS A CA 1
ATOM 1512 C C . LYS A 1 183 ? -21.972 12.042 29.001 1.00 96.44 183 LYS A C 1
ATOM 1514 O O . LYS A 1 183 ? -22.578 11.024 28.681 1.00 96.44 183 LYS A O 1
ATOM 1519 N N . LEU A 1 184 ? -22.542 13.249 29.020 1.00 97.38 184 LEU A N 1
ATOM 1520 C CA . LEU A 1 184 ? -23.941 13.488 28.645 1.00 97.38 184 LEU A CA 1
ATOM 1521 C C . LEU A 1 184 ? -24.202 13.171 27.166 1.00 97.38 184 LEU A C 1
ATOM 1523 O O . LEU A 1 184 ? -25.232 12.586 26.834 1.00 97.38 184 LEU A O 1
ATOM 1527 N N . ASP A 1 185 ? -23.264 13.514 26.283 1.00 97.62 185 ASP A N 1
ATOM 1528 C CA . ASP A 1 185 ? -23.351 13.169 24.863 1.00 97.62 185 ASP A CA 1
ATOM 1529 C C . ASP A 1 185 ? -23.345 11.648 24.655 1.00 97.62 185 ASP A C 1
ATOM 1531 O O . ASP A 1 185 ? -24.167 11.128 23.901 1.00 97.62 185 ASP A O 1
ATOM 1535 N N . ILE A 1 186 ? -22.469 10.916 25.353 1.00 98.25 186 ILE A N 1
ATOM 1536 C CA . ILE A 1 186 ? -22.417 9.445 25.302 1.00 98.25 186 ILE A CA 1
ATOM 1537 C C . ILE A 1 186 ? -23.718 8.833 25.826 1.00 98.25 186 ILE A C 1
ATOM 1539 O O . ILE A 1 186 ? -24.311 7.994 25.148 1.00 98.25 186 ILE A O 1
ATOM 1543 N N . GLU A 1 187 ? -24.210 9.289 26.978 1.00 98.19 187 GLU A N 1
ATOM 1544 C CA . GLU A 1 187 ? -25.487 8.838 27.537 1.00 98.19 187 GLU A CA 1
ATOM 1545 C C . GLU A 1 187 ? -26.635 9.036 26.538 1.00 98.19 187 GLU A C 1
ATOM 1547 O O . GLU A 1 187 ? -27.438 8.128 26.296 1.00 98.19 187 GLU A O 1
ATOM 1552 N N . ARG A 1 188 ? -26.695 10.214 25.909 1.00 97.88 188 ARG A N 1
ATOM 1553 C CA . ARG A 1 188 ? -27.692 10.530 24.886 1.00 97.88 188 ARG A CA 1
ATOM 1554 C C . ARG A 1 188 ? -27.599 9.581 23.690 1.00 97.88 188 ARG A C 1
ATOM 1556 O O . ARG A 1 188 ? -28.631 9.086 23.238 1.00 97.88 188 ARG A O 1
ATOM 1563 N N . ILE A 1 189 ? -26.390 9.291 23.209 1.00 97.94 189 ILE A N 1
ATOM 1564 C CA . ILE A 1 189 ? -26.154 8.371 22.087 1.00 97.94 189 ILE A CA 1
ATOM 1565 C C . ILE A 1 189 ? -26.696 6.970 22.404 1.00 97.94 189 ILE A C 1
ATOM 1567 O O . ILE A 1 189 ? -27.456 6.418 21.607 1.00 97.94 189 ILE A O 1
ATOM 1571 N N . PHE A 1 190 ? -26.371 6.408 23.573 1.00 98.19 190 PHE A N 1
ATOM 1572 C CA . PHE A 1 190 ? -26.827 5.068 23.967 1.00 98.19 190 PHE A CA 1
ATOM 1573 C C . PHE A 1 190 ? -28.338 4.983 24.227 1.00 98.19 190 PHE A C 1
ATOM 1575 O O . PHE A 1 190 ? -28.943 3.929 24.001 1.00 98.19 190 PHE A O 1
ATOM 1582 N N . LYS A 1 191 ? -28.971 6.080 24.656 1.00 97.12 191 LYS A N 1
ATOM 1583 C CA . LYS A 1 191 ? -30.431 6.165 24.821 1.00 97.12 191 LYS A CA 1
ATOM 1584 C C . LYS A 1 191 ? -31.174 6.240 23.491 1.00 97.12 191 LYS A C 1
ATOM 1586 O O . LYS A 1 191 ? -32.210 5.599 23.338 1.00 97.12 191 LYS A O 1
ATOM 1591 N N . GLU A 1 192 ? -30.665 7.021 22.542 1.00 95.88 192 GLU A N 1
ATOM 1592 C CA . GLU A 1 192 ? -31.355 7.305 21.277 1.00 95.88 192 GLU A CA 1
ATOM 1593 C C . GLU A 1 192 ? -31.079 6.271 20.170 1.00 95.88 192 GLU A C 1
ATOM 1595 O O . GLU A 1 192 ? -31.846 6.196 19.209 1.00 95.88 192 GLU A O 1
ATOM 1600 N N . CYS A 1 193 ? -30.004 5.485 20.280 1.00 95.75 193 CYS A N 1
ATOM 1601 C CA . CYS A 1 193 ? -29.580 4.530 19.252 1.00 95.75 193 CYS A CA 1
ATOM 1602 C C . CYS A 1 193 ? -29.785 3.072 19.697 1.00 95.75 193 CYS A C 1
ATOM 1604 O O . CYS A 1 193 ? -29.714 2.741 20.886 1.00 95.75 193 CYS A O 1
ATOM 1606 N N . THR A 1 194 ? -30.036 2.179 18.734 1.00 95.06 194 THR A N 1
ATOM 1607 C CA . THR A 1 194 ? -30.103 0.728 18.983 1.00 95.06 194 THR A CA 1
ATOM 1608 C C . THR A 1 194 ? -28.714 0.102 18.973 1.00 95.06 194 THR A C 1
ATOM 1610 O O . THR A 1 194 ? -28.494 -0.892 19.662 1.00 95.06 194 THR A O 1
ATOM 1613 N N . LYS A 1 195 ? -27.769 0.696 18.231 1.00 95.88 195 LYS A N 1
ATOM 1614 C CA . LYS A 1 195 ? -26.380 0.239 18.103 1.00 95.88 195 LYS A CA 1
ATOM 1615 C C . LYS A 1 195 ? -25.421 1.427 18.149 1.00 95.88 195 LYS A C 1
ATOM 1617 O O . LYS A 1 195 ? -25.654 2.449 17.500 1.00 95.88 195 LYS A O 1
ATOM 1622 N N . VAL A 1 196 ? -24.334 1.293 18.901 1.00 97.62 196 VAL A N 1
ATOM 1623 C CA . VAL A 1 196 ? -23.304 2.322 19.077 1.00 97.62 196 VAL A CA 1
ATOM 1624 C C . VAL A 1 196 ? -21.953 1.734 18.705 1.00 97.62 196 VAL A C 1
ATOM 1626 O O . VAL A 1 196 ? -21.499 0.769 19.311 1.00 97.62 196 VAL A O 1
ATOM 1629 N N . ILE A 1 197 ? -21.308 2.321 17.700 1.00 96.81 197 ILE A N 1
ATOM 1630 C CA . ILE A 1 197 ? -20.035 1.851 17.159 1.00 96.81 197 ILE A CA 1
ATOM 1631 C C . ILE A 1 197 ? -18.937 2.823 17.556 1.00 96.81 197 ILE A C 1
ATOM 1633 O O . ILE A 1 197 ? -18.909 3.954 17.077 1.00 96.81 197 ILE A O 1
ATOM 1637 N N . VAL A 1 198 ? -17.981 2.383 18.361 1.00 97.44 198 VAL A N 1
ATOM 1638 C CA . VAL A 1 198 ? -16.744 3.127 18.588 1.00 97.44 198 VAL A CA 1
ATOM 1639 C C . VAL A 1 198 ? -15.813 2.906 17.398 1.00 97.44 198 VAL A C 1
ATOM 1641 O O . VAL A 1 198 ? -15.330 1.795 17.180 1.00 97.44 198 VAL A O 1
ATOM 1644 N N . ALA A 1 199 ? -15.541 3.963 16.626 1.00 92.19 199 ALA A N 1
ATOM 1645 C CA . ALA A 1 199 ? -14.521 3.921 15.581 1.00 92.19 199 ALA A CA 1
ATOM 1646 C C . ALA A 1 199 ? -13.127 3.999 16.224 1.00 92.19 199 ALA A C 1
ATOM 1648 O O . ALA A 1 199 ? -12.642 5.078 16.581 1.00 92.19 199 ALA A O 1
ATOM 1649 N N . TYR A 1 200 ? -12.490 2.843 16.387 1.00 91.75 200 TYR A N 1
ATOM 1650 C CA . TYR A 1 200 ? -11.243 2.695 17.123 1.00 91.75 200 TYR A CA 1
ATOM 1651 C C . TYR A 1 200 ? -10.042 2.608 16.180 1.00 91.75 200 TYR A C 1
ATOM 1653 O O . TYR A 1 200 ? -10.022 1.782 15.277 1.00 91.75 200 TYR A O 1
ATOM 1661 N N . SER A 1 201 ? -9.013 3.435 16.371 1.00 83.00 201 SER A N 1
ATOM 1662 C CA . SER A 1 201 ? -7.812 3.416 15.517 1.00 83.00 201 SER A CA 1
ATOM 1663 C C . SER A 1 201 ? -6.524 3.114 16.282 1.00 83.00 201 SER A C 1
ATOM 1665 O O . SER A 1 201 ? -5.450 3.437 15.784 1.00 83.00 201 SER A O 1
ATOM 1667 N N . GLY A 1 202 ? -6.612 2.627 17.526 1.00 80.62 202 GLY A N 1
ATOM 1668 C CA . GLY A 1 202 ? -5.439 2.472 18.400 1.00 80.62 202 GLY A CA 1
ATOM 1669 C C . GLY A 1 202 ? -4.784 3.789 18.817 1.00 80.62 202 GLY A C 1
ATOM 1670 O O . GLY A 1 202 ? -3.694 3.788 19.378 1.00 80.62 202 GLY A O 1
ATOM 1671 N N . GLY A 1 203 ? -5.414 4.926 18.507 1.00 81.56 203 GLY A N 1
ATOM 1672 C CA . GLY A 1 203 ? -4.857 6.240 18.779 1.00 81.56 203 GLY A CA 1
ATOM 1673 C C . GLY A 1 203 ? -5.407 6.873 20.047 1.00 81.56 203 GLY A C 1
ATOM 1674 O O . GLY A 1 203 ? -6.487 6.506 20.505 1.00 81.56 203 GLY A O 1
ATOM 1675 N N . LYS A 1 204 ? -4.696 7.880 20.570 1.00 85.62 204 LYS A N 1
ATOM 1676 C CA . LYS A 1 204 ? -5.040 8.577 21.824 1.00 85.62 204 LYS A CA 1
ATOM 1677 C C . LYS A 1 204 ? -6.511 9.010 21.901 1.00 85.62 204 LYS A C 1
ATOM 1679 O O . LYS A 1 204 ? -7.199 8.674 22.856 1.00 85.62 204 LYS A O 1
ATOM 1684 N N . ASP A 1 205 ? -7.015 9.671 20.860 1.00 89.31 205 ASP A N 1
ATOM 1685 C CA . ASP A 1 205 ? -8.366 10.237 20.836 1.00 89.31 205 ASP A CA 1
ATOM 1686 C C . ASP A 1 205 ? -9.431 9.123 20.800 1.00 89.31 205 ASP A C 1
ATOM 1688 O O . ASP A 1 205 ? -10.424 9.169 21.524 1.00 89.31 205 ASP A O 1
ATOM 1692 N N . SER A 1 206 ? -9.199 8.075 20.000 1.00 91.00 206 SER A N 1
ATOM 1693 C CA . SER A 1 206 ? -10.100 6.919 19.929 1.00 91.00 206 SER A CA 1
ATOM 1694 C C . SER A 1 206 ? -10.070 6.050 21.189 1.00 91.00 206 SER A C 1
ATOM 1696 O O . SER A 1 206 ? -11.087 5.451 21.524 1.00 91.00 206 SER A O 1
ATOM 1698 N N . SER A 1 207 ? -8.938 5.993 21.898 1.00 92.19 207 SER A N 1
ATOM 1699 C CA . SER A 1 207 ? -8.817 5.270 23.170 1.00 92.19 207 SER A CA 1
ATOM 1700 C C . SER A 1 207 ? -9.597 5.961 24.287 1.00 92.19 207 SER A C 1
ATOM 1702 O O . SER A 1 207 ? -10.267 5.274 25.051 1.00 92.19 207 SER A O 1
ATOM 1704 N N . VAL A 1 208 ? -9.598 7.302 24.334 1.00 94.50 208 VAL A N 1
ATOM 1705 C CA . VAL A 1 208 ? -10.463 8.065 25.253 1.00 94.50 208 VAL A CA 1
ATOM 1706 C C . VAL A 1 208 ? -11.937 7.776 24.976 1.00 94.50 208 VAL A C 1
ATOM 1708 O O . VAL A 1 208 ? -12.677 7.460 25.901 1.00 94.50 208 VAL A O 1
ATOM 1711 N N . ILE A 1 209 ? -12.370 7.826 23.709 1.00 96.62 209 ILE A N 1
ATOM 1712 C CA . ILE A 1 209 ? -13.760 7.505 23.345 1.00 96.62 209 ILE A CA 1
ATOM 1713 C C . ILE A 1 209 ? -14.136 6.082 23.761 1.00 96.62 209 ILE A C 1
ATOM 1715 O O . ILE A 1 209 ? -15.201 5.889 24.347 1.00 96.62 209 ILE A O 1
ATOM 1719 N N . LEU A 1 210 ? -13.278 5.099 23.467 1.00 96.56 210 LEU A N 1
ATOM 1720 C CA . LEU A 1 210 ? -13.517 3.709 23.842 1.00 96.56 210 LEU A CA 1
ATOM 1721 C C . LEU A 1 210 ? -13.680 3.574 25.357 1.00 96.56 210 LEU A C 1
ATOM 1723 O O . LEU A 1 210 ? -14.653 2.978 25.811 1.00 96.56 210 LEU A O 1
ATOM 1727 N N . GLN A 1 211 ? -12.764 4.163 26.127 1.00 95.94 211 GLN A N 1
ATOM 1728 C CA . GLN A 1 211 ? -12.808 4.101 27.580 1.00 95.94 211 GLN A CA 1
ATOM 1729 C C . GLN A 1 211 ? -14.065 4.779 28.142 1.00 95.94 211 GLN A C 1
ATOM 1731 O O . GLN A 1 211 ? -14.752 4.165 28.950 1.00 95.94 211 GLN A O 1
ATOM 1736 N N . LEU A 1 212 ? -14.431 5.974 27.667 1.00 97.00 212 LEU A N 1
ATOM 1737 C CA . LEU A 1 212 ? -15.645 6.668 28.115 1.00 97.00 212 LEU A CA 1
ATOM 1738 C C . LEU A 1 212 ? -16.928 5.878 27.804 1.00 97.00 212 LEU A C 1
ATOM 1740 O O . LEU A 1 212 ? -17.843 5.842 28.625 1.00 97.00 212 LEU A O 1
ATOM 1744 N N . CYS A 1 213 ? -17.009 5.238 26.632 1.00 97.69 213 CYS A N 1
ATOM 1745 C CA . CYS A 1 213 ? -18.162 4.405 26.279 1.00 97.69 213 CYS A CA 1
ATOM 1746 C C . CYS A 1 213 ? -18.235 3.147 27.152 1.00 97.69 213 CYS A C 1
ATOM 1748 O O . CYS A 1 213 ? -19.324 2.768 27.574 1.00 97.69 213 CYS A O 1
ATOM 1750 N N . VAL A 1 214 ? -17.090 2.516 27.436 1.00 96.75 214 VAL A N 1
ATOM 1751 C CA . VAL A 1 214 ? -17.019 1.344 28.318 1.00 96.75 214 VAL A CA 1
ATOM 1752 C C . VAL A 1 214 ? -17.379 1.710 29.755 1.00 96.75 214 VAL A C 1
ATOM 1754 O O . VAL A 1 214 ? -18.201 1.026 30.350 1.00 96.75 214 VAL A O 1
ATOM 1757 N N . GLU A 1 215 ? -16.850 2.810 30.292 1.00 95.62 215 GLU A N 1
ATOM 1758 C CA . GLU A 1 215 ? -17.224 3.325 31.617 1.00 95.62 215 GLU A CA 1
ATOM 1759 C C . GLU A 1 215 ? -18.748 3.509 31.727 1.00 95.62 215 GLU A C 1
ATOM 1761 O O . GLU A 1 215 ? -19.355 3.028 32.681 1.00 95.62 215 GLU A O 1
ATOM 1766 N N . PHE A 1 216 ? -19.381 4.106 30.710 1.00 97.44 216 PHE A N 1
ATOM 1767 C CA . PHE A 1 216 ? -20.832 4.295 30.681 1.00 97.44 216 PHE A CA 1
ATOM 1768 C C . PHE A 1 216 ? -21.617 2.972 30.716 1.00 97.44 216 PHE A C 1
ATOM 1770 O O . PHE A 1 216 ? -22.532 2.826 31.521 1.00 97.44 216 PHE A O 1
ATOM 1777 N N . VAL A 1 217 ? -21.278 1.984 29.881 1.00 96.94 217 VAL A N 1
ATOM 1778 C CA . VAL A 1 217 ? -22.033 0.710 29.839 1.00 96.94 217 VAL A CA 1
ATOM 1779 C C . VAL A 1 217 ? -21.720 -0.231 31.009 1.00 96.94 217 VAL A C 1
ATOM 1781 O O . VAL A 1 217 ? -22.477 -1.166 31.265 1.00 96.94 217 VAL A O 1
ATOM 1784 N N . LEU A 1 218 ? -20.627 0.002 31.739 1.00 95.50 218 LEU A N 1
ATOM 1785 C CA . LEU A 1 218 ? -20.375 -0.662 33.020 1.00 95.50 218 LEU A CA 1
ATOM 1786 C C . LEU A 1 218 ? -21.239 -0.066 34.141 1.00 95.50 218 LEU A C 1
ATOM 1788 O O . LEU A 1 218 ? -21.703 -0.804 35.004 1.00 95.50 218 LEU A O 1
ATOM 1792 N N . GLU A 1 219 ? -21.485 1.248 34.116 1.00 96.19 219 GLU A N 1
ATOM 1793 C CA . GLU A 1 219 ? -22.421 1.919 35.032 1.00 96.19 219 GLU A CA 1
ATOM 1794 C C . GLU A 1 219 ? -23.894 1.629 34.681 1.00 96.19 219 GLU A C 1
ATOM 1796 O O . GLU A 1 219 ? -24.754 1.654 35.565 1.00 96.19 219 GLU A O 1
ATOM 1801 N N . HIS A 1 220 ? -24.177 1.304 33.415 1.00 97.06 220 HIS A N 1
ATOM 1802 C CA . HIS A 1 220 ? -25.516 1.026 32.890 1.00 97.06 220 HIS A CA 1
ATOM 1803 C C . HIS A 1 220 ? -25.571 -0.293 32.087 1.00 97.06 220 HIS A C 1
ATOM 1805 O O . HIS A 1 220 ? -25.570 -0.265 30.846 1.00 97.06 220 HIS A O 1
ATOM 1811 N N . PRO A 1 221 ? -25.621 -1.457 32.770 1.00 96.31 221 PRO A N 1
ATOM 1812 C CA . PRO A 1 221 ? -25.561 -2.776 32.136 1.00 96.31 221 PRO A CA 1
ATOM 1813 C C . PRO A 1 221 ? -26.621 -3.027 31.054 1.00 96.31 221 PRO A C 1
ATOM 1815 O O . PRO A 1 221 ? -26.379 -3.786 30.117 1.00 96.31 221 PRO A O 1
ATOM 1818 N N . GLU A 1 222 ? -27.770 -2.346 31.114 1.00 96.31 222 GLU A N 1
ATOM 1819 C CA . GLU A 1 222 ? -28.851 -2.460 30.130 1.00 96.31 222 GLU A CA 1
ATOM 1820 C C . GLU A 1 222 ? -28.486 -1.978 28.713 1.00 96.31 222 GLU A C 1
ATOM 1822 O O . GLU A 1 222 ? -29.257 -2.206 27.782 1.00 96.31 222 GLU A O 1
ATOM 1827 N N . TYR A 1 223 ? -27.340 -1.308 28.534 1.00 97.62 223 TYR A N 1
ATOM 1828 C CA . TYR A 1 223 ? -26.847 -0.849 27.229 1.00 97.62 223 TYR A CA 1
ATOM 1829 C C . TYR A 1 223 ? -25.656 -1.658 26.687 1.00 97.62 223 TYR A C 1
ATOM 1831 O O . TYR A 1 223 ? -25.159 -1.348 25.601 1.00 97.62 223 TYR A O 1
ATOM 1839 N N . GLN A 1 224 ? -25.176 -2.679 27.406 1.00 96.56 224 GLN A N 1
ATOM 1840 C CA . GLN A 1 224 ? -23.981 -3.449 27.027 1.00 96.56 224 GLN A CA 1
ATOM 1841 C C . GLN A 1 224 ? -24.107 -4.139 25.659 1.00 96.56 224 GLN A C 1
ATOM 1843 O O . GLN A 1 224 ? -23.138 -4.219 24.907 1.00 96.56 224 GLN A O 1
ATOM 1848 N N . ASP A 1 225 ? -25.307 -4.598 25.292 1.00 95.19 225 ASP A N 1
ATOM 1849 C CA . ASP A 1 225 ? -25.604 -5.236 23.998 1.00 95.19 225 ASP A CA 1
ATOM 1850 C C . ASP A 1 225 ? -25.533 -4.275 22.797 1.00 95.19 225 ASP A C 1
ATOM 1852 O O . ASP A 1 225 ? -25.500 -4.711 21.639 1.00 95.19 225 ASP A O 1
ATOM 1856 N N . LYS A 1 226 ? -25.520 -2.964 23.060 1.00 96.88 226 LYS A N 1
ATOM 1857 C CA . LYS A 1 226 ? -25.468 -1.928 22.029 1.00 96.88 226 LYS A CA 1
ATOM 1858 C C . LYS A 1 226 ? -24.051 -1.569 21.604 1.00 96.88 226 LYS A C 1
ATOM 1860 O O . LYS A 1 226 ? -23.913 -0.953 20.549 1.00 96.88 226 LYS A O 1
ATOM 1865 N N . LEU A 1 227 ? -23.028 -1.891 22.400 1.00 97.81 227 LEU A N 1
ATOM 1866 C CA . LEU A 1 227 ? -21.649 -1.476 22.139 1.00 97.81 227 LEU A CA 1
ATOM 1867 C C . LEU A 1 227 ? -20.970 -2.387 21.108 1.00 97.81 227 LEU A C 1
ATOM 1869 O O . LEU A 1 227 ? -20.837 -3.593 21.304 1.00 97.81 227 LEU A O 1
ATOM 1873 N N . TYR A 1 228 ? -20.471 -1.765 20.045 1.00 97.38 228 TYR A N 1
ATOM 1874 C CA . TYR A 1 228 ? -19.600 -2.362 19.040 1.00 97.38 228 TYR A CA 1
ATOM 1875 C C . TYR A 1 228 ? -18.336 -1.514 18.909 1.00 97.38 228 TYR A C 1
ATOM 1877 O O . TYR A 1 228 ? -18.355 -0.296 19.083 1.00 97.38 228 TYR A O 1
ATOM 1885 N N . ILE A 1 229 ? -17.231 -2.154 18.563 1.00 96.88 229 ILE A N 1
ATOM 1886 C CA . ILE A 1 229 ? -15.933 -1.539 18.327 1.00 96.88 229 ILE A CA 1
ATOM 1887 C C . ILE A 1 229 ? -15.517 -1.939 16.918 1.00 96.88 229 ILE A C 1
ATOM 1889 O O . ILE A 1 229 ? -15.454 -3.121 16.586 1.00 96.88 229 ILE A O 1
ATOM 1893 N N . VAL A 1 230 ? -15.252 -0.949 16.072 1.00 93.81 230 VAL A N 1
ATOM 1894 C CA . VAL A 1 230 ? -14.798 -1.191 14.702 1.00 93.81 230 VAL A CA 1
ATOM 1895 C C . VAL A 1 230 ? -13.495 -0.446 14.486 1.00 93.81 230 VAL A C 1
ATOM 1897 O O . VAL A 1 230 ? -13.431 0.778 14.619 1.00 93.81 230 VAL A O 1
ATOM 1900 N N . SER A 1 231 ? -12.460 -1.198 14.136 1.00 90.75 231 SER A N 1
ATOM 1901 C CA . SER A 1 231 ? -11.191 -0.680 13.644 1.00 90.75 231 SER A CA 1
ATOM 1902 C C . SER A 1 231 ? -11.026 -0.990 12.166 1.00 90.75 231 SER A C 1
ATOM 1904 O O . SER A 1 231 ? -11.736 -1.832 11.630 1.00 90.75 231 SER A O 1
ATOM 1906 N N . ALA A 1 232 ? -10.096 -0.310 11.503 1.00 84.69 232 ALA A N 1
ATOM 1907 C CA . ALA A 1 232 ? -9.760 -0.565 10.109 1.00 84.69 232 ALA A CA 1
ATOM 1908 C C . ALA A 1 232 ? -8.248 -0.733 9.977 1.00 84.69 232 ALA A C 1
ATOM 1910 O O . ALA A 1 232 ? -7.509 0.197 10.308 1.00 84.69 232 ALA A O 1
ATOM 1911 N N . SER A 1 233 ? -7.814 -1.880 9.458 1.00 87.19 233 SER A N 1
ATOM 1912 C CA . SER A 1 233 ? -6.426 -2.124 9.074 1.00 87.19 233 SER A CA 1
ATOM 1913 C C . SER A 1 233 ? -6.304 -1.995 7.562 1.00 87.19 233 SER A C 1
ATOM 1915 O O . SER A 1 233 ? -6.945 -2.705 6.790 1.00 87.19 233 SER A O 1
ATOM 1917 N N . THR A 1 234 ? -5.493 -1.040 7.107 1.00 82.44 234 THR A N 1
ATOM 1918 C CA . THR A 1 234 ? -5.295 -0.804 5.668 1.00 82.44 234 THR A CA 1
ATOM 1919 C C . THR A 1 234 ? -4.260 -1.747 5.041 1.00 82.44 234 THR A C 1
ATOM 1921 O O . THR A 1 234 ? -3.991 -1.642 3.841 1.00 82.44 234 THR A O 1
ATOM 1924 N N . GLY A 1 235 ? -3.637 -2.623 5.842 1.00 85.44 235 GLY A N 1
ATOM 1925 C CA . GLY A 1 235 ? -2.512 -3.479 5.444 1.00 85.44 235 GLY A CA 1
ATOM 1926 C C . GLY A 1 235 ? -1.177 -2.738 5.281 1.00 85.44 235 GLY A C 1
ATOM 1927 O O . GLY A 1 235 ? -0.160 -3.340 4.944 1.00 85.44 235 GLY A O 1
ATOM 1928 N N . VAL A 1 236 ? -1.154 -1.420 5.506 1.00 89.06 236 VAL A N 1
ATOM 1929 C CA . VAL A 1 236 ? 0.058 -0.584 5.436 1.00 89.06 236 VAL A CA 1
ATOM 1930 C C . VAL A 1 236 ? 0.221 0.327 6.650 1.00 89.06 236 VAL A C 1
ATOM 1932 O O . VAL A 1 236 ? 0.982 1.296 6.601 1.00 89.06 236 VAL A O 1
ATOM 1935 N N . GLU A 1 237 ? -0.475 0.030 7.746 1.00 85.94 237 GLU A N 1
ATOM 1936 C CA . GLU A 1 237 ? -0.283 0.709 9.027 1.00 85.94 237 GLU A CA 1
ATOM 1937 C C . GLU A 1 237 ? 1.127 0.482 9.566 1.00 85.94 237 GLU A C 1
ATOM 1939 O O . GLU A 1 237 ? 1.757 -0.532 9.271 1.00 85.94 237 GLU A O 1
ATOM 1944 N N . ASN A 1 238 ? 1.647 1.430 10.351 1.00 87.62 238 ASN A N 1
ATOM 1945 C CA . ASN A 1 238 ? 2.933 1.241 11.020 1.00 87.62 238 ASN A CA 1
ATOM 1946 C C . ASN A 1 238 ? 2.934 -0.110 11.778 1.00 87.62 238 ASN A C 1
ATOM 1948 O O . ASN A 1 238 ? 2.045 -0.307 12.605 1.00 87.62 238 ASN A O 1
ATOM 1952 N N . PRO A 1 239 ? 3.916 -1.007 11.554 1.00 88.25 239 PRO A N 1
ATOM 1953 C CA . PRO A 1 239 ? 3.933 -2.344 12.156 1.00 88.25 239 PRO A CA 1
ATOM 1954 C C . PRO A 1 239 ? 3.770 -2.377 13.682 1.00 88.25 239 PRO A C 1
ATOM 1956 O O . PRO A 1 239 ? 3.137 -3.287 14.215 1.00 88.25 239 PRO A O 1
ATOM 1959 N N . LEU A 1 240 ? 4.304 -1.381 14.399 1.00 84.75 240 LEU A N 1
ATOM 1960 C CA . LEU A 1 240 ? 4.159 -1.290 15.856 1.00 84.75 240 LEU A CA 1
ATOM 1961 C C . LEU A 1 240 ? 2.715 -0.978 16.265 1.00 84.75 240 LEU A C 1
ATOM 1963 O O . LEU A 1 240 ? 2.223 -1.501 17.263 1.00 84.75 240 LEU A O 1
ATOM 1967 N N . ILE A 1 241 ? 2.037 -0.142 15.478 1.00 82.38 241 ILE A N 1
ATOM 1968 C CA . ILE A 1 241 ? 0.644 0.252 15.701 1.00 82.38 241 ILE A CA 1
ATOM 1969 C C . ILE A 1 241 ? -0.307 -0.857 15.275 1.00 82.38 241 ILE A C 1
ATOM 1971 O O . ILE A 1 241 ? -1.246 -1.147 16.005 1.00 82.38 241 ILE A O 1
ATOM 1975 N N . GLU A 1 242 ? -0.028 -1.527 14.160 1.00 87.12 242 GLU A N 1
ATOM 1976 C CA . GLU A 1 242 ? -0.789 -2.696 13.719 1.00 87.12 242 GLU A CA 1
ATOM 1977 C C . GLU A 1 242 ? -0.787 -3.782 14.799 1.00 87.12 242 GLU A C 1
ATOM 1979 O O . GLU A 1 242 ? -1.841 -4.250 15.233 1.00 87.12 242 GLU A O 1
ATOM 1984 N N . LYS A 1 243 ? 0.404 -4.114 15.316 1.00 87.81 243 LYS A N 1
ATOM 1985 C CA . LYS A 1 243 ? 0.547 -5.055 16.428 1.00 87.81 243 LYS A CA 1
ATOM 1986 C C . LYS A 1 243 ? -0.216 -4.579 17.665 1.00 87.81 243 LYS A C 1
ATOM 1988 O O . LYS A 1 243 ? -0.902 -5.375 18.295 1.00 87.81 243 LYS A O 1
ATOM 1993 N N . HIS A 1 244 ? -0.117 -3.293 18.005 1.00 85.50 244 HIS A N 1
ATOM 1994 C CA . HIS A 1 244 ? -0.842 -2.726 19.140 1.00 85.50 244 HIS A CA 1
ATOM 1995 C C . HIS A 1 244 ? -2.363 -2.866 18.985 1.00 85.50 244 HIS A C 1
ATOM 1997 O O . HIS A 1 244 ? -3.008 -3.316 19.924 1.00 85.50 244 HIS A O 1
ATOM 2003 N N . ILE A 1 245 ? -2.933 -2.536 17.822 1.00 87.50 245 ILE A N 1
ATOM 2004 C CA . ILE A 1 245 ? -4.381 -2.614 17.573 1.00 87.50 245 ILE A CA 1
ATOM 2005 C C . ILE A 1 245 ? -4.874 -4.060 17.656 1.00 87.50 245 ILE A C 1
ATOM 2007 O O . ILE A 1 245 ? -5.882 -4.309 18.315 1.00 87.50 245 ILE A O 1
ATOM 2011 N N . ARG A 1 246 ? -4.164 -5.011 17.037 1.00 91.12 246 ARG A N 1
ATOM 2012 C CA . ARG A 1 246 ? -4.552 -6.430 17.074 1.00 91.12 246 ARG A CA 1
ATOM 2013 C C . ARG A 1 246 ? -4.494 -7.000 18.492 1.00 91.12 246 ARG A C 1
ATOM 2015 O O . ARG A 1 246 ? -5.441 -7.636 18.933 1.00 91.12 246 ARG A O 1
ATOM 2022 N N . SER A 1 247 ? -3.454 -6.684 19.262 1.00 90.94 247 SER A N 1
ATOM 2023 C CA . SER A 1 247 ? -3.404 -7.099 20.668 1.00 90.94 247 SER A CA 1
ATOM 2024 C C . SER A 1 247 ? -4.444 -6.385 21.541 1.00 90.94 247 SER A C 1
ATOM 2026 O O . SER A 1 247 ? -5.004 -6.992 22.449 1.00 90.94 247 SER A O 1
ATOM 2028 N N . MET A 1 248 ? -4.758 -5.117 21.254 1.00 90.19 248 MET A N 1
ATOM 2029 C CA . MET A 1 248 ? -5.862 -4.406 21.907 1.00 90.19 248 MET A CA 1
ATOM 2030 C C . MET A 1 248 ? -7.210 -5.070 21.623 1.00 90.19 248 MET A C 1
ATOM 2032 O O . MET A 1 248 ? -8.025 -5.146 22.533 1.00 90.19 248 MET A O 1
ATOM 2036 N N . GLN A 1 249 ? -7.445 -5.576 20.408 1.00 93.62 249 GLN A N 1
ATOM 2037 C CA . GLN A 1 249 ? -8.655 -6.335 20.085 1.00 93.62 249 GLN A CA 1
ATOM 2038 C C . GLN A 1 249 ? -8.811 -7.549 20.997 1.00 93.62 249 GLN A C 1
ATOM 2040 O O . GLN A 1 249 ? -9.854 -7.692 21.632 1.00 93.62 249 GLN A O 1
ATOM 2045 N N . GLU A 1 250 ? -7.771 -8.373 21.117 1.00 93.06 250 GLU A N 1
ATOM 2046 C CA . GLU A 1 250 ? -7.782 -9.559 21.981 1.00 93.06 250 GLU A CA 1
ATOM 2047 C C . GLU A 1 250 ? -8.038 -9.183 23.448 1.00 93.06 250 GLU A C 1
ATOM 2049 O O . GLU A 1 250 ? -8.960 -9.699 24.081 1.00 93.06 250 GLU A O 1
ATOM 2054 N N . VAL A 1 251 ? -7.263 -8.233 23.982 1.00 93.12 251 VAL A N 1
ATOM 2055 C CA . VAL A 1 251 ? -7.338 -7.837 25.395 1.00 93.12 251 VAL A CA 1
ATOM 2056 C C . VAL A 1 251 ? -8.683 -7.203 25.738 1.00 93.12 251 VAL A C 1
ATOM 2058 O O . VAL A 1 251 ? -9.283 -7.555 26.752 1.00 93.12 251 VAL A O 1
ATOM 2061 N N . VAL A 1 252 ? -9.163 -6.266 24.917 1.00 93.88 252 VAL A N 1
ATOM 2062 C CA . VAL A 1 252 ? -10.451 -5.595 25.138 1.00 93.88 252 VAL A CA 1
ATOM 2063 C C . VAL A 1 252 ? -11.585 -6.607 25.051 1.00 93.88 252 VAL A C 1
ATOM 2065 O O . VAL A 1 252 ? -12.463 -6.582 25.905 1.00 93.88 252 VAL A O 1
ATOM 2068 N N . THR A 1 253 ? -11.556 -7.518 24.075 1.00 95.81 253 THR A N 1
ATOM 2069 C CA . THR A 1 253 ? -12.606 -8.535 23.911 1.00 95.81 253 THR A CA 1
ATOM 2070 C C . THR A 1 253 ? -12.697 -9.423 25.148 1.00 95.81 253 THR A C 1
ATOM 2072 O O . THR A 1 253 ? -13.765 -9.501 25.746 1.00 95.81 253 THR A O 1
ATOM 2075 N N . ILE A 1 254 ? -11.574 -9.996 25.605 1.00 94.94 254 ILE A N 1
ATOM 2076 C CA . ILE A 1 254 ? -11.530 -10.830 26.820 1.00 94.94 254 ILE A CA 1
ATOM 2077 C C . ILE A 1 254 ? -12.017 -10.039 28.036 1.00 94.94 254 ILE A C 1
ATOM 2079 O O . ILE A 1 254 ? -12.841 -10.516 28.811 1.00 94.94 254 ILE A O 1
ATOM 2083 N N . LYS A 1 255 ? -11.529 -8.805 28.202 1.00 94.81 255 LYS A N 1
ATOM 2084 C CA . LYS A 1 255 ? -11.875 -7.988 29.364 1.00 94.81 255 LYS A CA 1
ATOM 2085 C C . LYS A 1 255 ? -13.354 -7.620 29.396 1.00 94.81 255 LYS A C 1
ATOM 2087 O O . LYS A 1 255 ? -13.954 -7.630 30.467 1.00 94.81 255 LYS A O 1
ATOM 2092 N N . LEU A 1 256 ? -13.935 -7.264 28.254 1.00 95.75 256 LEU A N 1
ATOM 2093 C CA . LEU A 1 256 ? -15.354 -6.940 28.177 1.00 95.75 256 LEU A CA 1
ATOM 2094 C C . LEU A 1 256 ? -16.222 -8.191 28.333 1.00 95.75 256 LEU A C 1
ATOM 2096 O O . LEU A 1 256 ? -17.280 -8.080 28.937 1.00 95.75 256 LEU A O 1
ATOM 2100 N N . ASP A 1 257 ? -15.771 -9.365 27.882 1.00 96.38 257 ASP A N 1
ATOM 2101 C CA . ASP A 1 257 ? -16.487 -10.631 28.097 1.00 96.38 257 ASP A CA 1
ATOM 2102 C C . ASP A 1 257 ? -16.588 -10.977 29.586 1.00 96.38 257 ASP A C 1
ATOM 2104 O O . ASP A 1 257 ? -17.643 -11.380 30.066 1.00 96.38 257 ASP A O 1
ATOM 2108 N N . GLU A 1 258 ? -15.513 -10.734 30.343 1.00 95.12 258 GLU A N 1
ATOM 2109 C CA . GLU A 1 258 ? -15.498 -10.899 31.801 1.00 95.12 258 GLU A CA 1
ATOM 2110 C C . GLU A 1 258 ? -16.409 -9.905 32.535 1.00 95.12 258 GLU A C 1
ATOM 2112 O O . GLU A 1 258 ? -16.938 -10.223 33.601 1.00 95.12 258 GLU A O 1
ATOM 2117 N N . LEU A 1 259 ? -16.517 -8.674 32.026 1.00 94.06 259 LEU A N 1
ATOM 2118 C CA . LEU A 1 259 ? -17.207 -7.578 32.710 1.00 94.06 259 LEU A CA 1
ATOM 2119 C C . LEU A 1 259 ? -18.688 -7.460 32.333 1.00 94.06 259 LEU A C 1
ATOM 2121 O O . LEU A 1 259 ? -19.460 -6.908 33.116 1.00 94.06 259 LEU A O 1
ATOM 2125 N N . PHE A 1 260 ? -19.081 -7.904 31.139 1.00 96.06 260 PHE A N 1
ATOM 2126 C CA . PHE A 1 260 ? -20.442 -7.734 30.639 1.00 96.06 260 PHE A CA 1
ATOM 2127 C C . PHE A 1 260 ? -21.328 -8.908 31.049 1.00 96.06 260 PHE A C 1
ATOM 2129 O O . PHE A 1 260 ? -20.973 -10.071 30.879 1.00 96.06 260 PHE A O 1
ATOM 2136 N N . GLU A 1 261 ? -22.539 -8.615 31.523 1.00 94.44 261 GLU A N 1
ATOM 2137 C CA . GLU A 1 261 ? -23.497 -9.644 31.950 1.00 94.44 261 GLU A CA 1
ATOM 2138 C C . GLU A 1 261 ? -23.992 -10.497 30.773 1.00 94.44 261 GLU A C 1
ATOM 2140 O O . GLU A 1 261 ? -24.382 -11.652 30.948 1.00 94.44 261 GLU A O 1
ATOM 2145 N N . ASN A 1 262 ? -23.963 -9.935 29.561 1.00 93.31 262 ASN A N 1
ATOM 2146 C CA . ASN A 1 262 ? -24.371 -10.598 28.326 1.00 93.31 262 ASN A CA 1
ATOM 2147 C C . ASN A 1 262 ? -23.200 -11.169 27.500 1.00 93.31 262 ASN A C 1
ATOM 2149 O O . ASN A 1 262 ? -23.434 -11.588 26.364 1.00 93.31 262 ASN A O 1
ATOM 2153 N N . GLY A 1 263 ? -21.979 -11.194 28.057 1.00 94.44 263 GLY A N 1
ATOM 2154 C CA . GLY A 1 263 ? -20.739 -11.573 27.360 1.00 94.44 263 GLY A CA 1
ATOM 2155 C C . GLY A 1 263 ? -20.329 -10.560 26.291 1.00 94.44 263 GLY A C 1
ATOM 2156 O O . GLY A 1 263 ? -21.111 -9.664 25.988 1.00 94.44 263 GLY A O 1
ATOM 2157 N N . PHE A 1 264 ? -19.125 -10.675 25.713 1.00 96.50 264 PHE A N 1
ATOM 2158 C CA . PHE A 1 264 ? -18.583 -9.855 24.616 1.00 96.50 264 PHE A CA 1
ATOM 2159 C C . PHE A 1 264 ? -17.635 -10.671 23.727 1.00 96.50 264 PHE A C 1
ATOM 2161 O O . PHE A 1 264 ? -16.563 -11.073 24.155 1.00 96.50 264 PHE A O 1
ATOM 2168 N N . ASP A 1 265 ? -17.993 -10.865 22.455 1.00 92.31 265 ASP A N 1
ATOM 2169 C CA . ASP A 1 265 ? -17.208 -11.685 21.526 1.00 92.31 265 ASP A CA 1
ATOM 2170 C C . ASP A 1 265 ? -16.573 -10.886 20.370 1.00 92.31 265 ASP A C 1
ATOM 2172 O O . ASP A 1 265 ? -16.808 -9.688 20.177 1.00 92.31 265 ASP A O 1
ATOM 2176 N N . GLU A 1 266 ? -15.767 -11.584 19.566 1.00 88.81 266 GLU A N 1
ATOM 2177 C CA . GLU A 1 266 ? -15.055 -11.044 18.399 1.00 88.81 266 GLU A CA 1
ATOM 2178 C C . GLU A 1 266 ? -15.992 -10.474 17.317 1.00 88.81 266 GLU A C 1
ATOM 2180 O O . GLU A 1 266 ? -15.561 -9.689 16.475 1.00 88.81 266 GLU A O 1
ATOM 2185 N N . SER A 1 267 ? -17.292 -10.797 17.332 1.00 91.38 267 SER A N 1
ATOM 2186 C CA . SER A 1 267 ? -18.261 -10.171 16.426 1.00 91.38 267 SER A CA 1
ATOM 2187 C C . SER A 1 267 ? -18.595 -8.728 16.827 1.00 91.38 267 SER A C 1
ATOM 2189 O O . SER A 1 267 ? -19.157 -7.979 16.021 1.00 91.38 267 SER A O 1
ATOM 2191 N N . ARG A 1 268 ? -18.244 -8.308 18.051 1.00 94.44 268 ARG A N 1
ATOM 2192 C CA . ARG A 1 268 ? -18.465 -6.945 18.552 1.00 94.44 268 ARG A CA 1
ATOM 2193 C C . ARG A 1 268 ? -17.203 -6.096 18.622 1.00 94.44 268 ARG A C 1
ATOM 2195 O O . ARG A 1 268 ? -17.347 -4.882 18.704 1.00 94.44 268 ARG A O 1
ATOM 2202 N N . PHE A 1 269 ? -16.003 -6.669 18.512 1.00 95.44 269 PHE A N 1
ATOM 2203 C CA . PHE A 1 269 ? -14.783 -5.920 18.191 1.00 95.44 269 PHE A CA 1
ATOM 2204 C C . PHE A 1 269 ? -14.175 -6.459 16.902 1.00 95.44 269 PHE A C 1
ATOM 2206 O O . PHE A 1 269 ? -13.495 -7.479 16.905 1.00 95.44 269 PHE A O 1
ATOM 2213 N N . VAL A 1 270 ? -14.377 -5.729 15.804 1.00 92.50 270 VAL A N 1
ATOM 2214 C CA . VAL A 1 270 ? -13.959 -6.141 14.460 1.00 92.50 270 VAL A CA 1
ATOM 2215 C C . VAL A 1 270 ? -12.867 -5.218 13.927 1.00 92.50 270 VAL A C 1
ATOM 2217 O O . VAL A 1 270 ? -12.955 -3.995 14.047 1.00 92.50 270 VAL A O 1
ATOM 2220 N N . ILE A 1 271 ? -11.850 -5.803 13.296 1.00 92.00 271 ILE A N 1
ATOM 2221 C CA . ILE A 1 271 ? -10.886 -5.086 12.460 1.00 92.00 271 ILE A CA 1
ATOM 2222 C C . ILE A 1 271 ? -11.269 -5.355 11.006 1.00 92.00 271 ILE A C 1
ATOM 2224 O O . ILE A 1 271 ? -11.204 -6.491 10.547 1.00 92.00 271 ILE A O 1
ATOM 2228 N N . VAL A 1 272 ? -11.702 -4.317 10.292 1.00 90.75 272 VAL A N 1
ATOM 2229 C CA . VAL A 1 272 ? -12.045 -4.423 8.871 1.00 90.75 272 VAL A CA 1
ATOM 2230 C C . VAL A 1 272 ? -10.796 -4.269 8.015 1.00 90.75 272 VAL A C 1
ATOM 2232 O O . VAL A 1 272 ? -9.959 -3.399 8.268 1.00 90.75 272 VAL A O 1
ATOM 2235 N N . GLU A 1 273 ? -10.705 -5.083 6.972 1.00 89.50 273 GLU A N 1
ATOM 2236 C CA . GLU A 1 273 ? -9.559 -5.136 6.068 1.00 89.50 273 GLU A CA 1
ATOM 2237 C C . GLU A 1 273 ? -10.014 -5.060 4.611 1.00 89.50 273 GLU A C 1
ATOM 2239 O O . GLU A 1 273 ? -11.102 -5.536 4.265 1.00 89.50 273 GLU A O 1
ATOM 2244 N N . PRO A 1 274 ? -9.208 -4.461 3.719 1.00 89.00 274 PRO A N 1
ATOM 2245 C CA . PRO A 1 274 ? -9.499 -4.494 2.299 1.00 89.00 274 PRO A CA 1
ATOM 2246 C C . PRO A 1 274 ? -9.520 -5.930 1.775 1.00 89.00 274 PRO A C 1
ATOM 2248 O O . PRO A 1 274 ? -8.676 -6.756 2.119 1.00 89.00 274 PRO A O 1
ATOM 2251 N N . LYS A 1 275 ? -10.445 -6.201 0.850 1.00 87.88 275 LYS A N 1
ATOM 2252 C CA . LYS A 1 275 ? -10.439 -7.439 0.063 1.00 87.88 275 LYS A CA 1
ATOM 2253 C C . LYS A 1 275 ? -9.070 -7.637 -0.588 1.00 87.88 275 LYS A C 1
ATOM 2255 O O . LYS A 1 275 ? -8.426 -6.672 -1.001 1.00 87.88 275 LYS A O 1
ATOM 2260 N N . SER A 1 276 ? -8.661 -8.896 -0.744 1.00 88.31 276 SER A N 1
ATOM 2261 C CA . SER A 1 276 ? -7.330 -9.252 -1.257 1.00 88.31 276 SER A CA 1
ATOM 2262 C C . SER A 1 276 ? -6.983 -8.650 -2.629 1.00 88.31 276 SER A C 1
ATOM 2264 O O . SER A 1 276 ? -5.812 -8.476 -2.941 1.00 88.31 276 SER A O 1
ATOM 2266 N N . ASP A 1 277 ? -7.978 -8.291 -3.446 1.00 86.44 277 ASP A N 1
ATOM 2267 C CA . ASP A 1 277 ? -7.802 -7.651 -4.753 1.00 86.44 277 ASP A CA 1
ATOM 2268 C C . ASP A 1 277 ? -7.858 -6.107 -4.700 1.00 86.44 277 ASP A C 1
ATOM 2270 O O . ASP A 1 277 ? -7.769 -5.452 -5.739 1.00 86.44 277 ASP A O 1
ATOM 2274 N N . GLN A 1 278 ? -8.035 -5.515 -3.519 1.00 91.69 278 GLN A N 1
ATOM 2275 C CA . GLN A 1 278 ? -8.121 -4.067 -3.290 1.00 91.69 278 GLN A CA 1
ATOM 2276 C C . GLN A 1 278 ? -7.078 -3.556 -2.289 1.00 91.69 278 GLN A C 1
ATOM 2278 O O . GLN A 1 278 ? -7.114 -2.383 -1.922 1.00 91.69 278 GLN A O 1
ATOM 2283 N N . THR A 1 279 ? -6.142 -4.397 -1.850 1.00 94.81 279 THR A N 1
ATOM 2284 C CA . THR A 1 279 ? -5.069 -4.009 -0.926 1.00 94.81 279 THR A CA 1
ATOM 2285 C C . THR A 1 279 ? -4.076 -3.027 -1.560 1.00 94.81 279 THR A C 1
ATOM 2287 O O . THR A 1 279 ? -4.036 -2.829 -2.780 1.00 94.81 279 THR A O 1
ATOM 2290 N N . TYR A 1 280 ? -3.232 -2.396 -0.737 1.00 95.12 280 TYR A N 1
ATOM 2291 C CA . TYR A 1 280 ? -2.245 -1.428 -1.225 1.00 95.12 280 TYR A CA 1
ATOM 2292 C C . TYR A 1 280 ? -1.311 -2.035 -2.282 1.00 95.12 280 TYR A C 1
ATOM 2294 O O . TYR A 1 280 ? -1.108 -1.455 -3.351 1.00 95.12 280 TYR A O 1
ATOM 2302 N N . VAL A 1 281 ? -0.757 -3.216 -2.003 1.00 96.12 281 VAL A N 1
ATOM 2303 C CA . VAL A 1 281 ? 0.218 -3.878 -2.878 1.00 96.12 281 VAL A CA 1
ATOM 2304 C C . VAL A 1 281 ? -0.422 -4.421 -4.150 1.00 96.12 281 VAL A C 1
ATOM 2306 O O . VAL A 1 281 ? 0.198 -4.363 -5.210 1.00 96.12 281 VAL A O 1
ATOM 2309 N N . THR A 1 282 ? -1.678 -4.871 -4.098 1.00 95.62 282 THR A N 1
ATOM 2310 C CA . THR A 1 282 ? -2.394 -5.325 -5.297 1.00 95.62 282 THR A CA 1
ATOM 2311 C C . THR A 1 282 ? -2.780 -4.163 -6.207 1.00 95.62 282 THR A C 1
ATOM 2313 O O . THR A 1 282 ? -2.660 -4.283 -7.428 1.00 95.62 282 THR A O 1
ATOM 2316 N N . CYS A 1 283 ? -3.107 -2.998 -5.642 1.00 96.25 283 CYS A N 1
ATOM 2317 C CA . CYS A 1 283 ? -3.281 -1.766 -6.410 1.00 96.25 283 CYS A CA 1
ATOM 2318 C C . CYS A 1 283 ? -1.959 -1.307 -7.058 1.00 96.25 283 CYS A C 1
ATOM 2320 O O . CYS A 1 283 ? -1.917 -0.994 -8.247 1.00 96.25 283 CYS A O 1
ATOM 2322 N N . VAL A 1 284 ? -0.854 -1.275 -6.305 1.00 96.44 284 VAL A N 1
ATOM 2323 C CA . VAL A 1 284 ? 0.439 -0.771 -6.809 1.00 96.44 284 VAL A CA 1
ATOM 2324 C C . VAL A 1 284 ? 1.085 -1.739 -7.805 1.00 96.44 284 VAL A C 1
ATOM 2326 O O . VAL A 1 284 ? 1.488 -1.327 -8.893 1.00 96.44 284 VAL A O 1
ATOM 2329 N N . PHE A 1 285 ? 1.184 -3.029 -7.476 1.00 97.25 285 PHE A N 1
ATOM 2330 C CA . PHE A 1 285 ? 1.882 -4.016 -8.306 1.00 97.25 285 PHE A CA 1
ATOM 2331 C C . PHE A 1 285 ? 0.975 -4.702 -9.328 1.00 97.25 285 PHE A C 1
ATOM 2333 O O . PHE A 1 285 ? 1.429 -5.000 -10.435 1.00 97.25 285 PHE A O 1
ATOM 2340 N N . GLY A 1 286 ? -0.298 -4.916 -8.993 1.00 94.38 286 GLY A N 1
ATOM 2341 C CA . GLY A 1 286 ? -1.293 -5.501 -9.892 1.00 94.38 286 GLY A CA 1
ATOM 2342 C C . GLY A 1 286 ? -1.843 -4.474 -10.876 1.00 94.38 286 GLY A C 1
ATOM 2343 O O . GLY A 1 286 ? -1.643 -4.599 -12.084 1.00 94.38 286 GLY A O 1
ATOM 2344 N N . ASP A 1 287 ? -2.483 -3.426 -10.352 1.00 92.88 287 ASP A N 1
ATOM 2345 C CA . ASP A 1 287 ? -3.115 -2.373 -11.158 1.00 92.88 287 ASP A CA 1
ATOM 2346 C C . ASP A 1 287 ? -2.142 -1.270 -11.617 1.00 92.88 287 ASP A C 1
ATOM 2348 O O . ASP A 1 287 ? -2.532 -0.375 -12.367 1.00 92.88 287 ASP A O 1
ATOM 2352 N N . GLY A 1 288 ? -0.878 -1.295 -11.190 1.00 93.62 288 GLY A N 1
ATOM 2353 C CA . GLY A 1 288 ? 0.094 -0.272 -11.578 1.00 93.62 288 GLY A CA 1
ATOM 2354 C C . GLY A 1 288 ? -0.240 1.116 -11.027 1.00 93.62 288 GLY A C 1
ATOM 2355 O O . GLY A 1 288 ? 0.157 2.119 -11.617 1.00 93.62 288 GLY A O 1
ATOM 2356 N N . PHE A 1 289 ? -0.993 1.219 -9.929 1.00 93.69 289 PHE A N 1
ATOM 2357 C CA . PHE A 1 289 ? -1.314 2.519 -9.348 1.00 93.69 289 PHE A CA 1
ATOM 2358 C C . PHE A 1 289 ? -0.048 3.204 -8.839 1.00 93.69 289 PHE A C 1
ATOM 2360 O O . PHE A 1 289 ? 0.768 2.618 -8.129 1.00 93.69 289 PHE A O 1
ATOM 2367 N N . ILE A 1 290 ? 0.086 4.489 -9.164 1.00 91.81 290 ILE A N 1
ATOM 2368 C CA . ILE A 1 290 ? 1.120 5.330 -8.566 1.00 91.81 290 ILE A CA 1
ATOM 2369 C C . ILE A 1 290 ? 0.814 5.457 -7.062 1.00 91.81 290 ILE A C 1
ATOM 2371 O O . ILE A 1 290 ? -0.349 5.702 -6.707 1.00 91.81 290 ILE A O 1
ATOM 2375 N N . PRO A 1 291 ? 1.817 5.341 -6.167 1.00 91.38 291 PRO A N 1
ATOM 2376 C CA . PRO A 1 291 ? 1.628 5.547 -4.737 1.00 91.38 291 PRO A CA 1
ATOM 2377 C C . PRO A 1 291 ? 0.894 6.865 -4.434 1.00 91.38 291 PRO A C 1
ATOM 2379 O O . PRO A 1 291 ? 1.106 7.853 -5.148 1.00 91.38 291 PRO A O 1
ATOM 2382 N N . PRO A 1 292 ? 0.044 6.926 -3.391 1.00 87.06 292 PRO A N 1
ATOM 2383 C CA . PRO A 1 292 ? -0.838 8.065 -3.142 1.00 87.06 292 PRO A CA 1
ATOM 2384 C C . PRO A 1 292 ? -0.117 9.416 -3.054 1.00 87.06 292 PRO A C 1
ATOM 2386 O O . PRO A 1 292 ? 0.935 9.551 -2.425 1.00 87.06 292 PRO A O 1
ATOM 2389 N N . SER A 1 293 ? -0.714 10.452 -3.635 1.00 81.19 293 SER A N 1
ATOM 2390 C CA . SER A 1 293 ? -0.207 11.831 -3.591 1.00 81.19 293 SER A CA 1
ATOM 2391 C C . SER A 1 293 ? -1.254 12.783 -3.012 1.00 81.19 293 SER A C 1
ATOM 2393 O O . SER A 1 293 ? -2.398 12.397 -2.783 1.00 81.19 293 SER A O 1
ATOM 2395 N N . SER A 1 294 ? -0.892 14.046 -2.776 1.00 74.38 294 SER A N 1
ATOM 2396 C CA . SER A 1 294 ? -1.831 15.056 -2.265 1.00 74.38 294 SER A CA 1
ATOM 2397 C C . SER A 1 294 ? -3.068 15.240 -3.151 1.00 74.38 294 SER A C 1
ATOM 2399 O O . SER A 1 294 ? -4.147 15.495 -2.619 1.00 74.38 294 SER A O 1
ATOM 2401 N N . THR A 1 295 ? -2.926 15.061 -4.467 1.00 71.06 295 THR A N 1
ATOM 2402 C CA . THR A 1 295 ? -4.000 15.206 -5.461 1.00 71.06 295 THR A CA 1
ATOM 2403 C C . THR A 1 295 ? -4.668 13.887 -5.843 1.00 71.06 295 THR A C 1
ATOM 2405 O O . THR A 1 295 ? -5.715 13.905 -6.479 1.00 71.06 295 THR A O 1
ATOM 2408 N N . PHE A 1 296 ? -4.077 12.743 -5.489 1.00 77.19 296 PHE A N 1
ATOM 2409 C CA . PHE A 1 296 ? -4.581 11.422 -5.865 1.00 77.19 296 PHE A CA 1
ATOM 2410 C C . PHE A 1 296 ? -4.451 10.449 -4.686 1.00 77.19 296 PHE A C 1
ATOM 2412 O O . PHE A 1 296 ? -3.454 9.737 -4.551 1.00 77.19 296 PHE A O 1
ATOM 2419 N N . LYS A 1 297 ? -5.457 10.464 -3.801 1.00 80.31 297 LYS A N 1
ATOM 2420 C CA . LYS A 1 297 ? -5.515 9.703 -2.538 1.00 80.31 297 LYS A CA 1
ATOM 2421 C C . LYS A 1 297 ? -6.431 8.480 -2.642 1.00 80.31 297 LYS A C 1
ATOM 2423 O O . LYS A 1 297 ? -7.331 8.300 -1.826 1.00 80.31 297 LYS A O 1
ATOM 2428 N N . TRP A 1 298 ? -6.205 7.642 -3.651 1.00 86.19 298 TRP A N 1
ATOM 2429 C CA . TRP A 1 298 ? -7.024 6.448 -3.909 1.00 86.19 298 TRP A CA 1
ATOM 2430 C C . TRP A 1 298 ? -7.093 5.480 -2.714 1.00 86.19 298 TRP A C 1
ATOM 2432 O O . TRP A 1 298 ? -8.077 4.757 -2.564 1.00 86.19 298 TRP A O 1
ATOM 2442 N N . CYS A 1 299 ? -6.076 5.487 -1.845 1.00 83.94 299 CYS A N 1
ATOM 2443 C CA . CYS A 1 299 ? -5.998 4.620 -0.673 1.00 83.94 299 CYS A CA 1
ATOM 2444 C C . CYS A 1 299 ? -7.114 4.874 0.350 1.00 83.94 299 CYS A C 1
ATOM 2446 O O . CYS A 1 299 ? -7.549 3.932 0.999 1.00 83.94 299 CYS A O 1
ATOM 2448 N N . VAL A 1 300 ? -7.609 6.111 0.481 1.00 80.44 300 VAL A N 1
ATOM 2449 C CA . VAL A 1 300 ? -8.643 6.446 1.477 1.00 80.44 300 VAL A CA 1
ATOM 2450 C C . VAL A 1 300 ? -9.940 5.714 1.159 1.00 80.44 300 VAL A C 1
ATOM 2452 O O . VAL A 1 300 ? -10.496 5.031 2.013 1.00 80.44 300 VAL A O 1
ATOM 2455 N N . GLU A 1 301 ? -10.404 5.830 -0.083 1.00 78.69 301 GLU A N 1
ATOM 2456 C CA . GLU A 1 301 ? -11.643 5.190 -0.511 1.00 78.69 301 GLU A CA 1
ATOM 2457 C C . GLU A 1 301 ? -11.514 3.660 -0.468 1.00 78.69 301 GLU A C 1
ATOM 2459 O O . GLU A 1 301 ? -12.352 2.985 0.118 1.00 78.69 301 GLU A O 1
ATOM 2464 N N . ARG A 1 302 ? -10.431 3.110 -1.032 1.00 86.69 302 ARG A N 1
ATOM 2465 C CA . ARG A 1 302 ? -10.274 1.657 -1.228 1.00 86.69 302 ARG A CA 1
ATOM 2466 C C . ARG A 1 302 ? -9.907 0.887 0.023 1.00 86.69 302 ARG A C 1
ATOM 2468 O O . ARG A 1 302 ? -10.470 -0.173 0.250 1.00 86.69 302 ARG A O 1
ATOM 2475 N N . LEU A 1 303 ? -8.955 1.402 0.797 1.00 84.69 303 LEU A N 1
ATOM 2476 C CA . LEU A 1 303 ? -8.393 0.670 1.930 1.00 84.69 303 LEU A CA 1
ATOM 2477 C C . LEU A 1 303 ? -9.154 0.936 3.226 1.00 84.69 303 LEU A C 1
ATOM 2479 O O . LEU A 1 303 ? -9.053 0.140 4.148 1.00 84.69 303 LEU A O 1
ATOM 2483 N N . LYS A 1 304 ? -9.885 2.057 3.317 1.00 78.62 304 LYS A N 1
ATOM 2484 C CA . LYS A 1 304 ? -10.528 2.488 4.564 1.00 78.62 304 LYS A CA 1
ATOM 2485 C C . LYS A 1 304 ? -12.040 2.648 4.450 1.00 78.62 304 LYS A C 1
ATOM 2487 O O . LYS A 1 304 ? -12.766 2.087 5.261 1.00 78.62 304 LYS A O 1
ATOM 2492 N N . VAL A 1 305 ? -12.529 3.406 3.465 1.00 78.38 305 VAL A N 1
ATOM 2493 C CA . VAL A 1 305 ? -13.971 3.704 3.359 1.00 78.38 305 VAL A CA 1
ATOM 2494 C C . VAL A 1 305 ? -14.763 2.493 2.875 1.00 78.38 305 VAL A C 1
ATOM 2496 O O . VAL A 1 305 ? -15.758 2.146 3.501 1.00 78.38 305 VAL A O 1
ATOM 2499 N N . ASN A 1 306 ? -14.341 1.844 1.788 1.00 83.38 306 ASN A N 1
ATOM 2500 C CA . ASN A 1 306 ? -15.082 0.724 1.207 1.00 83.38 306 ASN A CA 1
ATOM 2501 C C . ASN A 1 306 ? -15.175 -0.483 2.153 1.00 83.38 306 ASN A C 1
ATOM 2503 O O . ASN A 1 306 ? -16.297 -0.938 2.358 1.00 83.38 306 ASN A O 1
ATOM 2507 N N . PRO A 1 307 ? -14.085 -0.957 2.794 1.00 82.56 307 PRO A N 1
ATOM 2508 C CA . PRO A 1 307 ? -14.167 -2.103 3.699 1.00 82.56 307 PRO A CA 1
ATOM 2509 C C . PRO A 1 307 ? -15.057 -1.818 4.910 1.00 82.56 307 PRO A C 1
ATOM 2511 O O . PRO A 1 307 ? -15.921 -2.619 5.244 1.00 82.56 307 PRO A O 1
ATOM 2514 N N . GLY A 1 308 ? -14.925 -0.629 5.511 1.00 84.94 308 GLY A N 1
ATOM 2515 C CA . GLY A 1 308 ? -15.796 -0.223 6.615 1.00 84.94 308 GLY A CA 1
ATOM 2516 C C . GLY A 1 308 ? -17.258 -0.091 6.193 1.00 84.94 308 GLY A C 1
ATOM 2517 O O . GLY A 1 308 ? -18.152 -0.482 6.930 1.00 84.94 308 GLY A O 1
ATOM 2518 N N . ARG A 1 309 ? -17.527 0.424 4.989 1.00 84.12 309 ARG A N 1
ATOM 2519 C CA . ARG A 1 309 ? -18.891 0.522 4.457 1.00 84.12 309 ARG A CA 1
ATOM 2520 C C . ARG A 1 309 ? -19.515 -0.857 4.237 1.00 84.12 309 ARG A C 1
ATOM 2522 O O . ARG A 1 309 ? -20.694 -1.017 4.531 1.00 84.12 309 ARG A O 1
ATOM 2529 N N . GLU A 1 310 ? -18.761 -1.799 3.676 1.00 87.38 310 GLU A N 1
ATOM 2530 C CA . GLU A 1 310 ? -19.223 -3.171 3.442 1.00 87.38 310 GLU A CA 1
ATOM 2531 C C . GLU A 1 310 ? -19.533 -3.878 4.769 1.00 87.38 310 GLU A C 1
ATOM 2533 O O . GLU A 1 310 ? -20.643 -4.379 4.917 1.00 87.38 310 GLU A O 1
ATOM 2538 N N . ASP A 1 311 ? -18.639 -3.800 5.763 1.00 87.56 311 ASP A N 1
ATOM 2539 C CA . ASP A 1 311 ? -18.868 -4.383 7.096 1.00 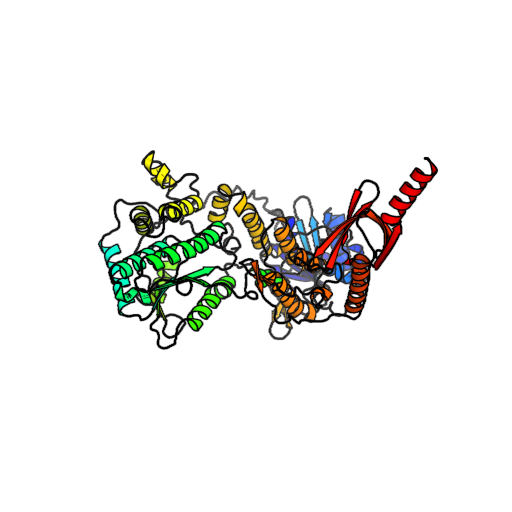87.56 311 ASP A CA 1
ATOM 2540 C C . ASP A 1 311 ? -20.138 -3.836 7.764 1.00 87.56 311 ASP A C 1
ATOM 2542 O O . ASP A 1 311 ? -20.975 -4.598 8.244 1.00 87.56 311 ASP A O 1
ATOM 2546 N N . LEU A 1 312 ? -20.329 -2.512 7.739 1.00 86.56 312 LEU A N 1
ATOM 2547 C CA . LEU A 1 312 ? -21.508 -1.879 8.332 1.00 86.56 312 LEU A CA 1
ATOM 2548 C C . LEU A 1 312 ? -22.817 -2.355 7.686 1.00 86.56 312 LEU A C 1
ATOM 2550 O O . LEU A 1 312 ? -23.809 -2.529 8.389 1.00 86.56 312 LEU A O 1
ATOM 2554 N N . LEU A 1 313 ? -22.820 -2.557 6.364 1.00 87.25 313 LEU A N 1
ATOM 2555 C CA . LEU A 1 313 ? -23.987 -3.038 5.618 1.00 87.25 313 LEU A CA 1
ATOM 2556 C C . LEU A 1 313 ? -24.264 -4.529 5.838 1.00 87.25 313 LEU A C 1
ATOM 2558 O O . LEU A 1 313 ? -25.411 -4.951 5.736 1.00 87.25 313 LEU A O 1
ATOM 2562 N N . GLU A 1 314 ? -23.234 -5.330 6.099 1.00 89.25 314 GLU A N 1
ATOM 2563 C CA . GLU A 1 314 ? -23.387 -6.758 6.396 1.00 89.25 314 GLU A CA 1
ATOM 2564 C C . GLU A 1 314 ? -23.839 -6.999 7.843 1.00 89.25 314 GLU A C 1
ATOM 2566 O O . GLU A 1 314 ? -24.560 -7.960 8.115 1.00 89.25 314 GLU A O 1
ATOM 2571 N N . ARG A 1 315 ? -23.428 -6.127 8.770 1.00 87.62 315 ARG A N 1
ATOM 2572 C CA . ARG A 1 315 ? -23.630 -6.302 10.214 1.00 87.62 315 ARG A CA 1
ATOM 2573 C C . ARG A 1 315 ? -24.961 -5.768 10.731 1.00 87.62 315 ARG A C 1
ATOM 2575 O O . ARG A 1 315 ? -25.500 -6.329 11.684 1.00 87.62 315 ARG A O 1
ATOM 2582 N N . PHE A 1 316 ? -25.464 -4.681 10.152 1.00 89.56 316 PHE A N 1
ATOM 2583 C CA . PHE A 1 316 ? -26.638 -3.975 10.664 1.00 89.56 316 PHE A CA 1
ATOM 2584 C C . PHE A 1 316 ? -27.759 -3.927 9.633 1.00 89.56 316 PHE A C 1
ATOM 2586 O O . PHE A 1 316 ? -27.524 -3.837 8.430 1.00 89.56 316 PHE A O 1
ATOM 2593 N N . SER A 1 317 ? -28.992 -3.991 10.125 1.00 87.19 317 SER A N 1
ATOM 2594 C CA . SER A 1 317 ? -30.190 -3.909 9.297 1.00 87.19 317 SER A CA 1
ATOM 2595 C C . SER A 1 317 ? -30.605 -2.456 9.055 1.00 87.19 317 SER A C 1
ATOM 2597 O O . SER A 1 317 ? -30.232 -1.557 9.805 1.00 87.19 317 SER A O 1
ATOM 2599 N N . ASP A 1 318 ? -31.449 -2.219 8.048 1.00 82.00 318 ASP A N 1
ATOM 2600 C CA . ASP A 1 318 ? -32.034 -0.891 7.800 1.00 82.00 318 ASP A CA 1
ATOM 2601 C C . ASP A 1 318 ? -32.963 -0.413 8.944 1.00 82.00 318 ASP A C 1
ATOM 2603 O O . ASP A 1 318 ? -33.305 0.770 9.003 1.00 82.00 318 ASP A O 1
ATOM 2607 N N . GLU A 1 319 ? -33.392 -1.315 9.839 1.00 85.44 319 GLU A N 1
ATOM 2608 C CA . GLU A 1 319 ? -34.215 -0.995 11.016 1.00 85.44 319 GLU A CA 1
ATOM 2609 C C . GLU A 1 319 ? -33.374 -0.523 12.213 1.00 85.44 319 GLU A C 1
ATOM 2611 O O . GLU A 1 319 ? -33.908 0.089 13.143 1.00 85.44 319 GLU A O 1
ATOM 2616 N N . ASP A 1 320 ? -32.060 -0.766 12.193 1.00 89.88 320 ASP A N 1
ATOM 2617 C CA . ASP A 1 320 ? -31.160 -0.338 13.254 1.00 89.88 320 ASP A CA 1
ATOM 2618 C C . ASP A 1 320 ? -30.908 1.175 13.200 1.00 89.88 320 ASP A C 1
ATOM 2620 O O . ASP A 1 320 ? -30.534 1.752 12.177 1.00 89.88 320 ASP A O 1
ATOM 2624 N N . LEU A 1 321 ? -31.038 1.830 14.355 1.00 92.50 321 LEU A N 1
ATOM 2625 C CA . LEU A 1 321 ? -30.550 3.189 14.560 1.00 92.50 321 LEU A CA 1
ATOM 2626 C C . LEU A 1 321 ? -29.101 3.106 15.030 1.00 92.50 321 LEU A C 1
ATOM 2628 O O . LEU A 1 321 ? -28.831 2.930 16.221 1.00 92.50 321 LEU A O 1
ATOM 2632 N N . VAL A 1 322 ? -28.174 3.223 14.082 1.00 94.69 322 VAL A N 1
ATOM 2633 C CA . VAL A 1 322 ? -26.736 3.071 14.326 1.00 94.69 322 VAL A CA 1
ATOM 2634 C C . VAL A 1 322 ? -26.074 4.437 14.500 1.00 94.69 322 VAL A C 1
ATOM 2636 O O . VAL A 1 322 ? -26.226 5.322 13.655 1.00 94.69 322 VAL A O 1
ATOM 2639 N N . CYS A 1 323 ? -25.278 4.612 15.557 1.00 96.31 323 CYS A N 1
ATOM 2640 C CA . CYS A 1 323 ? -24.411 5.780 15.715 1.00 96.31 323 CYS A CA 1
ATOM 2641 C C . CYS A 1 323 ? -22.938 5.381 15.791 1.00 96.31 323 CYS A C 1
ATOM 2643 O O . CYS A 1 323 ? -22.528 4.656 16.692 1.00 96.31 323 CYS A O 1
ATOM 2645 N N . GLN A 1 324 ? -22.127 5.908 14.875 1.00 95.00 324 GLN A N 1
ATOM 2646 C CA . GLN A 1 324 ? -20.677 5.782 14.903 1.00 95.00 324 GLN A CA 1
ATOM 2647 C C . GLN A 1 324 ? -20.047 6.949 15.673 1.00 95.00 324 GLN A C 1
ATOM 2649 O O . GLN A 1 324 ? -20.119 8.110 15.268 1.00 95.00 324 GLN A O 1
ATOM 2654 N N . VAL A 1 325 ? -19.406 6.632 16.789 1.00 97.06 325 VAL A N 1
ATOM 2655 C CA . VAL A 1 325 ? -18.726 7.574 17.673 1.00 97.06 325 VAL A CA 1
ATOM 2656 C C . VAL A 1 325 ? -17.284 7.765 17.202 1.00 97.06 325 VAL A C 1
ATOM 2658 O O . VAL A 1 325 ? -16.545 6.796 17.017 1.00 97.06 325 VAL A O 1
ATOM 2661 N N . LEU A 1 326 ? -16.883 9.020 16.988 1.00 93.06 326 LEU A N 1
ATOM 2662 C CA . LEU A 1 326 ? -15.609 9.403 16.381 1.00 93.06 326 LEU A CA 1
ATOM 2663 C C . LEU A 1 326 ? -14.757 10.246 17.340 1.00 93.06 326 LEU A C 1
ATOM 2665 O O . LEU A 1 326 ? -15.233 11.213 17.931 1.00 93.06 326 LEU A O 1
ATOM 2669 N N . GLY A 1 327 ? -13.457 9.954 17.415 1.00 89.88 327 GLY A N 1
ATOM 2670 C CA . GLY A 1 327 ? -12.474 10.769 18.143 1.00 89.88 327 GLY A CA 1
ATOM 2671 C C . GLY A 1 327 ? -12.037 12.022 17.373 1.00 89.88 327 GLY A C 1
ATOM 2672 O O . GLY A 1 327 ? -10.863 12.157 17.039 1.00 89.88 327 GLY A O 1
ATOM 2673 N N . LEU A 1 328 ? -12.973 12.907 17.017 1.00 88.88 328 LEU A N 1
ATOM 2674 C CA . LEU A 1 328 ? -12.687 14.169 16.318 1.00 88.88 328 LEU A CA 1
ATOM 2675 C C . LEU A 1 328 ? -12.628 15.336 17.308 1.00 88.88 328 LEU A C 1
ATOM 2677 O O . LEU A 1 328 ? -13.460 15.404 18.204 1.00 88.88 328 LEU A O 1
ATOM 2681 N N . ARG A 1 329 ? -11.694 16.278 17.105 1.00 90.12 329 ARG A N 1
ATOM 2682 C CA . ARG A 1 329 ? -11.535 17.498 17.920 1.00 90.12 329 ARG A CA 1
ATOM 2683 C C . ARG A 1 329 ? -11.382 18.735 17.040 1.00 90.12 329 ARG A C 1
ATOM 2685 O O . ARG A 1 329 ? -10.638 18.717 16.058 1.00 90.12 329 ARG A O 1
ATOM 2692 N N . THR A 1 330 ? -12.059 19.827 17.388 1.00 86.69 330 THR A N 1
ATOM 2693 C CA . THR A 1 330 ? -11.974 21.096 16.639 1.00 86.69 330 THR A CA 1
ATOM 2694 C C . THR A 1 330 ? -10.625 21.787 16.823 1.00 86.69 330 THR A C 1
ATOM 2696 O O . THR A 1 330 ? -10.164 22.473 15.910 1.00 86.69 330 THR A O 1
ATOM 2699 N N . LEU A 1 331 ? -9.961 21.555 17.958 1.00 83.50 331 LEU A N 1
ATOM 2700 C CA . LEU A 1 331 ? -8.658 22.131 18.296 1.00 83.50 331 LEU A CA 1
ATOM 2701 C C . LEU A 1 331 ? -7.465 21.407 17.635 1.00 83.50 331 LEU A C 1
ATOM 2703 O O . LEU A 1 331 ? -6.345 21.889 17.740 1.00 83.50 331 LEU A O 1
ATOM 2707 N N . GLU A 1 332 ? -7.684 20.310 16.888 1.00 71.50 332 GLU A N 1
ATOM 2708 C CA . GLU A 1 332 ? -6.599 19.540 16.242 1.00 71.50 332 GLU A CA 1
ATOM 2709 C C . GLU A 1 332 ? -5.933 20.305 15.077 1.00 71.50 332 GLU A C 1
ATOM 2711 O O . GLU A 1 332 ? -4.727 20.217 14.850 1.00 71.50 332 GLU A O 1
ATOM 2716 N N . SER A 1 333 ? -6.722 21.012 14.260 1.00 77.12 333 SER A N 1
ATOM 2717 C CA . SER A 1 333 ? -6.221 21.896 13.194 1.00 77.12 333 SER A CA 1
ATOM 2718 C C . SER A 1 333 ? -7.341 22.752 12.602 1.00 77.12 333 SER A C 1
ATOM 2720 O O . SER A 1 333 ? -8.515 22.389 12.663 1.00 77.12 333 SER A O 1
ATOM 2722 N N . SER A 1 334 ? -6.986 23.839 11.912 1.00 76.75 334 SER A N 1
ATOM 2723 C CA . SER A 1 334 ? -7.951 24.690 11.197 1.00 76.75 334 SER A CA 1
ATOM 2724 C C . SER A 1 334 ? -8.765 23.930 10.139 1.00 76.75 334 SER A C 1
ATOM 2726 O O . SER A 1 334 ? -9.970 24.144 10.011 1.00 76.75 334 SER A O 1
ATOM 2728 N N . ASN A 1 335 ? -8.136 23.000 9.411 1.00 73.06 335 ASN A N 1
ATOM 2729 C CA . ASN A 1 335 ? -8.823 22.156 8.430 1.00 73.06 335 ASN A CA 1
ATOM 2730 C C . ASN A 1 335 ? -9.803 21.180 9.099 1.00 73.06 335 ASN A C 1
ATOM 2732 O O . ASN A 1 335 ? -10.899 20.973 8.584 1.00 73.06 335 ASN A O 1
ATOM 2736 N N . ARG A 1 336 ? -9.428 20.601 10.249 1.00 74.94 336 ARG A N 1
ATOM 2737 C CA . ARG A 1 336 ? -10.317 19.737 11.043 1.00 74.94 336 ARG A CA 1
ATOM 2738 C C . ARG A 1 336 ? -11.496 20.517 11.600 1.00 74.94 336 ARG A C 1
ATOM 2740 O O . ARG A 1 336 ? -12.619 20.061 11.450 1.00 74.94 336 ARG A O 1
ATOM 2747 N N . SER A 1 337 ? -11.249 21.701 12.156 1.00 86.94 337 SER A N 1
ATOM 2748 C CA . SER A 1 337 ? -12.293 22.601 12.650 1.00 86.94 337 SER A CA 1
ATOM 2749 C C . SER A 1 337 ? -13.325 22.911 11.563 1.00 86.94 337 SER A C 1
ATOM 2751 O O . SER A 1 337 ? -14.516 22.686 11.766 1.00 86.94 337 SER A O 1
ATOM 2753 N N . ARG A 1 338 ? -12.870 23.299 10.360 1.00 87.19 338 ARG A N 1
ATOM 2754 C CA . ARG A 1 338 ? -13.762 23.541 9.215 1.00 87.19 338 ARG A CA 1
ATOM 2755 C C . ARG A 1 338 ? -14.555 22.294 8.824 1.00 87.19 338 ARG A C 1
ATOM 2757 O O . ARG A 1 338 ? -15.765 22.378 8.680 1.00 87.19 338 ARG A O 1
ATOM 2764 N N . SER A 1 339 ? -13.891 21.145 8.696 1.00 83.81 339 SER A N 1
ATOM 2765 C CA . SER A 1 339 ? -14.548 19.886 8.323 1.00 83.81 339 SER A CA 1
ATOM 2766 C C . SER A 1 339 ? -15.582 19.430 9.357 1.00 83.81 339 SER A C 1
ATOM 2768 O O . SER A 1 339 ? -16.625 18.910 8.973 1.00 83.81 339 SER A O 1
ATOM 2770 N N . ILE A 1 340 ? -15.313 19.620 10.652 1.00 87.25 340 ILE A N 1
ATOM 2771 C CA . ILE A 1 340 ? -16.265 19.312 11.725 1.00 87.25 340 ILE A CA 1
ATOM 2772 C C . ILE A 1 340 ? -17.455 20.273 11.647 1.00 87.25 340 ILE A C 1
ATOM 2774 O O . ILE A 1 340 ? -18.592 19.820 11.698 1.00 87.25 340 ILE A O 1
ATOM 2778 N N . GLN A 1 341 ? -17.219 21.574 11.457 1.00 90.81 341 GLN A N 1
ATOM 2779 C CA . GLN A 1 341 ? -18.308 22.545 11.333 1.00 90.81 341 GLN A CA 1
ATOM 2780 C C . GLN A 1 341 ? -19.190 22.276 10.106 1.00 90.81 341 GLN A C 1
ATOM 2782 O O . GLN A 1 341 ? -20.405 22.390 10.195 1.00 90.81 341 GLN A O 1
ATOM 2787 N N . GLU A 1 342 ? -18.598 21.897 8.971 1.00 90.19 342 GLU A N 1
ATOM 2788 C CA . GLU A 1 342 ? -19.339 21.548 7.752 1.00 90.19 342 GLU A CA 1
ATOM 2789 C C . GLU A 1 342 ? -20.198 20.288 7.926 1.00 90.19 342 GLU A C 1
ATOM 2791 O O . GLU A 1 342 ? -21.293 20.217 7.373 1.00 90.19 342 GLU A O 1
ATOM 2796 N N . HIS A 1 343 ? -19.713 19.296 8.680 1.00 87.69 343 HIS A N 1
ATOM 2797 C CA . HIS A 1 343 ? -20.385 17.998 8.821 1.00 87.69 343 HIS A CA 1
ATOM 2798 C C . HIS A 1 343 ? -21.394 17.935 9.974 1.00 87.69 343 HIS A C 1
ATOM 2800 O O . HIS A 1 343 ? -22.428 17.285 9.844 1.00 87.69 343 HIS A O 1
ATOM 2806 N N . PHE A 1 344 ? -21.091 18.580 11.102 1.00 92.12 344 PHE A N 1
ATOM 2807 C CA . PHE A 1 344 ? -21.892 18.518 12.332 1.00 92.12 344 PHE A CA 1
ATOM 2808 C C . PHE A 1 344 ? -22.583 19.845 12.668 1.00 92.12 344 PHE A C 1
ATOM 2810 O O . PHE A 1 344 ? -23.576 19.849 13.387 1.00 92.12 344 PHE A O 1
ATOM 2817 N N . GLY A 1 345 ? -22.061 20.982 12.194 1.00 90.31 345 GLY A N 1
ATOM 2818 C CA . GLY A 1 345 ? -22.497 22.295 12.670 1.00 90.31 345 GLY A CA 1
ATOM 2819 C C . GLY A 1 345 ? -22.416 22.395 14.199 1.00 90.31 345 GLY A C 1
ATOM 2820 O O . GLY A 1 345 ? -21.410 22.019 14.817 1.00 90.31 345 GLY A O 1
ATOM 2821 N N . ASP A 1 346 ? -23.503 22.862 14.807 1.00 88.19 346 ASP A N 1
ATOM 2822 C CA . ASP A 1 346 ? -23.645 22.965 16.265 1.00 88.19 346 ASP A CA 1
ATOM 2823 C C . ASP A 1 346 ? -24.286 21.710 16.888 1.00 88.19 346 ASP A C 1
ATOM 2825 O O . ASP A 1 346 ? -24.351 21.590 18.110 1.00 88.19 346 ASP A O 1
ATOM 2829 N N . ASP A 1 347 ? -24.718 20.752 16.064 1.00 92.94 347 ASP A N 1
ATOM 2830 C CA . ASP A 1 347 ? -25.357 19.520 16.516 1.00 92.94 347 ASP A CA 1
ATOM 2831 C C . ASP A 1 347 ? -24.331 18.463 16.965 1.00 92.94 347 ASP A C 1
ATOM 2833 O O . ASP A 1 347 ? -23.160 18.455 16.567 1.00 92.94 347 ASP A O 1
ATOM 2837 N N . LEU A 1 348 ? -24.795 17.520 17.795 1.00 92.19 348 LEU A N 1
ATOM 2838 C CA . LEU A 1 348 ? -24.026 16.326 18.167 1.00 92.19 348 LEU A CA 1
ATOM 2839 C C . LEU A 1 348 ? -23.915 15.342 16.993 1.00 92.19 348 LEU A C 1
ATOM 2841 O O . LEU A 1 348 ? -22.868 14.729 16.790 1.00 92.19 348 LEU A O 1
ATOM 2845 N N . TYR A 1 349 ? -24.997 15.181 16.224 1.00 95.38 349 TYR A N 1
ATOM 2846 C CA . TYR A 1 349 ? -25.077 14.187 15.157 1.00 95.38 349 TYR A CA 1
ATOM 2847 C C . TYR A 1 349 ? -24.807 14.789 13.782 1.00 95.38 349 TYR A C 1
ATOM 2849 O O . TYR A 1 349 ? -25.452 15.745 13.370 1.00 95.38 349 TYR A O 1
ATOM 2857 N N . GLY A 1 350 ? -23.920 14.137 13.038 1.00 89.44 350 GLY A N 1
ATOM 2858 C CA . GLY A 1 350 ? -23.739 14.325 11.602 1.00 89.44 350 GLY A CA 1
ATOM 2859 C C . GLY A 1 350 ? -24.413 13.207 10.807 1.00 89.44 350 GLY A C 1
ATOM 2860 O O . GLY A 1 350 ? -24.598 12.091 11.306 1.00 89.44 350 GLY A O 1
ATOM 2861 N N . ILE A 1 351 ? -24.763 13.496 9.553 1.00 81.69 351 ILE A N 1
ATOM 2862 C CA . ILE A 1 351 ? -25.373 12.522 8.639 1.00 81.69 351 ILE A CA 1
ATOM 2863 C C . ILE A 1 351 ? -24.273 11.674 7.998 1.00 81.69 351 ILE A C 1
ATOM 2865 O O . ILE A 1 351 ? -23.344 12.208 7.395 1.00 81.69 351 ILE A O 1
ATOM 2869 N N . HIS A 1 352 ? -24.385 10.349 8.086 1.00 78.50 352 HIS A N 1
ATOM 2870 C CA . HIS A 1 352 ? -23.491 9.450 7.363 1.00 78.50 352 HIS A CA 1
ATOM 2871 C C . HIS A 1 352 ? -23.975 9.203 5.924 1.00 78.50 352 HIS A C 1
ATOM 2873 O O . HIS A 1 352 ? -25.151 9.341 5.597 1.00 78.50 352 HIS A O 1
ATOM 2879 N N . VAL A 1 353 ? -23.060 8.783 5.045 1.00 72.38 353 VAL A N 1
ATOM 2880 C CA . VAL A 1 353 ? -23.368 8.452 3.638 1.00 72.38 353 VAL A CA 1
ATOM 2881 C C . VAL A 1 353 ? -24.262 7.211 3.496 1.00 72.38 353 VAL A C 1
ATOM 2883 O O . VAL A 1 353 ? -24.870 6.998 2.446 1.00 72.38 353 VAL A O 1
ATOM 2886 N N . LEU A 1 354 ? -24.313 6.372 4.533 1.00 74.00 354 LEU A N 1
ATOM 2887 C CA . LEU A 1 354 ? -25.228 5.236 4.644 1.00 74.00 354 LEU A CA 1
ATOM 2888 C C . LEU A 1 354 ? -26.516 5.687 5.332 1.00 74.00 354 LEU A C 1
ATOM 2890 O O . LEU A 1 354 ? -26.466 6.351 6.366 1.00 74.00 354 LEU A O 1
ATOM 2894 N N . ARG A 1 355 ? -27.663 5.308 4.759 1.00 72.69 355 ARG A N 1
ATOM 2895 C CA . ARG A 1 355 ? -28.975 5.572 5.362 1.00 72.69 355 ARG A CA 1
ATOM 2896 C C . ARG A 1 355 ? -29.075 4.856 6.712 1.00 72.69 355 ARG A C 1
ATOM 2898 O O . ARG A 1 355 ? -28.514 3.783 6.866 1.00 72.69 355 ARG A O 1
ATOM 2905 N N . GLY A 1 356 ? -29.757 5.474 7.676 1.00 73.25 356 GLY A N 1
ATOM 2906 C CA . GLY A 1 356 ? -29.936 4.915 9.025 1.00 73.25 356 GLY A CA 1
ATOM 2907 C C . GLY A 1 356 ? -28.748 5.109 9.978 1.00 73.25 356 GLY A C 1
ATOM 2908 O O . GLY A 1 356 ? -28.923 4.962 11.184 1.00 73.25 356 GLY A O 1
ATOM 2909 N N . LEU A 1 357 ? -27.575 5.525 9.477 1.00 85.94 357 LEU A N 1
ATOM 2910 C CA . LEU A 1 357 ? -26.373 5.711 10.291 1.00 85.94 357 LEU A CA 1
ATOM 2911 C C . LEU A 1 357 ? -26.096 7.194 10.582 1.00 85.94 357 LEU A C 1
ATOM 2913 O O . LEU A 1 357 ? -26.117 8.050 9.692 1.00 85.94 357 LEU A O 1
ATOM 2917 N N . LYS A 1 358 ? -25.799 7.494 11.845 1.00 92.94 358 LYS A N 1
ATOM 2918 C CA . LYS A 1 358 ? -25.345 8.808 12.317 1.00 92.94 358 LYS A CA 1
ATOM 2919 C C . LYS A 1 358 ? -23.889 8.738 12.749 1.00 92.94 358 LYS A C 1
ATOM 2921 O O . LYS A 1 358 ? -23.398 7.685 13.137 1.00 92.94 358 LYS A O 1
ATOM 2926 N N . THR A 1 359 ? -23.207 9.872 12.730 1.00 93.81 359 THR A N 1
ATOM 2927 C CA . THR A 1 359 ? -21.880 10.017 13.344 1.00 93.81 359 THR A CA 1
ATOM 2928 C C . THR A 1 359 ? -21.955 10.994 14.505 1.00 93.81 359 THR A C 1
ATOM 2930 O O . THR A 1 359 ? -22.683 11.976 14.382 1.00 93.81 359 THR A O 1
ATOM 2933 N N . ALA A 1 360 ? -21.185 10.797 15.572 1.00 96.62 360 ALA A N 1
ATOM 2934 C CA . ALA A 1 360 ? -21.111 11.735 16.696 1.00 96.62 360 ALA A CA 1
ATOM 2935 C C . ALA A 1 360 ? -19.660 11.915 17.184 1.00 96.62 360 ALA A C 1
ATOM 2937 O O . ALA A 1 360 ? -18.945 10.916 17.280 1.00 96.62 360 ALA A O 1
ATOM 2938 N N . PRO A 1 361 ? -19.203 13.138 17.523 1.00 95.94 361 PRO A N 1
ATOM 2939 C CA . PRO A 1 361 ? -17.879 13.380 18.091 1.00 95.94 361 PRO A CA 1
ATOM 2940 C C . PRO A 1 361 ? -17.959 13.916 19.541 1.00 95.94 361 PRO A C 1
ATOM 2942 O O . PRO A 1 361 ? -17.773 15.116 19.751 1.00 95.94 361 PRO A O 1
ATOM 2945 N N . PRO A 1 362 ? -18.193 13.065 20.564 1.00 96.31 362 PRO A N 1
ATOM 2946 C CA . PRO A 1 362 ? -18.415 13.503 21.952 1.00 96.31 362 PRO A CA 1
ATOM 2947 C C . PRO A 1 362 ? -17.261 14.294 22.575 1.00 96.31 362 PRO A C 1
ATOM 2949 O O . PRO A 1 362 ? -17.461 15.040 23.527 1.00 96.31 362 PRO A O 1
ATOM 2952 N N . ILE A 1 363 ? -16.041 14.148 22.049 1.00 95.12 363 ILE A N 1
ATOM 2953 C CA . ILE A 1 363 ? -14.856 14.882 22.518 1.00 95.12 363 ILE A CA 1
ATOM 2954 C C . ILE A 1 363 ? -14.517 16.094 21.638 1.00 95.12 363 ILE A C 1
ATOM 2956 O O . ILE A 1 363 ? -13.412 16.619 21.731 1.00 95.12 363 ILE A O 1
ATOM 2960 N N . ARG A 1 364 ? -15.438 16.579 20.785 1.00 93.62 364 ARG A N 1
ATOM 2961 C CA . ARG A 1 364 ? -15.167 17.659 19.806 1.00 93.62 364 ARG A CA 1
ATOM 2962 C C . ARG A 1 364 ? -14.542 18.921 20.400 1.00 93.62 364 ARG A C 1
ATOM 2964 O O . ARG A 1 364 ? -13.829 19.621 19.683 1.00 93.62 364 ARG A O 1
ATOM 2971 N N . HIS A 1 365 ? -14.802 19.198 21.675 1.00 91.88 365 HIS A N 1
ATOM 2972 C CA . HIS A 1 365 ? -14.329 20.380 22.398 1.00 91.88 365 HIS A CA 1
ATOM 2973 C C . HIS A 1 365 ? -13.057 20.148 23.226 1.00 91.88 365 HIS A C 1
ATOM 2975 O O . HIS A 1 365 ? -12.585 21.083 23.864 1.00 91.88 365 HIS A O 1
ATOM 2981 N N . TRP A 1 366 ? -12.492 18.940 23.212 1.00 92.62 366 TRP A N 1
ATOM 2982 C CA . TRP A 1 366 ? -11.280 18.623 23.963 1.00 92.62 366 TRP A CA 1
ATOM 2983 C C . TRP A 1 366 ? -10.032 19.201 23.284 1.00 92.62 366 TRP A C 1
ATOM 2985 O O . TRP A 1 366 ? -9.881 19.175 22.053 1.00 92.62 366 TRP A O 1
ATOM 2995 N N . SER A 1 3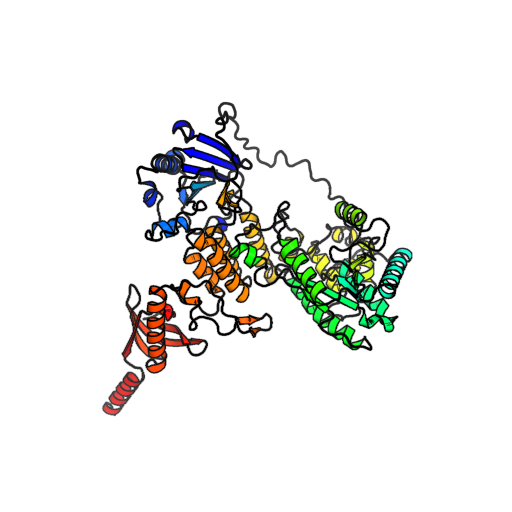67 ? -9.097 19.676 24.097 1.00 88.44 367 SER A N 1
ATOM 2996 C CA . SER A 1 367 ? -7.726 19.988 23.692 1.00 88.44 367 SER A CA 1
ATOM 2997 C C . SER A 1 367 ? -6.843 18.731 23.691 1.00 88.44 367 SER A C 1
ATOM 2999 O O . SER A 1 367 ? -7.225 17.675 24.201 1.00 88.44 367 SER A O 1
ATOM 3001 N N . GLY A 1 368 ? -5.646 18.824 23.109 1.00 82.88 368 GLY A N 1
ATOM 3002 C CA . GLY A 1 368 ? -4.629 17.776 23.224 1.00 82.88 368 GLY A CA 1
ATOM 3003 C C . GLY A 1 368 ? -4.230 17.517 24.679 1.00 82.88 368 GLY A C 1
ATOM 3004 O O . GLY A 1 368 ? -4.050 16.361 25.061 1.00 82.88 368 GLY A O 1
ATOM 3005 N N . ALA A 1 369 ? -4.191 18.568 25.504 1.00 83.44 369 ALA A N 1
ATOM 3006 C CA . ALA A 1 369 ? -3.904 18.473 26.930 1.00 83.44 369 ALA A CA 1
ATOM 3007 C C . ALA A 1 369 ? -4.999 17.720 27.701 1.00 83.44 369 ALA A C 1
ATOM 3009 O O . ALA A 1 369 ? -4.681 16.852 28.512 1.00 83.44 369 ALA A O 1
ATOM 3010 N N . ASP A 1 370 ? -6.281 17.953 27.395 1.00 90.00 370 ASP A N 1
ATOM 3011 C CA . ASP A 1 370 ? -7.394 17.211 28.012 1.00 90.00 370 ASP A CA 1
ATOM 3012 C C . ASP A 1 370 ? -7.279 15.704 27.732 1.00 90.00 370 ASP A C 1
ATOM 3014 O O . ASP A 1 370 ? -7.426 14.873 28.630 1.00 90.00 370 ASP A O 1
ATOM 3018 N N . VAL A 1 371 ? -6.959 15.340 26.483 1.00 88.94 371 VAL A N 1
ATOM 3019 C CA . VAL A 1 371 ? -6.764 13.941 26.066 1.00 88.94 371 VAL A CA 1
ATOM 3020 C C . VAL A 1 371 ? -5.567 13.317 26.783 1.00 88.94 371 VAL A C 1
ATOM 3022 O O . VAL A 1 371 ? -5.679 12.212 27.315 1.00 88.94 371 VAL A O 1
ATOM 3025 N N . ALA A 1 372 ? -4.428 14.016 26.816 1.00 84.25 372 ALA A N 1
ATOM 3026 C CA . ALA A 1 372 ? -3.227 13.561 27.513 1.00 84.25 372 ALA A CA 1
ATOM 3027 C C . ALA A 1 372 ? -3.497 13.340 29.007 1.00 84.25 372 ALA A C 1
ATOM 3029 O O . ALA A 1 372 ? -3.164 12.290 29.555 1.00 84.25 372 ALA A O 1
ATOM 3030 N N . THR A 1 373 ? -4.154 14.313 29.638 1.00 86.00 373 THR A N 1
ATOM 3031 C CA . THR A 1 373 ? -4.487 14.313 31.063 1.00 86.00 373 THR A CA 1
ATOM 3032 C C . THR A 1 373 ? -5.454 13.186 31.404 1.00 86.00 373 THR A C 1
ATOM 3034 O O . THR A 1 373 ? -5.241 12.483 32.391 1.00 86.00 373 THR A O 1
ATOM 3037 N N . TYR A 1 374 ? -6.473 12.929 30.576 1.00 90.38 374 TYR A N 1
ATOM 3038 C CA . TYR A 1 374 ? -7.368 11.784 30.775 1.00 90.38 374 TYR A CA 1
ATOM 3039 C C . TYR A 1 374 ? -6.611 10.463 30.749 1.00 90.38 374 TYR A C 1
ATOM 3041 O O . TYR A 1 374 ? -6.711 9.684 31.691 1.00 90.38 374 TYR A O 1
ATOM 3049 N N . LEU A 1 375 ? -5.810 10.232 29.708 1.00 88.31 375 LEU A N 1
ATOM 3050 C CA . LEU A 1 375 ? -5.047 8.993 29.573 1.00 88.31 375 LEU A CA 1
ATOM 3051 C C . LEU A 1 375 ? -4.028 8.822 30.713 1.00 88.31 375 LEU A C 1
ATOM 3053 O O . LEU A 1 375 ? -3.806 7.707 31.173 1.00 88.31 375 LEU A O 1
ATOM 3057 N N . ALA A 1 376 ? -3.425 9.908 31.199 1.00 85.25 376 ALA A N 1
ATOM 3058 C CA . ALA A 1 376 ? -2.448 9.852 32.282 1.00 85.25 376 ALA A CA 1
ATOM 3059 C C . ALA A 1 376 ? -3.078 9.612 33.665 1.00 85.25 376 ALA A C 1
ATOM 3061 O O . ALA A 1 376 ? -2.459 8.970 34.511 1.00 85.25 376 ALA A O 1
ATOM 3062 N N . THR A 1 377 ? -4.285 10.134 33.906 1.00 85.06 377 THR A N 1
ATOM 3063 C CA . THR A 1 377 ? -4.920 10.137 35.238 1.00 85.06 377 THR A CA 1
ATOM 3064 C C . THR A 1 377 ? -5.991 9.065 35.415 1.00 85.06 377 THR A C 1
ATOM 3066 O O . THR A 1 377 ? -6.309 8.697 36.548 1.00 85.06 377 THR A O 1
ATOM 3069 N N . LYS A 1 378 ? -6.571 8.557 34.322 1.00 86.75 378 LYS A N 1
ATOM 3070 C CA . LYS A 1 378 ? -7.590 7.507 34.352 1.00 86.75 378 LYS A CA 1
ATOM 3071 C C . LYS A 1 378 ? -6.968 6.172 33.950 1.00 86.75 378 LYS A C 1
ATOM 3073 O O . LYS A 1 378 ? -6.571 6.022 32.793 1.00 86.75 378 LYS A O 1
ATOM 3078 N N . PRO A 1 379 ? -6.884 5.191 34.868 1.00 84.56 379 PRO A N 1
ATOM 3079 C CA . PRO A 1 379 ? -6.395 3.870 34.510 1.00 84.56 379 PRO A CA 1
ATOM 3080 C C . PRO A 1 379 ? -7.347 3.240 33.495 1.00 84.56 379 PRO A C 1
ATOM 3082 O O . PRO A 1 379 ? -8.566 3.299 33.647 1.00 84.56 379 PRO A O 1
ATOM 3085 N N . SER A 1 380 ? -6.788 2.649 32.447 1.00 86.12 380 SER A N 1
ATOM 3086 C CA . SER A 1 380 ? -7.569 1.902 31.466 1.00 86.12 380 SER A CA 1
ATOM 3087 C C . SER A 1 380 ? -8.061 0.576 32.057 1.00 86.12 380 SER A C 1
ATOM 3089 O O . SER A 1 380 ? -7.299 -0.065 32.783 1.00 86.12 380 SER A O 1
ATOM 3091 N N . PRO A 1 381 ? -9.259 0.091 31.688 1.00 81.75 381 PRO A N 1
ATOM 3092 C CA . PRO A 1 381 ? -9.827 -1.138 32.248 1.00 81.75 381 PRO A CA 1
ATOM 3093 C C . PRO A 1 381 ? -9.192 -2.440 31.720 1.00 81.75 381 PRO A C 1
ATOM 3095 O O . PRO A 1 381 ? -9.560 -3.512 32.189 1.00 81.75 381 PRO A O 1
ATOM 3098 N N . TRP A 1 382 ? -8.266 -2.362 30.754 1.00 85.81 382 TRP A N 1
ATOM 3099 C CA . TRP A 1 382 ? -7.754 -3.492 29.964 1.00 85.81 382 TRP A CA 1
ATOM 3100 C C . TRP A 1 382 ? -6.798 -4.416 30.739 1.00 85.81 382 TRP A C 1
ATOM 3102 O O . TRP A 1 382 ? -7.198 -5.490 31.176 1.00 85.81 382 TRP A O 1
ATOM 3112 N N . ASN A 1 383 ? -5.528 -4.020 30.883 1.00 82.19 383 ASN A N 1
ATOM 3113 C CA . ASN A 1 383 ? -4.491 -4.641 31.713 1.00 82.19 383 ASN A CA 1
ATOM 3114 C C . ASN A 1 383 ? -3.252 -3.715 31.779 1.00 82.19 383 ASN A C 1
ATOM 3116 O O . ASN A 1 383 ? -3.188 -2.704 31.075 1.00 82.19 383 ASN A O 1
ATOM 3120 N N . ASP A 1 384 ? -2.258 -4.067 32.602 1.00 74.94 384 ASP A N 1
ATOM 3121 C CA . ASP A 1 384 ? -1.033 -3.266 32.778 1.00 74.94 384 ASP A CA 1
ATOM 3122 C C . ASP A 1 384 ? -0.190 -3.175 31.495 1.00 74.94 384 ASP A C 1
ATOM 3124 O O . ASP A 1 384 ? 0.380 -2.122 31.183 1.00 74.94 384 ASP A O 1
ATOM 3128 N N . GLU A 1 385 ? -0.139 -4.268 30.726 1.00 77.06 385 GLU A N 1
ATOM 3129 C CA . GLU A 1 385 ? 0.635 -4.359 29.488 1.00 77.06 385 GLU A CA 1
ATOM 3130 C C . GLU A 1 385 ? 0.095 -3.421 28.396 1.00 77.06 385 GLU A C 1
ATOM 3132 O O . GLU A 1 385 ? 0.879 -2.878 27.619 1.00 77.06 385 GLU A O 1
ATOM 3137 N N . TYR A 1 386 ? -1.214 -3.197 28.348 1.00 79.50 386 TYR A N 1
ATOM 3138 C CA . TYR A 1 386 ? -1.911 -2.343 27.387 1.00 79.50 386 TYR A CA 1
ATOM 3139 C C . TYR A 1 386 ? -2.557 -1.141 28.082 1.00 79.50 386 TYR A C 1
ATOM 3141 O O . TYR A 1 386 ? -3.657 -0.703 27.741 1.00 79.50 386 TYR A O 1
ATOM 3149 N N . SER A 1 387 ? -1.843 -0.597 29.069 1.00 82.25 387 SER A N 1
ATOM 3150 C CA . SER A 1 387 ? -2.274 0.573 29.822 1.00 82.25 387 SER A CA 1
ATOM 3151 C C . SER A 1 387 ? -2.186 1.870 29.013 1.00 82.25 387 SER A C 1
ATOM 3153 O O . SER A 1 387 ? -1.377 2.012 28.087 1.00 82.25 387 SER A O 1
ATOM 3155 N N . ASN A 1 388 ? -2.956 2.877 29.429 1.00 84.88 388 ASN A N 1
ATOM 3156 C CA . ASN A 1 388 ? -2.865 4.230 28.872 1.00 84.88 388 ASN A CA 1
ATOM 3157 C C . ASN A 1 388 ? -1.433 4.811 28.930 1.00 84.88 388 ASN A C 1
ATOM 3159 O O . ASN A 1 388 ? -1.031 5.552 28.032 1.00 84.88 388 ASN A O 1
ATOM 3163 N N . HIS A 1 389 ? -0.615 4.420 29.915 1.00 78.94 389 HIS A N 1
ATOM 3164 C CA . HIS A 1 389 ? 0.792 4.827 30.002 1.00 78.94 389 HIS A CA 1
ATOM 3165 C C . HIS A 1 389 ? 1.643 4.301 28.840 1.00 78.94 389 HIS A C 1
ATOM 3167 O O . HIS A 1 389 ? 2.477 5.035 28.307 1.00 78.94 389 HIS A O 1
ATOM 3173 N N . ARG A 1 390 ? 1.423 3.053 28.402 1.00 80.00 390 ARG A N 1
ATOM 3174 C CA . ARG A 1 390 ? 2.125 2.498 27.235 1.00 80.00 390 ARG A CA 1
ATOM 3175 C C . ARG A 1 390 ? 1.752 3.247 25.961 1.00 80.00 390 ARG A C 1
ATOM 3177 O O . ARG A 1 390 ? 2.633 3.545 25.157 1.00 80.00 390 ARG A O 1
ATOM 3184 N N . LEU A 1 391 ? 0.472 3.585 25.803 1.00 81.00 391 LEU A N 1
ATOM 3185 C CA . LEU A 1 391 ? -0.007 4.378 24.673 1.00 81.00 391 LEU A CA 1
ATOM 3186 C C . LEU A 1 391 ? 0.677 5.752 24.634 1.00 81.00 391 LEU A C 1
ATOM 3188 O O . LEU A 1 391 ? 1.213 6.138 23.597 1.00 81.00 391 LEU A O 1
ATOM 3192 N N . ILE A 1 392 ? 0.726 6.456 25.770 1.00 78.06 392 ILE A N 1
ATOM 3193 C CA . ILE A 1 392 ? 1.422 7.746 25.897 1.00 78.06 392 ILE A CA 1
ATOM 3194 C C . ILE A 1 392 ? 2.904 7.611 25.528 1.00 78.06 392 ILE A C 1
ATOM 3196 O O . ILE A 1 392 ? 3.425 8.457 24.804 1.00 78.06 392 ILE A O 1
ATOM 3200 N N . ASN A 1 393 ? 3.576 6.545 25.972 1.00 76.56 393 ASN A N 1
ATOM 3201 C CA . ASN A 1 393 ? 4.987 6.316 25.663 1.00 76.56 393 ASN A CA 1
ATOM 3202 C C . ASN A 1 393 ? 5.227 6.149 24.151 1.00 76.56 393 ASN A C 1
ATOM 3204 O O . ASN A 1 393 ? 6.040 6.869 23.576 1.00 76.56 393 ASN A O 1
ATOM 3208 N N . ILE A 1 394 ? 4.447 5.288 23.483 1.00 73.50 394 ILE A N 1
ATOM 3209 C CA . ILE A 1 394 ? 4.536 5.082 22.027 1.00 73.50 394 ILE A CA 1
ATOM 3210 C C . ILE A 1 394 ? 4.364 6.417 21.280 1.00 73.50 394 ILE A C 1
ATOM 3212 O O . ILE A 1 394 ? 5.169 6.756 20.409 1.00 73.50 394 ILE A O 1
ATOM 3216 N N . TYR A 1 395 ? 3.352 7.209 21.653 1.00 72.81 395 TYR A N 1
ATOM 3217 C CA . TYR A 1 395 ? 3.112 8.541 21.085 1.00 72.81 395 TYR A CA 1
ATOM 3218 C C . TYR A 1 395 ? 4.247 9.534 21.371 1.00 72.81 395 TYR A C 1
ATOM 3220 O O . TYR A 1 395 ? 4.597 10.318 20.491 1.00 72.81 395 TYR A O 1
ATOM 3228 N N . GLY A 1 396 ? 4.846 9.489 22.562 1.00 68.31 396 GLY A N 1
ATOM 3229 C CA . GLY A 1 396 ? 5.997 10.315 22.916 1.00 68.31 396 GLY A CA 1
ATOM 3230 C C . GLY A 1 396 ? 7.199 10.049 22.011 1.00 68.31 396 GLY A C 1
ATOM 3231 O O . GLY A 1 396 ? 7.764 10.983 21.439 1.00 68.31 396 GLY A O 1
ATOM 3232 N N . MET A 1 397 ? 7.533 8.776 21.796 1.00 69.06 397 MET A N 1
ATOM 3233 C CA . MET A 1 397 ? 8.635 8.374 20.913 1.00 69.06 397 MET A CA 1
ATOM 3234 C C . MET A 1 397 ? 8.405 8.826 19.465 1.00 69.06 397 MET A C 1
ATOM 3236 O O . MET A 1 397 ? 9.315 9.323 18.803 1.00 69.06 397 MET A O 1
ATOM 3240 N N . ALA A 1 398 ? 7.163 8.745 18.985 1.00 65.12 398 ALA A N 1
ATOM 3241 C CA . ALA A 1 398 ? 6.780 9.239 17.665 1.00 65.12 398 ALA A CA 1
ATOM 3242 C C . ALA A 1 398 ? 6.942 10.761 17.500 1.00 65.12 398 ALA A C 1
ATOM 3244 O O . ALA A 1 398 ? 7.194 11.228 16.385 1.00 65.12 398 ALA A O 1
ATOM 3245 N N . SER A 1 399 ? 6.836 11.526 18.590 1.00 62.81 399 SER A N 1
ATOM 3246 C CA . SER A 1 399 ? 7.123 12.968 18.635 1.00 62.81 399 SER A CA 1
ATOM 3247 C C . SER A 1 399 ? 8.622 13.291 18.719 1.00 62.81 399 SER A C 1
ATOM 3249 O O . SER A 1 399 ? 8.980 14.464 18.652 1.00 62.81 399 SER A O 1
ATOM 3251 N N . GLY A 1 400 ? 9.499 12.286 18.835 1.00 54.50 400 GLY A N 1
ATOM 3252 C CA . GLY A 1 400 ? 10.952 12.464 18.955 1.00 54.50 400 GLY A CA 1
ATOM 3253 C C . GLY A 1 400 ? 11.491 12.441 20.390 1.00 54.50 400 GLY A C 1
ATOM 3254 O O . GLY A 1 400 ? 12.647 12.799 20.603 1.00 54.50 400 GLY A O 1
ATOM 3255 N N . LEU A 1 401 ? 10.689 12.024 21.378 1.00 54.38 401 LEU A N 1
ATOM 3256 C CA . LEU A 1 401 ? 11.175 11.804 22.743 1.00 54.38 401 LEU A CA 1
ATOM 3257 C C . LEU A 1 401 ? 11.983 10.500 22.809 1.00 54.38 401 LEU A C 1
ATOM 3259 O O . LEU A 1 401 ? 11.449 9.423 22.562 1.00 54.38 401 LEU A O 1
ATOM 3263 N N . MET A 1 402 ? 13.270 10.594 23.157 1.00 42.38 402 MET A N 1
ATOM 3264 C CA . MET A 1 402 ? 14.141 9.420 23.342 1.00 42.38 402 MET A CA 1
ATOM 3265 C C . MET A 1 402 ? 13.937 8.714 24.696 1.00 42.38 402 MET A C 1
ATOM 3267 O O . MET A 1 402 ? 14.392 7.586 24.865 1.00 42.38 402 MET A O 1
ATOM 3271 N N . GLU A 1 403 ? 13.242 9.346 25.647 1.00 47.72 403 GLU A N 1
ATOM 3272 C CA . GLU A 1 403 ? 12.927 8.789 26.969 1.00 47.72 403 GLU A CA 1
ATOM 3273 C C . GLU A 1 403 ? 11.416 8.787 27.238 1.00 47.72 403 GLU A C 1
ATOM 3275 O O . GLU A 1 403 ? 10.652 9.532 26.621 1.00 47.72 403 GLU A O 1
ATOM 3280 N N . CYS A 1 404 ? 10.980 7.942 28.182 1.00 41.78 404 CYS A N 1
ATOM 3281 C CA . CYS A 1 404 ? 9.582 7.855 28.602 1.00 41.78 404 CYS A CA 1
ATOM 3282 C C . CYS A 1 404 ? 9.084 9.244 29.060 1.00 41.78 404 CYS A C 1
ATOM 3284 O O . CYS A 1 404 ? 9.648 9.778 30.022 1.00 41.78 404 CYS A O 1
ATOM 3286 N N . PRO A 1 405 ? 8.008 9.804 28.466 1.00 44.66 405 PRO A N 1
ATOM 3287 C CA . PRO A 1 405 ? 7.490 11.129 28.829 1.00 44.66 405 PRO A CA 1
ATOM 3288 C C . PRO A 1 405 ? 7.187 11.257 30.331 1.00 44.66 405 PRO A C 1
ATOM 3290 O O . PRO A 1 405 ? 7.407 12.299 30.937 1.00 44.66 405 PRO A O 1
ATOM 3293 N N . ILE A 1 406 ? 6.753 10.153 30.949 1.00 40.59 406 ILE A N 1
ATOM 3294 C CA . ILE A 1 406 ? 6.429 10.061 32.379 1.00 40.59 406 ILE A CA 1
ATOM 3295 C C . ILE A 1 406 ? 7.700 10.008 33.250 1.00 40.59 406 ILE A C 1
ATOM 3297 O O . ILE A 1 406 ? 7.707 10.523 34.364 1.00 40.59 406 ILE A O 1
ATOM 3301 N N . GLY A 1 407 ? 8.792 9.414 32.756 1.00 37.88 407 GLY A N 1
ATOM 3302 C CA . GLY A 1 407 ? 10.073 9.341 33.472 1.00 37.88 407 GLY A CA 1
ATOM 3303 C C . GLY A 1 407 ? 10.809 10.683 33.507 1.00 37.88 407 GLY A C 1
ATOM 3304 O O . GLY A 1 407 ? 11.348 11.056 34.549 1.00 37.88 407 GLY A O 1
ATOM 3305 N N . ALA A 1 408 ? 10.751 11.440 32.407 1.00 40.47 408 ALA A N 1
ATOM 3306 C CA . ALA A 1 408 ? 11.308 12.791 32.320 1.00 40.47 408 ALA A CA 1
ATOM 3307 C C . ALA A 1 408 ? 10.585 13.792 33.250 1.00 40.47 408 ALA A C 1
ATOM 3309 O O . ALA A 1 408 ? 11.220 14.694 33.794 1.00 40.47 408 ALA A O 1
ATOM 3310 N N . MET A 1 409 ? 9.284 13.593 33.510 1.00 37.69 409 MET A N 1
ATOM 3311 C CA . MET A 1 409 ? 8.497 14.407 34.453 1.00 37.69 409 MET A CA 1
ATOM 3312 C C . MET A 1 409 ? 8.916 14.246 35.923 1.00 37.69 409 MET A C 1
ATOM 3314 O O . MET A 1 409 ? 8.744 15.175 36.702 1.00 37.69 409 MET A O 1
ATOM 3318 N N . ILE A 1 410 ? 9.470 13.095 36.326 1.00 38.84 410 ILE A N 1
ATOM 3319 C CA . ILE A 1 410 ? 9.867 12.849 37.727 1.00 38.84 410 ILE A CA 1
ATOM 3320 C C . ILE A 1 410 ? 11.217 13.516 38.055 1.00 38.84 410 ILE A C 1
ATOM 3322 O O . ILE A 1 410 ? 11.541 13.700 39.228 1.00 38.84 410 ILE A O 1
ATOM 3326 N N . GLN A 1 411 ? 12.019 13.875 37.044 1.00 36.41 411 GLN A N 1
ATOM 3327 C CA . GLN A 1 411 ? 13.411 14.273 37.259 1.00 36.41 411 GLN A CA 1
ATOM 3328 C C . GLN A 1 411 ? 13.683 15.783 37.234 1.00 36.41 411 GLN A C 1
ATOM 3330 O O . GLN A 1 411 ? 14.596 16.174 37.952 1.00 36.41 411 GLN A O 1
ATOM 3335 N N . ASN A 1 412 ? 12.942 16.628 36.492 1.00 34.06 412 ASN A N 1
ATOM 3336 C CA . ASN A 1 412 ? 13.049 18.104 36.555 1.00 34.06 412 ASN A CA 1
ATOM 3337 C C . ASN A 1 412 ? 11.934 18.834 35.762 1.00 34.06 412 ASN A C 1
ATOM 3339 O O . ASN A 1 412 ? 11.760 18.600 34.566 1.00 34.06 412 ASN A O 1
ATOM 3343 N N . ASP A 1 413 ? 11.283 19.829 36.378 1.00 35.91 413 ASP A N 1
ATOM 3344 C CA . ASP A 1 413 ? 10.153 20.596 35.805 1.00 35.91 413 ASP A CA 1
ATOM 3345 C C . ASP A 1 413 ? 10.487 21.402 34.529 1.00 35.91 413 ASP A C 1
ATOM 3347 O O . ASP A 1 413 ? 9.611 21.703 33.717 1.00 35.91 413 ASP A O 1
ATOM 3351 N N . ASN A 1 414 ? 11.757 21.760 34.316 1.00 33.56 414 ASN A N 1
ATOM 3352 C CA . ASN A 1 414 ? 12.163 22.644 33.214 1.00 33.56 414 ASN A CA 1
ATOM 3353 C C . ASN A 1 414 ? 12.466 21.915 31.891 1.00 33.56 414 ASN A C 1
ATOM 3355 O O . ASN A 1 414 ? 12.377 22.539 30.830 1.00 33.56 414 ASN A O 1
ATOM 3359 N N . ASP A 1 415 ? 12.771 20.613 31.931 1.00 34.78 415 ASP A N 1
ATOM 3360 C CA . ASP A 1 415 ? 13.015 19.806 30.724 1.00 34.78 415 ASP A CA 1
ATOM 3361 C C . ASP A 1 415 ? 11.723 19.156 30.193 1.00 34.78 415 ASP A C 1
ATOM 3363 O O . ASP A 1 415 ? 11.611 18.894 28.993 1.00 34.78 415 ASP A O 1
ATOM 3367 N N . ALA A 1 416 ? 10.692 18.995 31.032 1.00 32.84 416 ALA A N 1
ATOM 3368 C CA . ALA A 1 416 ? 9.372 18.478 30.650 1.00 32.84 416 ALA A CA 1
ATOM 3369 C C . ALA A 1 416 ? 8.612 19.409 29.677 1.00 32.84 416 ALA A C 1
ATOM 3371 O O . ALA A 1 416 ? 7.970 18.951 28.730 1.00 32.84 416 ALA A O 1
ATOM 3372 N N . ILE A 1 417 ? 8.746 20.729 29.852 1.00 33.53 417 ILE A N 1
ATOM 3373 C CA . ILE A 1 417 ? 8.024 21.747 29.063 1.00 33.53 417 ILE A CA 1
ATOM 3374 C C . ILE A 1 417 ? 8.642 21.924 27.659 1.00 33.53 417 ILE A C 1
ATOM 3376 O O . ILE A 1 417 ? 7.943 22.226 26.687 1.00 33.53 417 ILE A O 1
ATOM 3380 N N . LYS A 1 418 ? 9.953 21.682 27.513 1.00 30.52 418 LYS A N 1
ATOM 3381 C CA . LYS A 1 418 ? 10.658 21.744 26.217 1.00 30.52 418 LYS A CA 1
ATOM 3382 C C . LYS A 1 418 ? 10.688 20.420 25.455 1.00 30.52 418 LYS A C 1
ATOM 3384 O O . LYS A 1 418 ? 10.857 20.445 24.243 1.00 30.52 418 LYS A O 1
ATOM 3389 N N . SER A 1 419 ? 10.523 19.285 26.131 1.00 30.56 419 SER A N 1
ATOM 3390 C CA . SER A 1 419 ? 10.584 17.962 25.495 1.00 30.56 419 SER A CA 1
ATOM 3391 C C . SER A 1 419 ? 9.214 17.467 25.004 1.00 30.56 419 SER A C 1
ATOM 3393 O O . SER A 1 419 ? 9.140 16.832 23.957 1.00 30.56 419 SER A O 1
ATOM 3395 N N . CYS A 1 420 ? 8.105 17.836 25.660 1.00 32.88 420 CYS A N 1
ATOM 3396 C CA . CYS A 1 420 ? 6.746 17.470 25.217 1.00 32.88 420 CYS A CA 1
ATOM 3397 C C . CYS A 1 420 ? 6.129 18.422 24.170 1.00 32.88 420 CYS A C 1
ATOM 3399 O O . CYS A 1 420 ? 5.018 18.183 23.697 1.00 32.88 420 CYS A O 1
ATOM 3401 N N . SER A 1 421 ? 6.828 19.495 23.781 1.00 32.19 421 SER A N 1
ATOM 3402 C CA . SER A 1 421 ? 6.345 20.510 22.826 1.00 32.19 421 SER A CA 1
ATOM 3403 C C . SER A 1 421 ? 6.623 20.178 21.350 1.00 32.19 421 SER A C 1
ATOM 3405 O O . SER A 1 421 ? 6.515 21.045 20.483 1.00 32.19 421 SER A O 1
ATOM 3407 N N . GLY A 1 422 ? 6.920 18.910 21.045 1.00 36.59 422 GLY A N 1
ATOM 3408 C CA . GLY A 1 422 ? 7.031 18.404 19.678 1.00 36.59 422 GLY A CA 1
ATOM 3409 C C . GLY A 1 422 ? 5.678 18.342 18.962 1.00 36.59 422 GLY A C 1
ATOM 3410 O O . GLY A 1 422 ? 4.655 17.982 19.545 1.00 36.59 422 GLY A O 1
ATOM 3411 N N . SER A 1 423 ? 5.690 18.704 17.679 1.00 42.41 423 SER A N 1
ATOM 3412 C CA . SER A 1 423 ? 4.556 18.688 16.749 1.00 42.41 423 SER A CA 1
ATOM 3413 C C . SER A 1 423 ? 3.655 17.454 16.907 1.00 42.41 423 SER A C 1
ATOM 3415 O O . SER A 1 423 ? 4.163 16.351 17.077 1.00 42.41 423 SER A O 1
ATOM 3417 N N . SER A 1 424 ? 2.327 17.626 16.787 1.00 45.78 424 SER A N 1
ATOM 3418 C CA . SER A 1 424 ? 1.294 16.578 16.912 1.00 45.78 424 SER A CA 1
ATOM 3419 C C . SER A 1 424 ? 1.716 15.247 16.259 1.00 45.78 424 SER A C 1
ATOM 3421 O O . SER A 1 424 ? 1.534 15.068 15.047 1.00 45.78 424 SER A O 1
ATOM 3423 N N . ALA A 1 425 ? 2.288 14.314 17.028 1.00 46.41 425 ALA A N 1
ATOM 3424 C CA . ALA A 1 425 ? 2.672 13.020 16.486 1.00 46.41 425 ALA A CA 1
ATOM 3425 C C . ALA A 1 425 ? 1.421 12.295 16.000 1.00 46.41 425 ALA A C 1
ATOM 3427 O O . ALA A 1 425 ? 0.442 12.104 16.729 1.00 46.41 425 ALA A O 1
ATOM 3428 N N . ARG A 1 426 ? 1.445 11.921 14.723 1.00 58.28 426 ARG A N 1
ATOM 3429 C CA . ARG A 1 426 ? 0.407 11.121 14.086 1.00 58.28 426 ARG A CA 1
ATOM 3430 C C . ARG A 1 426 ? 1.063 9.856 13.573 1.00 58.28 426 ARG A C 1
ATOM 3432 O O . ARG A 1 426 ? 1.961 9.930 12.741 1.00 58.28 426 ARG A O 1
ATOM 3439 N N . PHE A 1 427 ? 0.562 8.712 14.019 1.00 63.22 427 PHE A N 1
ATOM 3440 C CA . PHE A 1 427 ? 0.861 7.455 13.357 1.00 63.22 427 PHE A CA 1
ATOM 3441 C C . PHE A 1 427 ? 0.098 7.408 12.042 1.00 63.22 427 PHE A C 1
ATOM 3443 O O . PHE A 1 427 ? -1.127 7.525 12.014 1.00 63.22 427 PHE A O 1
ATOM 3450 N N . GLY A 1 428 ? 0.847 7.311 10.952 1.00 68.75 428 GLY A N 1
ATOM 3451 C CA . GLY A 1 428 ? 0.310 7.095 9.621 1.00 68.75 428 GLY A CA 1
ATOM 3452 C C . GLY A 1 428 ? 0.787 5.768 9.050 1.00 68.75 428 GLY A C 1
ATOM 3453 O O . GLY A 1 428 ? 1.672 5.107 9.598 1.00 68.75 428 GLY A O 1
ATOM 3454 N N . CYS A 1 429 ? 0.218 5.407 7.906 1.00 85.19 429 CYS A N 1
ATOM 3455 C CA . CYS A 1 429 ? 0.652 4.252 7.141 1.00 85.19 429 CYS A CA 1
ATOM 3456 C C . CYS A 1 429 ? 2.143 4.378 6.778 1.00 85.19 429 CYS A C 1
ATOM 3458 O O . CYS A 1 429 ? 2.551 5.407 6.229 1.00 85.19 429 CYS A O 1
ATOM 3460 N N . TRP A 1 430 ? 2.950 3.335 6.993 1.00 90.81 430 TRP A N 1
ATOM 3461 C CA . TRP A 1 430 ? 4.385 3.367 6.674 1.00 90.81 430 TRP A CA 1
ATOM 3462 C C . TRP A 1 430 ? 4.635 3.601 5.176 1.00 90.81 430 TRP A C 1
ATOM 3464 O O . TRP A 1 430 ? 5.636 4.200 4.792 1.00 90.81 430 TRP A O 1
ATOM 3474 N N . ALA A 1 431 ? 3.696 3.190 4.318 1.00 90.31 431 ALA A N 1
ATOM 3475 C CA . ALA A 1 431 ? 3.754 3.374 2.869 1.00 90.31 431 ALA A CA 1
ATOM 3476 C C . ALA A 1 431 ? 3.200 4.738 2.394 1.00 90.31 431 ALA A C 1
ATOM 3478 O O . ALA A 1 431 ? 3.034 4.964 1.190 1.00 90.31 431 ALA A O 1
ATOM 3479 N N . CYS A 1 432 ? 2.868 5.662 3.307 1.00 88.06 432 CYS A N 1
ATOM 3480 C CA . CYS A 1 432 ? 2.252 6.941 2.960 1.00 88.06 432 CYS A CA 1
ATOM 3481 C C . CYS A 1 432 ? 3.230 7.882 2.243 1.00 88.06 432 CYS A C 1
ATOM 3483 O O . CYS A 1 432 ? 4.170 8.425 2.825 1.00 88.06 432 CYS A O 1
ATOM 3485 N N . THR A 1 433 ? 2.941 8.161 0.974 1.00 87.88 433 THR A N 1
ATOM 3486 C CA . THR A 1 433 ? 3.734 9.042 0.103 1.00 87.88 433 THR A CA 1
ATOM 3487 C C . THR A 1 433 ? 3.105 10.422 -0.112 1.00 87.88 433 THR A C 1
ATOM 3489 O O . THR A 1 433 ? 3.600 11.211 -0.920 1.00 87.88 433 THR A O 1
ATOM 3492 N N . VAL A 1 434 ? 2.017 10.746 0.597 1.00 83.81 434 VAL A N 1
ATOM 3493 C CA . VAL A 1 434 ? 1.323 12.043 0.481 1.00 83.81 434 VAL A CA 1
ATOM 3494 C C . VAL A 1 434 ? 2.211 13.183 0.982 1.00 83.81 434 VAL A C 1
ATOM 3496 O O . VAL A 1 434 ? 2.311 14.217 0.322 1.00 83.81 434 VAL A O 1
ATOM 3499 N N . VAL A 1 435 ? 2.885 12.973 2.114 1.00 79.94 435 VAL A N 1
ATOM 3500 C CA . VAL A 1 435 ? 3.866 13.912 2.672 1.00 79.94 435 VAL A CA 1
ATOM 3501 C C . VAL A 1 435 ? 5.253 13.655 2.082 1.00 79.94 435 VAL A C 1
ATOM 3503 O O . VAL A 1 435 ? 5.596 12.521 1.732 1.00 79.94 435 VAL A O 1
ATOM 3506 N N . LYS A 1 436 ? 6.055 14.716 1.934 1.00 78.31 436 LYS A N 1
ATOM 3507 C CA . LYS A 1 436 ? 7.426 14.607 1.411 1.00 78.31 436 LYS A CA 1
ATOM 3508 C C . LYS A 1 436 ? 8.299 13.802 2.375 1.00 78.31 436 LYS A C 1
ATOM 3510 O O . LYS A 1 436 ? 8.856 12.779 1.986 1.00 78.31 436 LYS A O 1
ATOM 3515 N N . GLU A 1 437 ? 8.322 14.221 3.632 1.00 78.44 437 GLU A N 1
ATOM 3516 C CA . GLU A 1 437 ? 9.066 13.595 4.722 1.00 78.44 437 GLU A CA 1
ATOM 3517 C C . GLU A 1 437 ? 8.091 13.229 5.839 1.00 78.44 437 GLU A C 1
ATOM 3519 O O . GLU A 1 437 ? 7.164 13.984 6.132 1.00 78.44 437 GLU A O 1
ATOM 3524 N N . ASP A 1 438 ? 8.266 12.035 6.400 1.00 81.62 438 ASP A N 1
ATOM 3525 C CA . ASP A 1 438 ? 7.473 11.544 7.522 1.00 81.62 438 ASP A CA 1
ATOM 3526 C C . ASP A 1 438 ? 8.355 11.566 8.769 1.00 81.62 438 ASP A C 1
ATOM 3528 O O . ASP A 1 438 ? 9.135 10.644 9.011 1.00 81.62 438 ASP A O 1
ATOM 3532 N N . HIS A 1 439 ? 8.290 12.677 9.506 1.00 81.38 439 HIS A N 1
ATOM 3533 C CA . HIS A 1 439 ? 9.099 12.877 10.708 1.00 81.38 439 HIS A CA 1
ATOM 3534 C C . HIS A 1 439 ? 8.750 11.866 11.801 1.00 81.38 439 HIS A C 1
ATOM 3536 O O . HIS A 1 439 ? 9.648 11.396 12.488 1.00 81.38 439 HIS A O 1
ATOM 3542 N N . SER A 1 440 ? 7.478 11.474 11.917 1.00 80.25 440 SER A N 1
ATOM 3543 C CA . SER A 1 440 ? 7.048 10.507 12.926 1.00 80.25 440 SER A CA 1
ATOM 3544 C C . SER A 1 440 ? 7.627 9.124 12.645 1.00 80.25 440 SER A C 1
ATOM 3546 O O . SER A 1 440 ? 8.251 8.530 13.522 1.00 80.25 440 SER A O 1
ATOM 3548 N N . LEU A 1 441 ? 7.508 8.637 11.404 1.00 84.12 441 LEU A N 1
ATOM 3549 C CA . LEU A 1 441 ? 8.122 7.371 11.014 1.00 84.12 441 LEU A CA 1
ATOM 3550 C C . LEU A 1 441 ? 9.647 7.429 11.148 1.00 84.12 441 LEU A C 1
ATOM 3552 O O . LEU A 1 441 ? 10.241 6.466 11.616 1.00 84.12 441 LEU A O 1
ATOM 3556 N N . LYS A 1 442 ? 10.280 8.550 10.777 1.00 85.69 442 LYS A N 1
ATOM 3557 C CA . LYS A 1 442 ? 11.729 8.732 10.933 1.00 85.69 442 LYS A CA 1
ATOM 3558 C C . LYS A 1 442 ? 12.161 8.623 12.402 1.00 85.69 442 LYS A C 1
ATOM 3560 O O . LYS A 1 442 ? 13.078 7.864 12.688 1.00 85.69 442 LYS A O 1
ATOM 3565 N N . ASN A 1 443 ? 11.483 9.319 13.313 1.00 83.81 443 ASN A N 1
ATOM 3566 C CA . ASN A 1 443 ? 11.781 9.271 14.748 1.00 83.81 443 ASN A CA 1
ATOM 3567 C C . ASN A 1 443 ? 11.587 7.855 15.313 1.00 83.81 443 ASN A C 1
ATOM 3569 O O . ASN A 1 443 ? 12.415 7.361 16.072 1.00 83.81 443 ASN A O 1
ATOM 3573 N N . LEU A 1 444 ? 10.529 7.155 14.892 1.00 84.00 444 LEU A N 1
ATOM 3574 C CA . LEU A 1 444 ? 10.291 5.773 15.315 1.00 84.00 444 LEU A CA 1
ATOM 3575 C C . LEU A 1 444 ? 11.354 4.805 14.793 1.00 84.00 444 LEU A C 1
ATOM 3577 O O . LEU A 1 444 ? 11.678 3.854 15.489 1.00 84.00 444 LEU A O 1
ATOM 3581 N N . VAL A 1 445 ? 11.909 5.031 13.601 1.00 87.44 445 VAL A N 1
ATOM 3582 C CA . VAL A 1 445 ? 13.015 4.220 13.064 1.00 87.44 445 VAL A CA 1
ATOM 3583 C C . VAL A 1 445 ? 14.289 4.401 13.885 1.00 87.44 445 VAL A C 1
ATOM 3585 O O . VAL A 1 445 ? 15.051 3.451 14.018 1.00 87.44 445 VAL A O 1
ATOM 3588 N N . GLU A 1 446 ? 14.530 5.585 14.451 1.00 85.25 446 GLU A N 1
ATOM 3589 C CA . GLU A 1 446 ? 15.674 5.797 15.349 1.00 85.25 446 GLU A CA 1
ATOM 3590 C C . GLU A 1 446 ? 15.540 4.964 16.633 1.00 85.25 446 GLU A C 1
ATOM 3592 O O . GLU A 1 446 ? 16.534 4.433 17.124 1.00 85.25 446 GLU A O 1
ATOM 3597 N N . ALA A 1 447 ? 14.314 4.790 17.132 1.00 82.19 447 ALA A N 1
ATOM 3598 C CA . ALA A 1 447 ? 14.028 3.967 18.304 1.00 82.19 447 ALA A CA 1
ATOM 3599 C C . ALA A 1 447 ? 13.894 2.457 18.016 1.00 82.19 447 ALA A C 1
ATOM 3601 O O . ALA A 1 447 ? 14.296 1.641 18.841 1.00 82.19 447 ALA A O 1
ATOM 3602 N N . TYR A 1 448 ? 13.332 2.093 16.861 1.00 87.19 448 TYR A N 1
ATOM 3603 C CA . TYR A 1 448 ? 13.013 0.722 16.440 1.00 87.19 448 TYR A CA 1
ATOM 3604 C C . TYR A 1 448 ? 13.595 0.427 15.043 1.00 87.19 448 TYR A C 1
ATOM 3606 O O . TYR A 1 448 ? 12.853 0.226 14.070 1.00 87.19 448 TYR A O 1
ATOM 3614 N N . PRO A 1 449 ? 14.933 0.473 14.887 1.00 89.88 449 PRO A N 1
ATOM 3615 C CA . PRO A 1 449 ? 15.574 0.374 13.578 1.00 89.88 449 PRO A CA 1
ATOM 3616 C C . PRO A 1 449 ? 15.412 -1.006 12.937 1.00 89.88 449 PRO A C 1
ATOM 3618 O O . PRO A 1 449 ? 15.313 -1.090 11.710 1.00 89.88 449 PRO A O 1
ATOM 3621 N N . GLU A 1 450 ? 15.365 -2.075 13.736 1.00 90.12 450 GLU A N 1
ATOM 3622 C CA . GLU A 1 450 ? 15.206 -3.446 13.239 1.00 90.12 450 GLU A CA 1
ATOM 3623 C C . GLU A 1 450 ? 13.789 -3.687 12.705 1.00 90.12 450 GLU A C 1
ATOM 3625 O O . GLU A 1 450 ? 13.612 -4.320 11.665 1.00 90.12 450 GLU A O 1
ATOM 3630 N N . GLU A 1 451 ? 12.781 -3.123 13.369 1.00 89.69 451 GLU A N 1
ATOM 3631 C CA . GLU A 1 451 ? 11.375 -3.296 13.022 1.00 89.69 451 GLU A CA 1
ATOM 3632 C C . GLU A 1 451 ? 10.925 -2.372 11.887 1.00 89.69 451 GLU A C 1
ATOM 3634 O O . GLU A 1 451 ? 10.079 -2.763 11.084 1.00 89.69 451 GLU A O 1
ATOM 3639 N N . LEU A 1 452 ? 11.456 -1.144 11.813 1.00 91.44 452 LEU A N 1
ATOM 3640 C CA . LEU A 1 452 ? 10.942 -0.098 10.918 1.00 91.44 452 LEU A CA 1
ATOM 3641 C C . LEU A 1 452 ? 11.917 0.341 9.820 1.00 91.44 452 LEU A C 1
ATOM 3643 O O . LEU A 1 452 ? 11.490 0.979 8.851 1.00 91.44 452 LEU A O 1
ATOM 3647 N N . GLY A 1 453 ? 13.207 0.007 9.921 1.00 93.50 453 GLY A N 1
ATOM 3648 C CA . GLY A 1 453 ? 14.228 0.464 8.973 1.00 93.50 453 GLY A CA 1
ATOM 3649 C C . GLY A 1 453 ? 13.955 0.026 7.530 1.00 93.50 453 GLY A C 1
ATOM 3650 O O . GLY A 1 453 ? 14.065 0.833 6.599 1.00 93.50 453 GLY A O 1
ATOM 3651 N N . SER A 1 454 ? 13.524 -1.224 7.342 1.00 95.44 454 SER A N 1
ATOM 3652 C CA . SER A 1 454 ? 13.126 -1.780 6.041 1.00 95.44 454 SER A CA 1
ATOM 3653 C C . SER A 1 454 ? 11.942 -1.021 5.432 1.00 95.44 454 SER A C 1
ATOM 3655 O O . SER A 1 454 ? 12.013 -0.563 4.289 1.00 95.44 454 SER A O 1
ATOM 3657 N N . TYR A 1 455 ? 10.884 -0.799 6.213 1.00 94.31 455 TYR A N 1
ATOM 3658 C CA . TYR A 1 455 ? 9.690 -0.065 5.792 1.00 94.31 455 TYR A CA 1
ATOM 3659 C C . TYR A 1 455 ? 9.995 1.393 5.436 1.00 94.31 455 TYR A C 1
ATOM 3661 O O . TYR A 1 455 ? 9.516 1.894 4.417 1.00 94.31 455 TYR A O 1
ATOM 3669 N N . TYR A 1 456 ? 10.842 2.075 6.211 1.00 93.31 456 TYR A N 1
ATOM 3670 C CA . TYR A 1 456 ? 11.255 3.452 5.924 1.00 93.31 456 TYR A CA 1
ATOM 3671 C C . TYR A 1 456 ? 12.074 3.563 4.631 1.00 93.31 456 TYR A C 1
ATOM 3673 O O . TYR A 1 456 ? 11.860 4.470 3.809 1.00 93.31 456 TYR A O 1
ATOM 3681 N N . LYS A 1 457 ? 12.978 2.604 4.394 1.00 94.56 457 LYS A N 1
ATOM 3682 C CA . LYS A 1 457 ? 13.723 2.513 3.135 1.00 94.56 457 LYS A CA 1
ATOM 3683 C C . LYS A 1 457 ? 12.778 2.266 1.957 1.00 94.56 457 LYS A C 1
ATOM 3685 O O . LYS A 1 457 ? 12.865 2.982 0.958 1.00 94.56 457 LYS A O 1
ATOM 3690 N N . MET A 1 458 ? 11.830 1.337 2.087 1.00 96.25 458 MET A N 1
ATOM 3691 C CA . MET A 1 458 ? 10.846 1.045 1.041 1.00 96.25 458 MET A CA 1
ATOM 3692 C C . MET A 1 458 ? 9.918 2.235 0.764 1.00 96.25 458 MET A C 1
ATOM 3694 O O . MET A 1 458 ? 9.677 2.570 -0.397 1.00 96.25 458 MET A O 1
ATOM 3698 N N . ARG A 1 459 ? 9.463 2.948 1.802 1.00 94.12 459 ARG A N 1
ATOM 3699 C CA . ARG A 1 459 ? 8.694 4.197 1.671 1.00 94.12 459 ARG A CA 1
ATOM 3700 C C . ARG A 1 459 ? 9.431 5.222 0.814 1.00 94.12 459 ARG A C 1
ATOM 3702 O O . ARG A 1 459 ? 8.816 5.878 -0.025 1.00 94.12 459 ARG A O 1
ATOM 3709 N N . SER A 1 460 ? 10.744 5.355 1.001 1.00 92.50 460 SER A N 1
ATOM 3710 C CA . SER A 1 460 ? 11.570 6.283 0.219 1.00 92.50 460 SER A CA 1
ATOM 3711 C C . SER A 1 460 ? 11.568 5.929 -1.273 1.00 92.50 460 SER A C 1
ATOM 3713 O O . SER A 1 460 ? 11.472 6.820 -2.117 1.00 92.50 460 SER A O 1
ATOM 3715 N N . LEU A 1 461 ? 11.584 4.634 -1.607 1.00 95.81 461 LEU A N 1
ATOM 3716 C CA . LEU A 1 461 ? 11.462 4.152 -2.986 1.00 95.81 461 LEU A CA 1
ATOM 3717 C C . LEU A 1 461 ? 10.056 4.396 -3.551 1.00 95.81 461 LEU A C 1
ATOM 3719 O O . LEU A 1 461 ? 9.929 4.945 -4.644 1.00 95.81 461 LEU A O 1
ATOM 3723 N N . LEU A 1 462 ? 9.003 4.082 -2.787 1.00 94.50 462 LEU A N 1
ATOM 3724 C CA . LEU A 1 462 ? 7.608 4.366 -3.156 1.00 94.50 462 LEU A CA 1
ATOM 3725 C C . LEU A 1 462 ? 7.379 5.867 -3.396 1.00 94.50 462 LEU A C 1
ATOM 3727 O O . LEU A 1 462 ? 6.661 6.261 -4.315 1.00 94.50 462 LEU A O 1
ATOM 3731 N N . LYS A 1 463 ? 8.018 6.733 -2.602 1.00 90.81 463 LYS A N 1
ATOM 3732 C CA . LYS A 1 463 ? 7.971 8.179 -2.825 1.00 90.81 463 LYS A CA 1
ATOM 3733 C C . LYS A 1 463 ? 8.721 8.572 -4.096 1.00 90.81 463 LYS A C 1
ATOM 3735 O O . LYS A 1 463 ? 8.224 9.399 -4.858 1.00 90.81 463 LYS A O 1
ATOM 3740 N N . GLY A 1 464 ? 9.888 7.972 -4.327 1.00 91.06 464 GLY A N 1
ATOM 3741 C CA . GLY A 1 464 ? 10.723 8.226 -5.497 1.00 91.06 464 GLY A CA 1
ATOM 3742 C C . GLY A 1 464 ? 10.020 7.919 -6.820 1.00 91.06 464 GLY A C 1
ATOM 3743 O O . GLY A 1 464 ? 10.141 8.703 -7.753 1.00 91.06 464 GLY A O 1
ATOM 3744 N N . VAL A 1 465 ? 9.208 6.859 -6.901 1.00 91.88 465 VAL A N 1
ATOM 3745 C CA . VAL A 1 465 ? 8.520 6.494 -8.159 1.00 91.88 465 VAL A CA 1
ATOM 3746 C C . VAL A 1 465 ? 7.412 7.462 -8.589 1.00 91.88 465 VAL A C 1
ATOM 3748 O O . VAL A 1 465 ? 6.968 7.403 -9.733 1.00 91.88 465 VAL A O 1
ATOM 3751 N N . GLN A 1 466 ? 6.982 8.383 -7.715 1.00 88.81 466 GLN A N 1
ATOM 3752 C CA . GLN A 1 466 ? 6.103 9.497 -8.106 1.00 88.81 466 GLN A CA 1
ATOM 3753 C C . GLN A 1 466 ? 6.822 10.533 -8.980 1.00 88.81 466 GLN A C 1
ATOM 3755 O O . GLN A 1 466 ? 6.179 11.367 -9.623 1.00 88.81 466 GLN A O 1
ATOM 3760 N N . ASP A 1 467 ? 8.154 10.524 -8.968 1.00 90.25 467 ASP A N 1
ATOM 3761 C CA . ASP A 1 467 ? 8.972 11.379 -9.804 1.00 90.25 467 ASP A CA 1
ATOM 3762 C C . ASP A 1 467 ? 9.166 10.735 -11.181 1.00 90.25 467 ASP A C 1
ATOM 3764 O O . ASP A 1 467 ? 9.876 9.741 -11.348 1.00 90.25 467 ASP A O 1
ATOM 3768 N N . ILE A 1 468 ? 8.545 11.342 -12.195 1.00 90.62 468 ILE A N 1
ATOM 3769 C CA . ILE A 1 468 ? 8.620 10.870 -13.581 1.00 90.62 468 ILE A CA 1
ATOM 3770 C C . ILE A 1 468 ? 10.051 10.823 -14.122 1.00 90.62 468 ILE A C 1
ATOM 3772 O O . ILE A 1 468 ? 10.279 10.147 -15.117 1.00 90.62 468 ILE A O 1
ATOM 3776 N N . ARG A 1 469 ? 11.020 11.503 -13.486 1.00 92.44 469 ARG A N 1
ATOM 3777 C CA . ARG A 1 469 ? 12.428 11.462 -13.902 1.00 92.44 469 ARG A CA 1
ATOM 3778 C C . ARG A 1 469 ? 13.049 10.066 -13.829 1.00 92.44 469 ARG A C 1
ATOM 3780 O O . ARG A 1 469 ? 14.066 9.844 -14.472 1.00 92.44 469 ARG A O 1
ATOM 3787 N N . TYR A 1 470 ? 12.457 9.139 -13.074 1.00 93.25 470 TYR A N 1
ATOM 3788 C CA . TYR A 1 470 ? 12.871 7.730 -13.053 1.00 93.25 470 TYR A CA 1
ATOM 3789 C C . TYR A 1 470 ? 12.241 6.888 -14.166 1.00 93.25 470 TYR A C 1
ATOM 3791 O O . TYR A 1 470 ? 12.481 5.687 -14.232 1.00 93.25 470 TYR A O 1
ATOM 3799 N N . GLY A 1 471 ? 11.364 7.475 -14.981 1.00 89.94 471 GLY A N 1
ATOM 3800 C CA . GLY A 1 471 ? 10.595 6.756 -15.988 1.00 89.94 471 GLY A CA 1
ATOM 3801 C C . GLY A 1 471 ? 9.658 5.692 -15.426 1.00 89.94 471 GLY A C 1
ATOM 3802 O O . GLY A 1 471 ? 9.172 4.831 -16.161 1.00 89.94 471 GLY A O 1
ATOM 3803 N N . GLY A 1 472 ? 9.345 5.769 -14.131 1.00 89.00 472 GLY A N 1
ATOM 3804 C CA . GLY A 1 472 ? 8.491 4.795 -13.461 1.00 89.00 472 GLY A CA 1
ATOM 3805 C C . GLY A 1 472 ? 7.034 4.831 -13.915 1.00 89.00 472 GLY A C 1
ATOM 3806 O O . GLY A 1 472 ? 6.350 3.821 -13.821 1.00 89.00 472 GLY A O 1
ATOM 3807 N N . CYS A 1 473 ? 6.559 5.954 -14.453 1.00 90.56 473 CYS A N 1
ATOM 3808 C CA . CYS A 1 473 ? 5.195 6.092 -14.963 1.00 90.56 473 CYS A CA 1
ATOM 3809 C C . CYS A 1 473 ? 5.173 5.982 -16.490 1.00 90.56 473 CYS A C 1
ATOM 3811 O O . CYS A 1 473 ? 6.077 6.467 -17.172 1.00 90.56 473 CYS A O 1
ATOM 3813 N N . SER A 1 474 ? 4.124 5.392 -17.049 1.00 89.19 474 SER A N 1
ATOM 3814 C CA . SER A 1 474 ? 3.875 5.460 -18.489 1.00 89.19 474 SER A CA 1
ATOM 3815 C C . SER A 1 474 ? 3.512 6.891 -18.906 1.00 89.19 474 SER A C 1
ATOM 3817 O O . SER A 1 474 ? 2.850 7.628 -18.174 1.00 89.19 474 SER A O 1
ATOM 3819 N N . GLY A 1 475 ? 3.952 7.295 -20.100 1.00 88.62 475 GLY A N 1
ATOM 3820 C CA . GLY A 1 475 ? 3.630 8.608 -20.676 1.00 88.62 475 GLY A CA 1
ATOM 3821 C C . GLY A 1 475 ? 2.191 8.732 -21.191 1.00 88.62 475 GLY A C 1
ATOM 3822 O O . GLY A 1 475 ? 1.834 9.774 -21.747 1.00 88.62 475 GLY A O 1
ATOM 3823 N N . TYR A 1 476 ? 1.385 7.678 -21.025 1.00 88.31 476 TYR A N 1
ATOM 3824 C CA . TYR A 1 476 ? 0.027 7.559 -21.538 1.00 88.31 476 TYR A CA 1
ATOM 3825 C C . TYR A 1 476 ? -0.862 6.868 -20.510 1.00 88.31 476 TYR A C 1
ATOM 3827 O O . TYR A 1 476 ? -0.514 5.797 -20.013 1.00 88.31 476 TYR A O 1
ATOM 3835 N N . TYR A 1 477 ? -2.024 7.449 -20.225 1.00 86.44 477 TYR A N 1
ATOM 3836 C CA . TYR A 1 477 ? -3.019 6.834 -19.351 1.00 86.44 477 TYR A CA 1
ATOM 3837 C C . TYR A 1 477 ? -4.114 6.150 -20.167 1.00 86.44 477 TYR A C 1
ATOM 3839 O O . TYR A 1 477 ? -4.287 6.400 -21.364 1.00 86.44 477 TYR A O 1
ATOM 3847 N N . ARG A 1 478 ? -4.819 5.232 -19.508 1.00 80.94 478 ARG A N 1
ATOM 3848 C CA . ARG A 1 478 ? -5.895 4.447 -20.106 1.00 80.94 478 ARG A CA 1
ATOM 3849 C C . ARG A 1 478 ? -7.237 5.156 -19.950 1.00 80.94 478 ARG A C 1
ATOM 3851 O O . ARG A 1 478 ? -7.574 5.635 -18.868 1.00 80.94 478 ARG A O 1
ATOM 3858 N N . ASN A 1 479 ? -8.036 5.116 -21.012 1.00 80.81 479 ASN A N 1
ATOM 3859 C CA . ASN A 1 479 ? -9.377 5.688 -21.064 1.00 80.81 479 ASN A CA 1
ATOM 3860 C C . ASN A 1 479 ? -10.383 4.608 -21.484 1.00 80.81 479 ASN A C 1
ATOM 3862 O O . ASN A 1 479 ? -10.009 3.542 -21.982 1.00 80.81 479 ASN A O 1
ATOM 3866 N N . HIS A 1 480 ? -11.677 4.902 -21.352 1.00 68.94 480 HIS A N 1
ATOM 3867 C CA . HIS A 1 480 ? -12.733 4.086 -21.951 1.00 68.94 480 HIS A CA 1
ATOM 3868 C C . HIS A 1 480 ? -12.598 4.135 -23.486 1.00 68.94 480 HIS A C 1
ATOM 3870 O O . HIS A 1 480 ? -13.024 5.100 -24.111 1.00 68.94 480 HIS A O 1
ATOM 3876 N N . GLY A 1 481 ? -11.952 3.125 -24.083 1.00 67.12 481 GLY A N 1
ATOM 3877 C CA . GLY A 1 481 ? -11.792 2.989 -25.538 1.00 67.12 481 GLY A CA 1
ATOM 3878 C C . GLY A 1 481 ? -10.372 3.156 -26.098 1.00 67.12 481 GLY A C 1
ATOM 3879 O O . GLY A 1 481 ? -10.221 3.122 -27.315 1.00 67.12 481 GLY A O 1
ATOM 3880 N N . GLY A 1 482 ? -9.333 3.315 -25.266 1.00 79.19 482 GLY A N 1
ATOM 3881 C CA . GLY A 1 482 ? -7.946 3.390 -25.750 1.00 79.19 482 GLY A CA 1
ATOM 3882 C C . GLY A 1 482 ? -6.984 4.083 -24.785 1.00 79.19 482 GLY A C 1
ATOM 3883 O O . GLY A 1 482 ? -7.141 3.994 -23.566 1.00 79.19 482 GLY A O 1
ATOM 3884 N N . PHE A 1 483 ? -5.999 4.790 -25.341 1.00 84.88 483 PHE A N 1
ATOM 3885 C CA . PHE A 1 483 ? -4.976 5.525 -24.593 1.00 84.88 483 PHE A CA 1
ATOM 3886 C C . PHE A 1 483 ? -5.037 7.024 -24.880 1.00 84.88 483 PHE A C 1
ATOM 3888 O O . PHE A 1 483 ? -5.499 7.456 -25.935 1.00 84.88 483 PHE A O 1
ATOM 3895 N N . SER A 1 484 ? -4.565 7.830 -23.935 1.00 87.12 484 SER A N 1
ATOM 3896 C CA . SER A 1 484 ? -4.414 9.275 -24.100 1.00 87.12 484 SER A CA 1
ATOM 3897 C C . SER A 1 484 ? -3.134 9.785 -23.455 1.00 87.12 484 SER A C 1
ATOM 3899 O O . SER A 1 484 ? -2.581 9.174 -22.543 1.00 87.12 484 SER A O 1
ATOM 3901 N N . SER A 1 485 ? -2.668 10.937 -23.934 1.00 87.19 485 SER A N 1
ATOM 3902 C CA . SER A 1 485 ? -1.487 11.618 -23.404 1.00 87.19 485 SER A CA 1
ATOM 3903 C C . SER A 1 485 ? -1.690 12.083 -21.963 1.00 87.19 485 SER A C 1
ATOM 3905 O O . SER A 1 485 ? -2.616 12.845 -21.686 1.00 87.19 485 SER A O 1
ATOM 3907 N N . GLY A 1 486 ? -0.808 11.676 -21.049 1.00 87.12 486 GLY A N 1
ATOM 3908 C CA . GLY A 1 486 ? -0.842 12.108 -19.652 1.00 87.12 486 GLY A CA 1
ATOM 3909 C C . GLY A 1 486 ? -0.030 11.197 -18.739 1.00 87.12 486 GLY A C 1
ATOM 3910 O O . GLY A 1 486 ? 0.696 10.327 -19.202 1.00 87.12 486 GLY A O 1
ATOM 3911 N N . TYR A 1 487 ? -0.141 11.401 -17.430 1.00 86.69 487 TYR A N 1
ATOM 3912 C CA . TYR A 1 487 ? 0.512 10.533 -16.449 1.00 86.69 487 TYR A CA 1
ATOM 3913 C C . TYR A 1 487 ? -0.259 9.218 -16.342 1.00 86.69 487 TYR A C 1
ATOM 3915 O O . TYR A 1 487 ? -1.380 9.207 -15.836 1.00 86.69 487 TYR A O 1
ATOM 3923 N N . GLY A 1 488 ? 0.323 8.141 -16.861 1.00 88.56 488 GLY A N 1
ATOM 3924 C CA . GLY A 1 488 ? -0.257 6.808 -16.806 1.00 88.56 488 GLY A CA 1
ATOM 3925 C C . GLY A 1 488 ? 0.222 5.977 -15.622 1.00 88.56 488 GLY A C 1
ATOM 3926 O O . GLY A 1 488 ? 0.857 6.471 -14.693 1.00 88.56 488 GLY A O 1
ATOM 3927 N N . ASP A 1 489 ? -0.079 4.686 -15.692 1.00 91.31 489 ASP A N 1
ATOM 3928 C CA . ASP A 1 489 ? 0.237 3.690 -14.666 1.00 91.31 489 ASP A CA 1
ATOM 3929 C C . ASP A 1 489 ? 1.748 3.477 -14.505 1.00 91.31 489 ASP A C 1
ATOM 3931 O O . ASP A 1 489 ? 2.531 3.774 -15.417 1.00 91.31 489 ASP A O 1
ATOM 3935 N N . LEU A 1 490 ? 2.146 2.881 -13.382 1.00 93.94 490 LEU A N 1
ATOM 3936 C CA . LEU A 1 490 ? 3.494 2.377 -13.172 1.00 93.94 490 LEU A CA 1
ATOM 3937 C C . LEU A 1 490 ? 3.866 1.318 -14.219 1.00 93.94 490 LEU A C 1
ATOM 3939 O O . LEU A 1 490 ? 3.130 0.359 -14.482 1.00 93.94 490 LEU A O 1
ATOM 3943 N N . THR A 1 491 ? 5.061 1.461 -14.783 1.00 93.00 491 THR A N 1
ATOM 3944 C CA . THR A 1 491 ? 5.619 0.499 -15.735 1.00 93.00 491 THR A CA 1
ATOM 3945 C C . THR A 1 491 ? 5.883 -0.851 -15.063 1.00 93.00 491 THR A C 1
ATOM 3947 O O . THR A 1 491 ? 6.023 -0.954 -13.842 1.00 93.00 491 THR A O 1
ATOM 3950 N N . ILE A 1 492 ? 5.954 -1.925 -15.855 1.00 93.06 492 ILE A N 1
ATOM 3951 C CA . ILE A 1 492 ? 6.394 -3.233 -15.343 1.00 93.06 492 ILE A CA 1
ATOM 3952 C C . ILE A 1 492 ? 7.818 -3.133 -14.783 1.00 93.06 492 ILE A C 1
ATOM 3954 O O . ILE A 1 492 ? 8.096 -3.696 -13.729 1.00 93.06 492 ILE A O 1
ATOM 3958 N N . ASP A 1 493 ? 8.690 -2.349 -15.417 1.00 93.31 493 ASP A N 1
ATOM 3959 C CA . ASP A 1 493 ? 10.094 -2.205 -15.018 1.00 93.31 493 ASP A CA 1
ATOM 3960 C C . ASP A 1 493 ? 10.259 -1.615 -13.617 1.00 93.31 493 ASP A C 1
ATOM 3962 O O . ASP A 1 493 ? 10.986 -2.164 -12.788 1.00 93.31 493 ASP A O 1
ATOM 3966 N N . VAL A 1 494 ? 9.533 -0.539 -13.298 1.00 95.12 494 VAL A N 1
ATOM 3967 C CA . VAL A 1 494 ? 9.618 0.039 -11.953 1.00 95.12 494 VAL A CA 1
ATOM 3968 C C . VAL A 1 494 ? 8.962 -0.862 -10.911 1.00 95.12 494 VAL A C 1
ATOM 3970 O O . VAL A 1 494 ? 9.454 -0.950 -9.789 1.00 95.12 494 VAL A O 1
ATOM 3973 N N . ARG A 1 495 ? 7.896 -1.587 -11.278 1.00 96.56 495 ARG A N 1
ATOM 3974 C CA . ARG A 1 495 ? 7.287 -2.586 -10.392 1.00 96.56 495 ARG A CA 1
ATOM 3975 C C . ARG A 1 495 ? 8.257 -3.726 -10.084 1.00 96.56 495 ARG A C 1
ATOM 3977 O O . ARG A 1 495 ? 8.316 -4.138 -8.933 1.00 96.56 495 ARG A O 1
ATOM 3984 N N . ILE A 1 496 ? 9.062 -4.181 -11.053 1.00 95.31 496 ILE A N 1
ATOM 3985 C CA . ILE A 1 496 ? 10.154 -5.144 -10.815 1.00 95.31 496 ILE A CA 1
ATOM 3986 C C . ILE A 1 496 ? 11.148 -4.575 -9.799 1.00 95.31 496 ILE A C 1
ATOM 3988 O O . ILE A 1 496 ? 11.475 -5.254 -8.829 1.00 95.31 496 ILE A O 1
ATOM 3992 N N . ASN A 1 497 ? 11.613 -3.336 -9.995 1.00 95.75 497 ASN A N 1
ATOM 3993 C CA . ASN A 1 497 ? 12.571 -2.705 -9.080 1.00 95.75 497 ASN A CA 1
ATOM 3994 C C . ASN A 1 497 ? 12.004 -2.599 -7.657 1.00 95.75 497 ASN A C 1
ATOM 3996 O O . ASN A 1 497 ? 12.685 -2.951 -6.694 1.00 95.75 497 ASN A O 1
ATOM 4000 N N . LEU A 1 498 ? 10.747 -2.173 -7.520 1.00 97.19 498 LEU A N 1
ATOM 4001 C CA . LEU A 1 498 ? 10.067 -2.089 -6.230 1.00 97.19 498 LEU A CA 1
ATOM 4002 C C . LEU A 1 498 ? 9.888 -3.469 -5.583 1.00 97.19 498 LEU A C 1
ATOM 4004 O O . LEU A 1 498 ? 10.223 -3.609 -4.417 1.00 97.19 498 LEU A O 1
ATOM 4008 N N . LEU A 1 499 ? 9.423 -4.487 -6.317 1.00 96.94 499 LEU A N 1
ATOM 4009 C CA . LEU A 1 499 ? 9.238 -5.849 -5.793 1.00 96.94 499 LEU A CA 1
ATOM 4010 C C . LEU A 1 499 ? 10.564 -6.512 -5.390 1.00 96.94 499 LEU A C 1
ATOM 4012 O O . LEU A 1 499 ? 10.612 -7.231 -4.396 1.00 96.94 499 LEU A O 1
ATOM 4016 N N . ARG A 1 500 ? 11.653 -6.255 -6.127 1.00 95.19 500 ARG A N 1
ATOM 4017 C CA . ARG A 1 500 ? 13.000 -6.719 -5.755 1.00 95.19 500 ARG A CA 1
ATOM 4018 C C . ARG A 1 500 ? 13.440 -6.109 -4.429 1.00 95.19 500 ARG A C 1
ATOM 4020 O O . ARG A 1 500 ? 13.851 -6.846 -3.543 1.00 95.19 500 ARG A O 1
ATOM 4027 N N . ASN A 1 501 ? 13.289 -4.793 -4.272 1.00 96.31 501 ASN A N 1
ATOM 4028 C CA . ASN A 1 501 ? 13.603 -4.123 -3.009 1.00 96.31 501 ASN A CA 1
ATOM 4029 C C . ASN A 1 501 ? 12.666 -4.576 -1.881 1.00 96.31 501 ASN A C 1
ATOM 4031 O O . ASN A 1 501 ? 13.120 -4.755 -0.761 1.00 96.31 501 ASN A O 1
ATOM 4035 N N . TRP A 1 502 ? 11.386 -4.819 -2.170 1.00 96.12 502 TRP A N 1
ATOM 4036 C CA . TRP A 1 502 ? 10.427 -5.369 -1.207 1.00 96.12 502 TRP A CA 1
ATOM 4037 C C . TRP A 1 502 ? 10.913 -6.708 -0.640 1.00 96.12 502 TRP A C 1
ATOM 4039 O O . TRP A 1 502 ? 10.924 -6.901 0.574 1.00 96.12 502 TRP A O 1
ATOM 4049 N N . TRP A 1 503 ? 11.381 -7.596 -1.525 1.00 94.19 503 TRP A N 1
ATOM 4050 C CA . TRP A 1 503 ? 11.979 -8.881 -1.164 1.00 94.19 503 TRP A CA 1
ATOM 4051 C C . TRP A 1 503 ? 13.291 -8.714 -0.387 1.00 94.19 503 TRP A C 1
ATOM 4053 O O . TRP A 1 503 ? 13.459 -9.309 0.671 1.00 94.19 503 TRP A O 1
ATOM 4063 N N . GLU A 1 504 ? 14.223 -7.896 -0.883 1.00 94.56 504 GLU A N 1
ATOM 4064 C CA . GLU A 1 504 ? 15.537 -7.673 -0.255 1.00 94.56 504 GLU A CA 1
ATOM 4065 C C . GLU A 1 504 ? 15.436 -7.035 1.136 1.00 94.56 504 GLU A C 1
ATOM 4067 O O . GLU A 1 504 ? 16.251 -7.322 2.011 1.00 94.56 504 GLU A O 1
ATOM 4072 N N . LEU A 1 505 ? 14.420 -6.200 1.352 1.00 95.25 505 LEU A N 1
ATOM 4073 C CA . LEU A 1 505 ? 14.118 -5.572 2.637 1.00 95.25 505 LEU A CA 1
ATOM 4074 C C . LEU A 1 505 ? 13.311 -6.488 3.574 1.00 95.25 505 LEU A C 1
ATOM 4076 O O . LEU A 1 505 ? 12.963 -6.057 4.671 1.00 95.25 505 LEU A O 1
ATOM 4080 N N . ASN A 1 506 ? 13.031 -7.734 3.169 1.00 93.44 506 ASN A N 1
ATOM 4081 C CA . ASN A 1 506 ? 12.243 -8.722 3.913 1.00 93.44 506 ASN A CA 1
ATOM 4082 C C . ASN A 1 506 ? 10.864 -8.201 4.349 1.00 93.44 506 ASN A C 1
ATOM 4084 O O . ASN A 1 506 ? 10.384 -8.525 5.435 1.00 93.44 506 ASN A O 1
ATOM 4088 N N . ILE A 1 507 ? 10.221 -7.381 3.514 1.00 93.62 507 ILE A N 1
ATOM 4089 C CA . ILE A 1 507 ? 8.869 -6.901 3.798 1.00 93.62 507 ILE A CA 1
ATOM 4090 C C . ILE A 1 507 ? 7.880 -8.014 3.420 1.00 93.62 507 ILE A C 1
ATOM 4092 O O . ILE A 1 507 ? 7.951 -8.526 2.296 1.00 93.62 507 ILE A O 1
ATOM 4096 N N . PRO A 1 508 ? 6.956 -8.408 4.317 1.00 90.50 508 PRO A N 1
ATOM 4097 C CA . PRO A 1 508 ? 5.975 -9.443 4.019 1.00 90.50 508 PRO A CA 1
ATOM 4098 C C . PRO A 1 508 ? 5.123 -9.105 2.790 1.00 90.50 508 PRO A C 1
ATOM 4100 O O . PRO A 1 508 ? 4.766 -7.949 2.556 1.00 90.50 508 PRO A O 1
ATOM 4103 N N . LEU A 1 509 ? 4.795 -10.131 2.007 1.00 92.06 509 LEU A N 1
ATOM 4104 C CA . LEU A 1 509 ? 3.813 -10.068 0.928 1.00 92.06 509 LEU A CA 1
ATOM 4105 C C . LEU A 1 509 ? 3.013 -11.384 0.933 1.00 92.06 509 LEU A C 1
ATOM 4107 O O . LEU A 1 509 ? 3.527 -12.400 0.458 1.00 92.06 509 LEU A O 1
ATOM 4111 N N . PRO A 1 510 ? 1.807 -11.398 1.527 1.00 89.19 510 PRO A N 1
ATOM 4112 C CA . PRO A 1 510 ? 0.926 -12.562 1.585 1.00 89.19 510 PRO A CA 1
ATOM 4113 C C . PRO A 1 510 ? 0.725 -13.280 0.242 1.00 89.19 510 PRO A C 1
ATOM 4115 O O . PRO A 1 510 ? 0.516 -12.652 -0.796 1.00 89.19 510 PRO A O 1
ATOM 4118 N N . GLU A 1 511 ? 0.691 -14.619 0.269 1.00 85.88 511 GLU A N 1
ATOM 4119 C CA . GLU A 1 511 ? 0.521 -15.460 -0.932 1.00 85.88 511 GLU A CA 1
ATOM 4120 C C . GLU A 1 511 ? -0.740 -15.096 -1.736 1.00 85.88 511 GLU A C 1
ATOM 4122 O O . GLU A 1 511 ? -0.720 -15.095 -2.969 1.00 85.88 511 GLU A O 1
ATOM 4127 N N . ILE A 1 512 ? -1.835 -14.754 -1.045 1.00 83.12 512 ILE A N 1
ATOM 4128 C CA . ILE A 1 512 ? -3.089 -14.340 -1.685 1.00 83.12 512 ILE A CA 1
ATOM 4129 C C . ILE A 1 512 ? -2.909 -13.057 -2.505 1.00 83.12 512 ILE A C 1
ATOM 4131 O O . ILE A 1 512 ? -3.367 -12.990 -3.644 1.00 83.12 512 ILE A O 1
ATOM 4135 N N . GLU A 1 513 ? -2.177 -12.071 -1.985 1.00 90.19 513 GLU A N 1
ATOM 4136 C CA . GLU A 1 513 ? -1.923 -10.812 -2.687 1.00 90.19 513 GLU A CA 1
ATOM 4137 C C . GLU A 1 513 ? -1.010 -11.026 -3.893 1.00 90.19 513 GLU A C 1
ATOM 4139 O O . GLU A 1 513 ? -1.243 -10.441 -4.949 1.00 90.19 513 GLU A O 1
ATOM 4144 N N . VAL A 1 514 ? -0.017 -11.917 -3.784 1.00 90.25 514 VAL A N 1
ATOM 4145 C CA . VAL A 1 514 ? 0.819 -12.322 -4.927 1.00 90.25 514 VAL A CA 1
ATOM 4146 C C . VAL A 1 514 ? -0.054 -12.880 -6.051 1.00 90.25 514 VAL A C 1
ATOM 4148 O O . VAL A 1 514 ? 0.096 -12.491 -7.211 1.00 90.25 514 VAL A O 1
ATOM 4151 N N . ILE A 1 515 ? -0.998 -13.761 -5.715 1.00 82.88 515 ILE A N 1
ATOM 4152 C CA . ILE A 1 515 ? -1.923 -14.360 -6.680 1.00 82.88 515 ILE A CA 1
ATOM 4153 C C . ILE A 1 515 ? -2.818 -13.295 -7.319 1.00 82.88 515 ILE A C 1
ATOM 4155 O O . ILE A 1 515 ? -2.962 -13.288 -8.544 1.00 82.88 515 ILE A O 1
ATOM 4159 N N . GLU A 1 516 ? -3.374 -12.373 -6.535 1.00 86.31 516 GLU A N 1
ATOM 4160 C CA . GLU A 1 516 ? -4.192 -11.267 -7.043 1.00 86.31 516 GLU A CA 1
ATOM 4161 C C . GLU A 1 516 ? -3.399 -10.301 -7.940 1.00 86.31 516 GLU A C 1
ATOM 4163 O O . GLU A 1 516 ? -3.889 -9.894 -8.998 1.00 86.31 516 GLU A O 1
ATOM 4168 N N . ILE A 1 517 ? -2.138 -10.001 -7.603 1.00 92.56 517 ILE A N 1
ATOM 4169 C CA . ILE A 1 517 ? -1.235 -9.227 -8.469 1.00 92.56 517 ILE A CA 1
ATOM 4170 C C . ILE A 1 517 ? -1.076 -9.930 -9.820 1.00 92.56 517 ILE A C 1
ATOM 4172 O O . ILE A 1 517 ? -1.226 -9.296 -10.868 1.00 92.56 517 ILE A O 1
ATOM 4176 N N . ILE A 1 518 ? -0.817 -11.242 -9.821 1.00 85.75 518 ILE A N 1
ATOM 4177 C CA . ILE A 1 518 ? -0.652 -12.001 -11.065 1.00 85.75 518 ILE A CA 1
ATOM 4178 C C . ILE A 1 518 ? -1.936 -11.973 -11.898 1.00 85.75 518 ILE A C 1
ATOM 4180 O O . ILE A 1 518 ? -1.862 -11.743 -13.110 1.00 85.75 518 ILE A O 1
ATOM 4184 N N . LYS A 1 519 ? -3.107 -12.165 -11.271 1.00 80.31 519 LYS A N 1
ATOM 4185 C CA . LYS A 1 519 ? -4.408 -12.076 -11.953 1.00 80.31 519 LYS A CA 1
ATOM 4186 C C . LYS A 1 519 ? -4.577 -10.719 -12.624 1.00 80.31 519 LYS A C 1
ATOM 4188 O O . LYS A 1 519 ? -4.839 -10.665 -13.823 1.00 80.31 519 LYS A O 1
ATOM 4193 N N . LYS A 1 520 ? -4.383 -9.628 -11.882 1.00 87.56 520 LYS A N 1
ATOM 4194 C CA . LYS A 1 520 ? -4.562 -8.261 -12.390 1.00 87.56 520 LYS A CA 1
ATOM 4195 C C . LYS A 1 520 ? -3.628 -7.960 -13.556 1.00 87.56 520 LYS A C 1
ATOM 4197 O O . LYS A 1 520 ? -4.089 -7.511 -14.604 1.00 87.56 520 LYS A O 1
ATOM 4202 N N . VAL A 1 521 ? -2.342 -8.295 -13.434 1.00 87.50 521 VAL A N 1
ATOM 4203 C CA . VAL A 1 521 ? -1.366 -8.076 -14.515 1.00 87.50 521 VAL A CA 1
ATOM 4204 C C . VAL A 1 521 ? -1.720 -8.890 -15.758 1.00 87.50 521 VAL A C 1
ATOM 4206 O O . VAL A 1 521 ? -1.703 -8.353 -16.865 1.00 87.50 521 VAL A O 1
ATOM 4209 N N . LYS A 1 522 ? -2.114 -10.161 -15.606 1.00 79.81 522 LYS A N 1
ATOM 4210 C CA . LYS A 1 522 ? -2.570 -10.987 -16.736 1.00 79.81 522 LYS A CA 1
ATOM 4211 C C . LYS A 1 522 ? -3.867 -10.474 -17.363 1.00 79.81 522 LYS A C 1
ATOM 4213 O O . LYS A 1 522 ? -4.002 -10.550 -18.578 1.00 79.81 522 LYS A O 1
ATOM 4218 N N . ALA A 1 523 ? -4.808 -9.973 -16.565 1.00 78.31 523 ALA A N 1
ATOM 4219 C CA . ALA A 1 523 ? -6.081 -9.433 -17.045 1.00 78.31 523 ALA A CA 1
ATOM 4220 C C . ALA A 1 523 ? -5.906 -8.127 -17.823 1.00 78.31 523 ALA A C 1
ATOM 4222 O O . ALA A 1 523 ? -6.705 -7.812 -18.704 1.00 78.31 523 ALA A O 1
ATOM 4223 N N . ARG A 1 524 ? -4.887 -7.347 -17.455 1.00 81.88 524 ARG A N 1
ATOM 4224 C CA . ARG A 1 524 ? -4.735 -5.963 -17.890 1.00 81.88 524 ARG A CA 1
ATOM 4225 C C . ARG A 1 524 ? -3.611 -5.771 -18.895 1.00 81.88 524 ARG A C 1
ATOM 4227 O O . ARG A 1 524 ? -3.862 -5.304 -19.997 1.00 81.88 524 ARG A O 1
ATOM 4234 N N . GLU A 1 525 ? -2.391 -6.148 -18.535 1.00 82.88 525 GLU A N 1
ATOM 4235 C CA . GLU A 1 525 ? -1.190 -5.796 -19.301 1.00 82.88 525 GLU A CA 1
ATOM 4236 C C . GLU A 1 525 ? -1.018 -6.697 -20.528 1.00 82.88 525 GLU A C 1
ATOM 4238 O O . GLU A 1 525 ? -0.672 -6.232 -21.614 1.00 82.88 525 GLU A O 1
ATOM 4243 N N . VAL A 1 526 ? -1.321 -7.992 -20.384 1.00 73.75 526 VAL A N 1
ATOM 4244 C CA . VAL A 1 526 ? -1.164 -8.968 -21.474 1.00 73.75 526 VAL A CA 1
ATOM 4245 C C . VAL A 1 526 ? -2.131 -8.689 -22.640 1.00 73.75 526 VAL A C 1
ATOM 4247 O O . VAL A 1 526 ? -1.670 -8.681 -23.783 1.00 73.75 526 VAL A O 1
ATOM 4250 N N . PRO A 1 527 ? -3.438 -8.419 -22.424 1.00 73.00 527 PRO A N 1
ATOM 4251 C CA . PRO A 1 527 ? -4.348 -8.050 -23.509 1.00 73.00 527 PRO A CA 1
ATOM 4252 C C . PRO A 1 527 ? -4.040 -6.684 -24.131 1.00 73.00 527 PRO A C 1
ATOM 4254 O O . PRO A 1 527 ? -4.324 -6.490 -25.309 1.00 73.00 527 PRO A O 1
ATOM 4257 N N . GLU A 1 528 ? -3.441 -5.756 -23.373 1.00 75.81 528 GLU A N 1
ATOM 4258 C CA . GLU A 1 528 ? -2.978 -4.450 -23.874 1.00 75.81 528 GLU A CA 1
ATOM 4259 C C . GLU A 1 528 ? -1.739 -4.561 -24.784 1.00 75.81 528 GLU A C 1
ATOM 4261 O O . GLU A 1 528 ? -1.301 -3.560 -25.353 1.00 75.81 528 GLU A O 1
ATOM 4266 N N . GLY A 1 529 ? -1.170 -5.760 -24.938 1.00 72.06 529 GLY A N 1
ATOM 4267 C CA . GLY A 1 529 ? 0.037 -5.967 -25.728 1.00 72.06 529 GLY A CA 1
ATOM 4268 C C . GLY A 1 529 ? 1.275 -5.356 -25.074 1.00 72.06 529 GLY A C 1
ATOM 4269 O O . GLY A 1 529 ? 2.163 -4.859 -25.771 1.00 72.06 529 GLY A O 1
ATOM 4270 N N . LEU A 1 530 ? 1.317 -5.317 -23.739 1.00 75.81 530 LEU A N 1
ATOM 4271 C CA . LEU A 1 530 ? 2.524 -4.989 -22.998 1.00 75.81 530 LEU A CA 1
ATOM 4272 C C . LEU A 1 530 ? 3.315 -6.285 -22.779 1.00 75.81 530 LEU A C 1
ATOM 4274 O O . LEU A 1 530 ? 2.795 -7.230 -22.178 1.00 75.81 530 LEU A O 1
ATOM 4278 N N . ALA A 1 531 ? 4.583 -6.347 -23.208 1.00 75.88 531 ALA A N 1
ATOM 4279 C CA . ALA A 1 531 ? 5.479 -7.367 -22.665 1.00 75.88 531 ALA A CA 1
ATOM 4280 C C . ALA A 1 531 ? 5.454 -7.283 -21.141 1.00 75.88 531 ALA A C 1
ATOM 4282 O O . ALA A 1 531 ? 5.543 -6.204 -20.560 1.00 75.88 531 ALA A O 1
ATOM 4283 N N . VAL A 1 532 ? 5.365 -8.445 -20.510 1.00 81.38 532 VAL A N 1
ATOM 4284 C CA . VAL A 1 532 ? 5.627 -8.603 -19.087 1.00 81.38 532 VAL A CA 1
ATOM 4285 C C . VAL A 1 532 ? 6.843 -9.503 -18.994 1.00 81.38 532 VAL A C 1
ATOM 4287 O O . VAL A 1 532 ? 6.783 -10.669 -19.388 1.00 81.38 532 VAL A O 1
ATOM 4290 N N . SER A 1 533 ? 7.961 -8.939 -18.539 1.00 81.81 533 SER A N 1
ATOM 4291 C CA . SER A 1 533 ? 9.228 -9.661 -18.441 1.00 81.81 533 SER A CA 1
ATOM 4292 C C . SER A 1 533 ? 9.105 -10.888 -17.536 1.00 81.81 533 SER A C 1
ATOM 4294 O O . SER A 1 533 ? 8.442 -10.835 -16.498 1.00 81.81 533 SER A O 1
ATOM 4296 N N . ASN A 1 534 ? 9.837 -11.961 -17.858 1.00 79.62 534 ASN A N 1
ATOM 4297 C CA . ASN A 1 534 ? 10.019 -13.092 -16.940 1.00 79.62 534 ASN A CA 1
ATOM 4298 C C . ASN A 1 534 ? 10.541 -12.630 -15.575 1.00 79.62 534 ASN A C 1
ATOM 4300 O O . ASN A 1 534 ? 10.125 -13.172 -14.561 1.00 79.62 534 ASN A O 1
ATOM 4304 N N . ARG A 1 535 ? 11.348 -11.558 -15.530 1.00 86.81 535 ARG A N 1
ATOM 4305 C CA . ARG A 1 535 ? 11.842 -10.978 -14.273 1.00 86.81 535 ARG A CA 1
ATOM 4306 C C . ARG A 1 535 ? 10.718 -10.534 -13.340 1.00 86.81 535 ARG A C 1
ATOM 4308 O O . ARG A 1 535 ? 10.880 -10.639 -12.128 1.00 86.81 535 ARG A O 1
ATOM 4315 N N . PHE A 1 536 ? 9.600 -10.039 -13.874 1.00 89.56 536 PHE A N 1
ATOM 4316 C CA . PHE A 1 536 ? 8.443 -9.652 -13.065 1.00 89.56 536 PHE A CA 1
ATOM 4317 C C . PHE A 1 536 ? 7.828 -10.870 -12.379 1.00 89.56 536 PHE A C 1
ATOM 4319 O O . PHE A 1 536 ? 7.674 -10.880 -11.159 1.00 89.56 536 PHE A O 1
ATOM 4326 N N . TRP A 1 537 ? 7.573 -11.923 -13.155 1.00 85.56 537 TRP A N 1
ATOM 4327 C CA . TRP A 1 537 ? 7.040 -13.182 -12.644 1.00 85.56 537 TRP A CA 1
ATOM 4328 C C . TRP A 1 537 ? 7.992 -13.843 -11.649 1.00 85.56 537 TRP A C 1
ATOM 4330 O O . TRP A 1 537 ? 7.588 -14.136 -10.530 1.00 85.56 537 TRP A O 1
ATOM 4340 N N . ASP A 1 538 ? 9.269 -13.973 -12.006 1.00 82.94 538 ASP A N 1
ATOM 4341 C CA . ASP A 1 538 ? 10.300 -14.560 -11.150 1.00 82.94 538 ASP A CA 1
ATOM 4342 C C . ASP A 1 538 ? 10.463 -13.789 -9.832 1.00 82.94 538 ASP A C 1
ATOM 4344 O O . ASP A 1 538 ? 10.805 -14.381 -8.812 1.00 82.94 538 ASP A O 1
ATOM 4348 N N . THR A 1 539 ? 10.234 -12.470 -9.824 1.00 88.81 539 THR A N 1
ATOM 4349 C CA . THR A 1 539 ? 10.286 -11.678 -8.586 1.00 88.81 539 THR A CA 1
ATOM 4350 C C . THR A 1 539 ? 9.064 -11.952 -7.709 1.00 88.81 539 THR A C 1
ATOM 4352 O O . THR A 1 539 ? 9.225 -12.181 -6.516 1.00 88.81 539 THR A O 1
ATOM 4355 N N . LEU A 1 540 ? 7.857 -11.996 -8.284 1.00 88.88 540 LEU A N 1
ATOM 4356 C CA . LEU A 1 540 ? 6.631 -12.312 -7.539 1.00 88.88 540 LEU A CA 1
ATOM 4357 C C . LEU A 1 540 ? 6.639 -13.730 -6.973 1.00 88.88 540 LEU A C 1
ATOM 4359 O O . LEU A 1 540 ? 6.231 -13.962 -5.842 1.00 8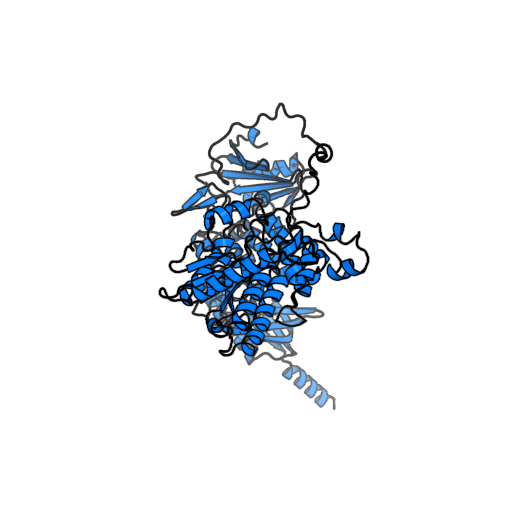8.88 540 LEU A O 1
ATOM 4363 N N . TYR A 1 541 ? 7.125 -14.695 -7.741 1.00 84.56 541 TYR A N 1
ATOM 4364 C CA . TYR A 1 541 ? 7.068 -16.095 -7.342 1.00 84.56 541 TYR A CA 1
ATOM 4365 C C . TYR A 1 541 ? 8.048 -16.470 -6.242 1.00 84.56 541 TYR A C 1
ATOM 4367 O O . TYR A 1 541 ? 7.899 -17.536 -5.653 1.00 84.56 541 TYR A O 1
ATOM 4375 N N . ARG A 1 542 ? 9.024 -15.610 -5.930 1.00 84.31 542 ARG A N 1
ATOM 4376 C CA . ARG A 1 542 ? 9.862 -15.773 -4.732 1.00 84.31 542 ARG A CA 1
ATOM 4377 C C . ARG A 1 542 ? 9.029 -15.766 -3.453 1.00 84.31 542 ARG A C 1
ATOM 4379 O O . ARG A 1 542 ? 9.397 -16.437 -2.500 1.00 84.31 542 ARG A O 1
ATOM 4386 N N . PHE A 1 543 ? 7.896 -15.065 -3.463 1.00 85.62 543 PHE A N 1
ATOM 4387 C CA . PHE A 1 543 ? 6.960 -15.001 -2.344 1.00 85.62 543 PHE A CA 1
ATOM 4388 C C . PHE A 1 543 ? 6.010 -16.205 -2.270 1.00 85.62 543 PHE A C 1
ATOM 4390 O O . PHE A 1 543 ? 5.219 -16.295 -1.337 1.00 85.62 543 PHE A O 1
ATOM 4397 N N . LEU A 1 544 ? 6.071 -17.139 -3.228 1.00 79.38 544 LEU A N 1
ATOM 4398 C CA . LEU A 1 544 ? 5.248 -18.345 -3.223 1.00 79.38 544 LEU A CA 1
ATOM 4399 C C . LEU A 1 544 ? 6.072 -19.570 -2.802 1.00 79.38 544 LEU A C 1
ATOM 4401 O O . LEU A 1 544 ? 7.229 -19.712 -3.198 1.00 79.38 544 LEU A O 1
ATOM 4405 N N . PRO A 1 545 ? 5.465 -20.533 -2.087 1.00 70.75 545 PRO A N 1
ATOM 4406 C CA . PRO A 1 545 ? 6.137 -21.775 -1.703 1.00 70.75 545 PRO A CA 1
ATOM 4407 C C . PRO A 1 545 ? 6.435 -22.682 -2.908 1.00 70.75 545 PRO A C 1
ATOM 4409 O O . PRO A 1 545 ? 7.181 -23.657 -2.799 1.00 70.75 545 PRO A O 1
ATOM 4412 N N . VAL A 1 546 ? 5.810 -22.407 -4.056 1.00 71.19 546 VAL A N 1
ATOM 4413 C CA . VAL A 1 546 ? 5.866 -23.234 -5.256 1.00 71.19 546 VAL A CA 1
ATOM 4414 C C . VAL A 1 546 ? 6.203 -22.373 -6.473 1.00 71.19 546 VAL A C 1
ATOM 4416 O O . VAL A 1 546 ? 5.472 -21.451 -6.816 1.00 71.19 546 VAL A O 1
ATOM 4419 N N . HIS A 1 547 ? 7.290 -22.727 -7.164 1.00 72.50 547 HIS A N 1
ATOM 4420 C CA . HIS A 1 547 ? 7.786 -22.018 -8.344 1.00 72.50 547 HIS A CA 1
ATOM 4421 C C . HIS A 1 547 ? 7.920 -22.993 -9.531 1.00 72.50 547 HIS A C 1
ATOM 4423 O O . HIS A 1 547 ? 8.725 -23.924 -9.441 1.00 72.50 547 HIS A O 1
ATOM 4429 N N . PRO A 1 548 ? 7.216 -22.802 -10.667 1.00 68.88 548 PRO A N 1
ATOM 4430 C CA . PRO A 1 548 ? 7.318 -23.669 -11.855 1.00 68.88 548 PRO A CA 1
ATOM 4431 C C . PRO A 1 548 ? 8.619 -23.454 -12.663 1.00 68.88 548 PRO A C 1
ATOM 4433 O O . PRO A 1 548 ? 8.806 -23.974 -13.759 1.00 68.88 548 PRO A O 1
ATOM 4436 N N . GLY A 1 549 ? 9.556 -22.680 -12.127 1.00 72.06 549 GLY A N 1
ATOM 4437 C CA . GLY A 1 549 ? 10.801 -22.308 -12.801 1.00 72.06 549 GLY A CA 1
ATOM 4438 C C . GLY A 1 549 ? 10.525 -21.327 -13.935 1.00 72.06 549 GLY A C 1
ATOM 4439 O O . GLY A 1 549 ? 9.697 -20.435 -13.803 1.00 72.06 549 GLY A O 1
ATOM 4440 N N . ILE A 1 550 ? 11.189 -21.537 -15.068 1.00 66.88 550 ILE A N 1
ATOM 4441 C CA . ILE A 1 550 ? 11.086 -20.671 -16.253 1.00 66.88 550 ILE A CA 1
ATOM 4442 C C . ILE A 1 550 ? 9.685 -20.648 -16.901 1.00 66.88 550 ILE A C 1
ATOM 4444 O O . ILE A 1 550 ? 9.426 -19.792 -17.743 1.00 66.88 550 ILE A O 1
ATOM 4448 N N . ASN A 1 551 ? 8.779 -21.563 -16.532 1.00 71.00 551 ASN A N 1
ATOM 4449 C CA . ASN A 1 551 ? 7.438 -21.677 -17.116 1.00 71.00 551 ASN A CA 1
ATOM 4450 C C . ASN A 1 551 ? 6.380 -21.094 -16.181 1.00 71.00 551 ASN A C 1
ATOM 4452 O O . ASN A 1 551 ? 5.512 -21.791 -15.665 1.00 71.00 551 ASN A O 1
ATOM 4456 N N . HIS A 1 552 ? 6.453 -19.784 -15.969 1.00 69.19 552 HIS A N 1
ATOM 4457 C CA . HIS A 1 552 ? 5.559 -19.035 -15.089 1.00 69.19 552 HIS A CA 1
ATOM 4458 C C . HIS A 1 552 ? 4.063 -19.235 -15.393 1.00 69.19 552 HIS A C 1
ATOM 4460 O O . HIS A 1 552 ? 3.222 -19.297 -14.496 1.00 69.19 552 HIS A O 1
ATOM 4466 N N . ARG A 1 553 ? 3.718 -19.439 -16.668 1.00 70.31 553 ARG A N 1
ATOM 4467 C CA . ARG A 1 553 ? 2.342 -19.708 -17.111 1.00 70.31 553 ARG A CA 1
ATOM 4468 C C . ARG A 1 553 ? 1.784 -21.024 -16.565 1.00 70.31 553 ARG A C 1
ATOM 4470 O O . ARG A 1 553 ? 0.580 -21.104 -16.362 1.00 70.31 553 ARG A O 1
ATOM 4477 N N . ALA A 1 554 ? 2.645 -21.995 -16.255 1.00 71.94 554 ALA A N 1
ATOM 4478 C CA . ALA A 1 554 ? 2.268 -23.286 -15.686 1.00 71.94 554 ALA A CA 1
ATOM 4479 C C . ALA A 1 554 ? 1.898 -23.230 -14.192 1.00 71.94 554 ALA A C 1
ATOM 4481 O O . ALA A 1 554 ? 1.460 -24.241 -13.655 1.00 71.94 554 ALA A O 1
ATOM 4482 N N . MET A 1 555 ? 2.048 -22.082 -13.515 1.00 71.31 555 MET A N 1
ATOM 4483 C CA . MET A 1 555 ? 1.693 -21.927 -12.093 1.00 71.31 555 MET A CA 1
ATOM 4484 C C . MET A 1 555 ? 0.215 -22.234 -11.789 1.00 71.31 555 MET A C 1
ATOM 4486 O O . MET A 1 555 ? -0.116 -22.560 -10.656 1.00 71.31 555 MET A O 1
ATOM 4490 N N . TYR A 1 556 ? -0.649 -22.158 -12.803 1.00 69.12 556 TYR A N 1
ATOM 4491 C CA . TYR A 1 556 ? -2.090 -22.397 -12.703 1.00 69.12 556 TYR A CA 1
ATOM 4492 C C . TYR A 1 556 ? -2.507 -23.810 -13.144 1.00 69.12 556 TYR A C 1
ATOM 4494 O O . TYR A 1 556 ? -3.690 -24.123 -13.165 1.00 69.12 556 TYR A O 1
ATOM 4502 N N . ASP A 1 557 ? -1.554 -24.688 -13.486 1.00 73.06 557 ASP A N 1
ATOM 4503 C CA . ASP A 1 557 ? -1.865 -26.112 -13.650 1.00 73.06 557 ASP A CA 1
ATOM 4504 C C . ASP A 1 557 ? -2.101 -26.750 -12.269 1.00 73.06 557 ASP A C 1
ATOM 4506 O O . ASP A 1 557 ? -1.324 -26.465 -11.351 1.00 73.06 557 ASP A O 1
ATOM 4510 N N . PRO A 1 558 ? -3.061 -27.686 -12.119 1.00 68.69 558 PRO A N 1
ATOM 4511 C CA . PRO A 1 558 ? -3.353 -28.355 -10.846 1.00 68.69 558 PRO A CA 1
ATOM 4512 C C . PRO A 1 558 ? -2.154 -29.017 -10.148 1.00 68.69 558 PRO A C 1
ATOM 4514 O O . PRO A 1 558 ? -2.214 -29.332 -8.963 1.00 68.69 558 PRO A O 1
ATOM 4517 N N . ILE A 1 559 ? -1.059 -29.288 -10.865 1.00 71.00 559 ILE A N 1
ATOM 4518 C CA . ILE A 1 559 ? 0.167 -29.831 -10.266 1.00 71.00 559 ILE A CA 1
ATOM 4519 C C . ILE A 1 559 ? 0.992 -28.784 -9.485 1.00 71.00 559 ILE A C 1
ATOM 4521 O O . ILE A 1 559 ? 1.801 -29.143 -8.622 1.00 71.00 559 ILE A O 1
ATOM 4525 N N . TRP A 1 560 ? 0.842 -27.507 -9.833 1.00 70.31 560 TRP A N 1
ATOM 4526 C CA . TRP A 1 560 ? 1.569 -26.365 -9.274 1.00 70.31 560 TRP A CA 1
ATOM 4527 C C . TRP A 1 560 ? 0.660 -25.449 -8.472 1.00 70.31 560 TRP A C 1
ATOM 4529 O O . TRP A 1 560 ? 1.148 -24.771 -7.568 1.00 70.31 560 TRP A O 1
ATOM 4539 N N . GLU A 1 561 ? -0.635 -25.473 -8.782 1.00 62.91 561 GLU A N 1
ATOM 4540 C CA . GLU A 1 561 ? -1.648 -24.761 -8.036 1.00 62.91 561 GLU A CA 1
ATOM 4541 C C . GLU A 1 561 ? -1.628 -25.266 -6.589 1.00 62.91 561 GLU A C 1
ATOM 4543 O O . GLU A 1 561 ? -1.773 -26.470 -6.325 1.00 62.91 561 GLU A O 1
ATOM 4548 N N . PRO A 1 562 ? -1.394 -24.379 -5.615 1.00 57.84 562 PRO A N 1
ATOM 4549 C CA . PRO A 1 562 ? -1.537 -24.768 -4.235 1.00 57.84 562 PRO A CA 1
ATOM 4550 C C . PRO A 1 562 ? -3.009 -25.142 -4.014 1.00 57.84 562 PRO A C 1
ATOM 4552 O O . PRO A 1 562 ? -3.896 -24.301 -4.113 1.00 57.84 562 PRO A O 1
ATOM 4555 N N . ASN A 1 563 ? -3.274 -26.413 -3.678 1.00 52.12 563 ASN A N 1
ATOM 4556 C CA . ASN A 1 563 ? -4.621 -26.905 -3.324 1.00 52.12 563 ASN A CA 1
ATOM 4557 C C . ASN A 1 563 ? -5.296 -26.063 -2.219 1.00 52.12 563 ASN A C 1
ATOM 4559 O O . ASN A 1 563 ? -6.499 -26.182 -1.977 1.00 52.12 563 ASN A O 1
ATOM 4563 N N . TYR A 1 564 ? -4.498 -25.282 -1.490 1.00 58.50 564 TYR A N 1
ATOM 4564 C CA . TYR A 1 564 ? -4.904 -24.373 -0.438 1.00 58.50 564 TYR A CA 1
ATOM 4565 C C . TYR A 1 564 ? -3.888 -23.230 -0.297 1.00 58.50 564 TYR A C 1
ATOM 4567 O O . TYR A 1 564 ? -2.691 -23.466 -0.439 1.00 58.50 564 TYR A O 1
ATOM 4575 N N . LEU A 1 565 ? -4.344 -22.036 0.075 1.00 60.25 565 LEU A N 1
ATOM 4576 C CA . LEU A 1 565 ? -3.486 -20.968 0.604 1.00 60.25 565 LEU A CA 1
ATOM 4577 C C . LEU A 1 565 ? -3.433 -21.038 2.121 1.00 60.25 565 LEU A C 1
ATOM 4579 O O . LEU A 1 565 ? -4.281 -21.683 2.741 1.00 60.25 565 LEU A O 1
ATOM 4583 N N . ARG A 1 566 ? -2.442 -20.386 2.723 1.00 52.69 566 ARG A N 1
ATOM 4584 C CA . ARG A 1 566 ? -2.459 -20.120 4.162 1.00 52.69 566 ARG A CA 1
ATOM 4585 C C . ARG A 1 566 ? -3.073 -18.743 4.404 1.00 52.69 566 ARG A C 1
ATOM 4587 O O . ARG A 1 566 ? -2.659 -17.782 3.765 1.00 52.69 566 ARG A O 1
ATOM 4594 N N . ASN A 1 567 ? -4.081 -18.666 5.269 1.00 53.84 567 ASN A N 1
ATOM 4595 C CA . ASN A 1 567 ? -4.596 -17.383 5.752 1.00 53.8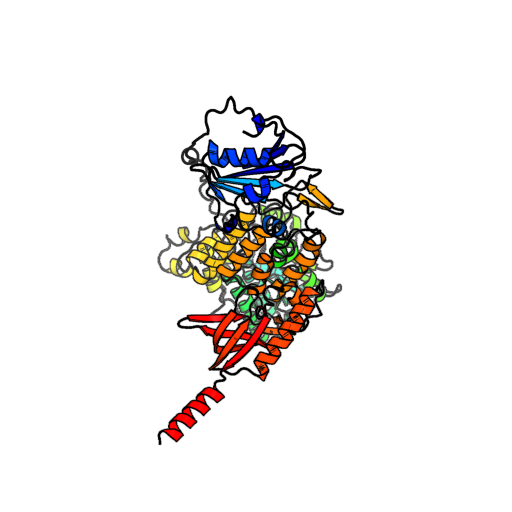4 567 ASN A CA 1
ATOM 4596 C C . ASN A 1 567 ? -3.650 -16.783 6.813 1.00 53.84 567 ASN A C 1
ATOM 4598 O O . ASN A 1 567 ? -2.621 -17.381 7.136 1.00 53.84 567 ASN A O 1
ATOM 4602 N N . GLU A 1 568 ? -4.018 -15.627 7.366 1.00 43.53 568 GLU A N 1
ATOM 4603 C CA . GLU A 1 568 ? -3.244 -14.921 8.400 1.00 43.53 568 GLU A CA 1
ATOM 4604 C C . GLU A 1 568 ? -2.990 -15.782 9.655 1.00 43.53 568 GLU A C 1
ATOM 4606 O O . GLU A 1 568 ? -1.909 -15.721 10.234 1.00 43.53 568 GLU A O 1
ATOM 4611 N N . ASP A 1 569 ? -3.904 -16.703 9.985 1.00 48.84 569 ASP A N 1
ATOM 4612 C CA . ASP A 1 569 ? -3.762 -17.673 11.086 1.00 48.84 569 ASP A CA 1
ATOM 4613 C C . ASP A 1 569 ? -2.971 -18.937 10.710 1.00 48.84 569 ASP A C 1
ATOM 4615 O O . ASP A 1 569 ? -3.003 -19.945 11.425 1.00 48.84 569 ASP A O 1
ATOM 4619 N N . ASN A 1 570 ? -2.320 -18.952 9.544 1.00 49.75 570 ASN A N 1
ATOM 4620 C CA . ASN A 1 570 ? -1.594 -20.107 9.015 1.00 49.75 570 ASN A CA 1
ATOM 4621 C C . ASN A 1 570 ? -2.498 -21.331 8.694 1.00 49.75 570 ASN A C 1
ATOM 4623 O O . ASN A 1 570 ? -1.997 -22.447 8.500 1.00 49.75 570 ASN A O 1
ATOM 4627 N N . LYS A 1 571 ? -3.827 -21.151 8.613 1.00 52.44 571 LYS A N 1
ATOM 4628 C CA . LYS A 1 571 ? -4.825 -22.184 8.274 1.00 52.44 571 LYS A CA 1
ATOM 4629 C C . LYS A 1 571 ? -5.008 -22.318 6.763 1.00 52.44 571 LYS A C 1
ATOM 4631 O O . LYS A 1 571 ? -4.930 -21.353 6.010 1.00 52.44 571 LYS A O 1
ATOM 4636 N N . LYS A 1 572 ? -5.290 -23.544 6.313 1.00 55.50 572 LYS A N 1
ATOM 4637 C CA . LYS A 1 572 ? -5.472 -23.885 4.893 1.00 55.50 572 LYS A CA 1
ATOM 4638 C C . LYS A 1 572 ? -6.840 -23.420 4.374 1.00 55.50 572 LYS A C 1
ATOM 4640 O O . LYS A 1 572 ? -7.858 -23.913 4.853 1.00 55.50 572 LYS A O 1
ATOM 4645 N N . VAL A 1 573 ? -6.871 -22.573 3.347 1.00 57.69 573 VAL A N 1
ATOM 4646 C CA . VAL A 1 573 ? -8.093 -22.107 2.665 1.00 57.69 573 VAL A CA 1
ATOM 4647 C C . VAL A 1 573 ? -8.117 -22.617 1.227 1.00 57.69 573 VAL A C 1
ATOM 4649 O O . VAL A 1 573 ? -7.142 -22.449 0.501 1.00 57.69 573 VAL A O 1
ATOM 4652 N N . LYS A 1 574 ? -9.218 -23.251 0.799 1.00 54.59 574 LYS A N 1
ATOM 4653 C CA . LYS A 1 574 ? -9.384 -23.734 -0.584 1.00 54.59 574 LYS A CA 1
ATOM 4654 C C . LYS A 1 574 ? -9.595 -22.558 -1.539 1.00 54.59 574 LYS A C 1
ATOM 4656 O O . LYS A 1 574 ? -10.468 -21.728 -1.306 1.00 54.59 574 LYS A O 1
ATOM 4661 N N . LEU A 1 575 ? -8.847 -22.534 -2.637 1.00 56.62 575 LEU A N 1
ATOM 4662 C CA . LEU A 1 575 ? -9.070 -21.598 -3.736 1.00 56.62 575 LEU A CA 1
ATOM 4663 C C . LEU A 1 575 ? -10.280 -22.042 -4.572 1.00 56.62 575 LEU A C 1
ATOM 4665 O O . LEU A 1 575 ? -10.360 -23.195 -4.996 1.00 56.62 575 LEU A O 1
ATOM 4669 N N . ALA A 1 576 ? -11.207 -21.120 -4.843 1.00 53.25 576 ALA A N 1
ATOM 4670 C CA . ALA A 1 576 ? -12.063 -21.236 -6.018 1.00 53.25 576 ALA A CA 1
ATOM 4671 C C . ALA A 1 576 ? -11.170 -20.968 -7.236 1.00 53.25 576 ALA A C 1
ATOM 4673 O O . ALA A 1 576 ? -10.527 -19.920 -7.299 1.00 53.25 576 ALA A O 1
ATOM 4674 N N . SER A 1 577 ? -11.077 -21.945 -8.140 1.00 49.28 577 SER A N 1
ATOM 4675 C CA . SER A 1 577 ? -10.169 -21.963 -9.294 1.00 49.28 577 SER A CA 1
ATOM 4676 C C . SER A 1 577 ? -10.016 -20.588 -9.950 1.00 49.28 577 SER A C 1
ATOM 4678 O O . SER A 1 577 ? -10.981 -20.011 -10.462 1.00 49.28 577 SER A O 1
ATOM 4680 N N . VAL A 1 578 ? -8.787 -20.080 -9.936 1.00 41.12 578 VAL A N 1
ATOM 4681 C CA . VAL A 1 578 ? -8.408 -18.789 -10.502 1.00 41.12 578 VAL A CA 1
ATOM 4682 C C . VAL A 1 578 ? -8.013 -18.994 -11.957 1.00 41.12 578 VAL A C 1
ATOM 4684 O O . VAL A 1 578 ? -6.918 -19.462 -12.245 1.00 41.12 578 VAL A O 1
ATOM 4687 N N . GLY A 1 579 ? -8.880 -18.609 -12.888 1.00 44.84 579 GLY A N 1
ATOM 4688 C CA . GLY A 1 579 ? -8.582 -18.687 -14.314 1.00 44.84 579 GLY A CA 1
ATOM 4689 C C . GLY A 1 579 ? -8.364 -17.314 -14.938 1.00 44.84 579 GLY A C 1
ATOM 4690 O O . GLY A 1 579 ? -9.325 -16.601 -15.203 1.00 44.84 579 GLY A O 1
ATOM 4691 N N . ILE A 1 580 ? -7.121 -16.985 -15.286 1.00 46.53 580 ILE A N 1
ATOM 4692 C CA . ILE A 1 580 ? -6.863 -16.286 -16.556 1.00 46.53 580 ILE A CA 1
ATOM 4693 C C . ILE A 1 580 ? -5.850 -17.147 -17.295 1.00 46.53 580 ILE A C 1
ATOM 4695 O O . ILE A 1 580 ? -4.650 -16.856 -17.344 1.00 46.53 580 ILE A O 1
ATOM 4699 N N . ASP A 1 581 ? -6.335 -18.284 -17.785 1.00 52.06 581 ASP A N 1
ATOM 4700 C CA . ASP A 1 581 ? -5.487 -19.251 -18.454 1.00 52.06 581 ASP A CA 1
ATOM 4701 C C . ASP A 1 581 ? -5.254 -18.874 -19.909 1.00 52.06 581 ASP A C 1
ATOM 4703 O O . ASP A 1 581 ? -6.158 -18.771 -20.737 1.00 52.06 581 ASP A O 1
ATOM 4707 N N . ARG A 1 582 ? -3.968 -18.756 -20.220 1.00 53.28 582 ARG A N 1
ATOM 4708 C CA . ARG A 1 582 ? -3.425 -19.183 -21.503 1.00 53.28 582 ARG A CA 1
ATOM 4709 C C . ARG A 1 582 ? -2.244 -20.105 -21.212 1.00 53.28 582 ARG A C 1
ATOM 4711 O O . ARG A 1 582 ? -1.101 -19.742 -21.486 1.00 53.28 582 ARG A O 1
ATOM 4718 N N . VAL A 1 583 ? -2.513 -21.267 -20.606 1.00 62.88 583 VAL A N 1
ATOM 4719 C CA . VAL A 1 583 ? -1.548 -22.376 -20.607 1.00 62.88 583 VAL A CA 1
ATOM 4720 C C . VAL A 1 583 ? -1.341 -22.762 -22.068 1.00 62.88 583 VAL A C 1
ATOM 4722 O O . VAL A 1 583 ? -2.280 -23.130 -22.774 1.00 62.88 583 VAL A O 1
ATOM 4725 N N . THR A 1 584 ? -0.123 -22.591 -22.563 1.00 67.19 584 THR A N 1
ATOM 4726 C CA . THR A 1 584 ? 0.214 -22.909 -23.950 1.00 67.19 584 THR A CA 1
ATOM 4727 C C . THR A 1 584 ? 0.527 -24.397 -24.098 1.00 67.19 584 THR A C 1
ATOM 4729 O O . THR A 1 584 ? 0.799 -25.100 -23.127 1.00 67.19 584 THR A O 1
ATOM 4732 N N . GLN A 1 585 ? 0.564 -24.895 -25.334 1.00 73.19 585 GLN A N 1
ATOM 4733 C CA . GLN A 1 585 ? 1.029 -26.264 -25.601 1.00 73.19 585 GLN A CA 1
ATOM 4734 C C . GLN A 1 585 ? 2.477 -26.494 -25.136 1.00 73.19 585 GLN A C 1
ATOM 4736 O O . GLN A 1 585 ? 2.826 -27.592 -24.705 1.00 73.19 585 GLN A O 1
ATOM 4741 N N . ILE A 1 586 ? 3.309 -25.447 -25.163 1.00 73.44 586 ILE A N 1
ATOM 4742 C CA . ILE A 1 586 ? 4.675 -25.494 -24.632 1.00 73.44 586 ILE A CA 1
ATOM 4743 C C . ILE A 1 586 ? 4.633 -25.735 -23.119 1.00 73.44 586 ILE A C 1
ATOM 4745 O O . ILE A 1 586 ? 5.323 -26.632 -22.635 1.00 73.44 586 ILE A O 1
ATOM 4749 N N . ASP A 1 587 ? 3.772 -25.018 -22.394 1.00 74.06 587 ASP A N 1
ATOM 4750 C CA . ASP A 1 587 ? 3.598 -25.196 -20.949 1.00 74.06 587 ASP A CA 1
ATOM 4751 C C . ASP A 1 587 ? 3.128 -26.621 -20.618 1.00 74.06 587 ASP A C 1
ATOM 4753 O O . ASP A 1 587 ? 3.725 -27.276 -19.767 1.00 74.06 587 ASP A O 1
ATOM 4757 N N . LEU A 1 588 ? 2.133 -27.147 -21.345 1.00 81.75 588 LEU A N 1
ATOM 4758 C CA . LEU A 1 588 ? 1.638 -28.521 -21.170 1.00 81.75 588 LEU A CA 1
ATOM 4759 C C . LEU A 1 588 ? 2.730 -29.569 -21.417 1.00 81.75 588 LEU A C 1
ATOM 4761 O O . LEU A 1 588 ? 2.880 -30.509 -20.633 1.00 81.75 588 LEU A O 1
ATOM 4765 N N . SER A 1 589 ? 3.520 -29.400 -22.481 1.00 84.25 589 SER A N 1
ATOM 4766 C CA . SER A 1 589 ? 4.629 -30.307 -22.796 1.00 84.25 589 SER A CA 1
ATOM 4767 C C . SER A 1 589 ? 5.698 -30.301 -21.700 1.00 84.25 589 SER A C 1
ATOM 4769 O O . SER A 1 589 ? 6.199 -31.354 -21.297 1.00 84.25 589 SER A O 1
ATOM 4771 N N . TRP A 1 590 ? 6.000 -29.121 -21.155 1.00 85.19 590 TRP A N 1
ATOM 4772 C CA . TRP A 1 590 ? 6.935 -28.982 -20.053 1.00 85.19 590 TRP A CA 1
ATOM 4773 C C . TRP A 1 590 ? 6.374 -29.579 -18.754 1.00 85.19 590 TRP A C 1
ATOM 4775 O O . TRP A 1 590 ? 7.096 -30.303 -18.072 1.00 85.19 590 TRP A O 1
ATOM 4785 N N . ILE A 1 591 ? 5.090 -29.361 -18.440 1.00 85.88 591 ILE A N 1
ATOM 4786 C CA . ILE A 1 591 ? 4.407 -29.960 -17.280 1.00 85.88 591 ILE A CA 1
ATOM 4787 C C . ILE A 1 591 ? 4.468 -31.488 -17.358 1.00 85.88 591 ILE A C 1
ATOM 4789 O O . ILE A 1 591 ? 4.785 -32.143 -16.364 1.00 85.88 591 ILE A O 1
ATOM 4793 N N . ALA A 1 592 ? 4.192 -32.070 -18.528 1.00 88.25 592 ALA A N 1
ATOM 4794 C CA . ALA A 1 592 ? 4.284 -33.511 -18.738 1.00 88.25 592 ALA A CA 1
ATOM 4795 C C . ALA A 1 592 ? 5.710 -34.027 -18.482 1.00 88.25 592 ALA A C 1
ATOM 4797 O O . ALA A 1 592 ? 5.890 -35.014 -17.766 1.00 88.25 592 ALA A O 1
ATOM 4798 N N . ASN A 1 593 ? 6.726 -33.318 -18.986 1.00 88.69 593 ASN A N 1
ATOM 4799 C CA . ASN A 1 593 ? 8.123 -33.659 -18.725 1.00 88.69 593 ASN A CA 1
ATOM 4800 C C . ASN A 1 593 ? 8.475 -33.556 -17.234 1.00 88.69 593 ASN A C 1
ATOM 4802 O O . ASN A 1 593 ? 9.113 -34.448 -16.681 1.00 88.69 593 ASN A O 1
ATOM 4806 N N . TYR A 1 594 ? 8.024 -32.500 -16.556 1.00 89.69 594 TYR A N 1
ATOM 4807 C CA . TYR A 1 594 ? 8.227 -32.342 -15.121 1.00 89.69 594 TYR A CA 1
ATOM 4808 C C . TYR A 1 594 ? 7.572 -33.474 -14.322 1.00 89.69 594 TYR A C 1
ATOM 4810 O O . TYR A 1 594 ? 8.194 -34.005 -13.400 1.00 89.69 594 TYR A O 1
ATOM 4818 N N . LYS A 1 595 ? 6.343 -33.879 -14.677 1.00 89.50 595 LYS A N 1
ATOM 4819 C CA . LYS A 1 595 ? 5.653 -35.026 -14.059 1.00 89.50 595 LYS A CA 1
ATOM 4820 C C . LYS A 1 595 ? 6.485 -36.298 -14.215 1.00 89.50 595 LYS A C 1
ATOM 4822 O O . LYS A 1 595 ? 6.693 -36.998 -13.226 1.00 89.50 595 LYS A O 1
ATOM 4827 N N . LEU A 1 596 ? 7.017 -36.544 -15.412 1.00 90.62 596 LEU A N 1
ATOM 4828 C CA . LEU A 1 596 ? 7.871 -37.697 -15.699 1.00 90.62 596 LEU A CA 1
ATOM 4829 C C . LEU A 1 596 ? 9.159 -37.685 -14.861 1.00 90.62 596 LEU A C 1
ATOM 4831 O O . LEU A 1 596 ? 9.451 -38.659 -14.171 1.00 90.62 596 LEU A O 1
ATOM 4835 N N . VAL A 1 597 ? 9.907 -36.579 -14.870 1.00 91.19 597 VAL A N 1
ATOM 4836 C CA . VAL A 1 597 ? 11.148 -36.438 -14.087 1.00 91.19 597 VAL A CA 1
ATOM 4837 C C . VAL A 1 597 ? 10.866 -36.576 -12.590 1.00 91.19 597 VAL A C 1
ATOM 4839 O O . VAL A 1 597 ? 11.585 -37.272 -11.880 1.00 91.19 597 VAL A O 1
ATOM 4842 N N . SER A 1 598 ? 9.786 -35.965 -12.102 1.00 90.31 598 SER A N 1
ATOM 4843 C CA . SER A 1 598 ? 9.380 -36.055 -10.697 1.00 90.31 598 SER A CA 1
ATOM 4844 C C . SER A 1 598 ? 9.036 -37.487 -10.286 1.00 90.31 598 SER A C 1
ATOM 4846 O O . SER A 1 598 ? 9.362 -37.900 -9.176 1.00 90.31 598 SER A O 1
ATOM 4848 N N . GLN A 1 599 ? 8.385 -38.255 -11.164 1.00 90.25 599 GLN A N 1
ATOM 4849 C CA . GLN A 1 599 ? 8.118 -39.678 -10.939 1.00 90.25 599 GLN A CA 1
ATOM 4850 C C . GLN A 1 599 ? 9.412 -40.496 -10.920 1.00 90.25 599 GLN A C 1
ATOM 4852 O O . GLN A 1 599 ? 9.570 -41.339 -10.043 1.00 90.25 599 GLN A O 1
ATOM 4857 N N . GLN A 1 600 ? 10.355 -40.214 -11.824 1.00 89.06 600 GLN A N 1
ATOM 4858 C CA . GLN A 1 600 ? 11.665 -40.875 -11.842 1.00 89.06 600 GLN A CA 1
ATOM 4859 C C . GLN A 1 600 ? 12.448 -40.624 -10.551 1.00 89.06 600 GLN A C 1
ATOM 4861 O O . GLN A 1 600 ? 12.950 -41.574 -9.961 1.00 89.06 600 GLN A O 1
ATOM 4866 N N . ILE A 1 601 ? 12.492 -39.374 -10.078 1.00 90.00 601 ILE A N 1
ATOM 4867 C CA . ILE A 1 601 ? 13.156 -39.021 -8.815 1.00 90.00 601 ILE A CA 1
ATOM 4868 C C . ILE A 1 601 ? 12.542 -39.793 -7.646 1.00 90.00 601 ILE A C 1
ATOM 4870 O O . ILE A 1 601 ? 13.265 -40.344 -6.831 1.00 90.00 601 ILE A O 1
ATOM 4874 N N . LYS A 1 602 ? 11.210 -39.873 -7.571 1.00 87.38 602 LYS A N 1
ATOM 4875 C CA . LYS A 1 602 ? 10.535 -40.602 -6.487 1.00 87.38 602 LYS A CA 1
ATOM 4876 C C . LYS A 1 602 ? 10.768 -42.107 -6.509 1.00 87.38 602 LYS A C 1
ATOM 4878 O O . LYS A 1 602 ? 10.753 -42.726 -5.455 1.00 87.38 602 LYS A O 1
ATOM 4883 N N . ALA A 1 603 ? 10.828 -42.697 -7.699 1.00 84.31 603 ALA A N 1
ATOM 4884 C CA . ALA A 1 603 ? 10.774 -44.145 -7.857 1.00 84.31 603 ALA A CA 1
ATOM 4885 C C . ALA A 1 603 ? 12.155 -44.805 -7.912 1.00 84.31 603 ALA A C 1
ATOM 4887 O O . ALA A 1 603 ? 12.245 -46.006 -7.678 1.00 84.31 603 ALA A O 1
ATOM 4888 N N . ALA A 1 604 ? 13.195 -44.064 -8.299 1.00 78.50 604 ALA A N 1
ATOM 4889 C CA . ALA A 1 604 ? 14.446 -44.665 -8.758 1.00 78.50 604 ALA A CA 1
ATOM 4890 C C . ALA A 1 604 ? 15.713 -43.924 -8.314 1.00 78.50 604 ALA A C 1
ATOM 4892 O O . ALA A 1 604 ? 16.773 -44.194 -8.874 1.00 78.50 604 ALA A O 1
ATOM 4893 N N . ILE A 1 605 ? 15.610 -42.958 -7.398 1.00 83.69 605 ILE A N 1
ATOM 4894 C CA . ILE A 1 605 ? 16.744 -42.135 -6.982 1.00 83.69 605 ILE A CA 1
ATOM 4895 C C . ILE A 1 605 ? 16.793 -42.041 -5.460 1.00 83.69 605 ILE A C 1
ATOM 4897 O O . ILE A 1 605 ? 15.885 -41.481 -4.848 1.00 83.69 605 ILE A O 1
ATOM 4901 N N . ASP A 1 606 ? 17.892 -42.518 -4.884 1.00 85.25 606 ASP A N 1
ATOM 4902 C CA . ASP A 1 606 ? 18.161 -42.476 -3.452 1.00 85.25 606 ASP A CA 1
ATOM 4903 C C . ASP A 1 606 ? 19.229 -41.431 -3.089 1.00 85.25 606 ASP A C 1
ATOM 4905 O O . ASP A 1 606 ? 19.997 -40.935 -3.922 1.00 85.25 606 ASP A O 1
ATOM 4909 N N . ILE A 1 607 ? 19.280 -41.077 -1.801 1.00 87.81 607 ILE A N 1
ATOM 4910 C CA . ILE A 1 607 ? 20.385 -40.283 -1.253 1.00 87.81 607 ILE A CA 1
ATOM 4911 C C . ILE A 1 607 ? 21.686 -41.069 -1.457 1.00 87.81 607 ILE A C 1
ATOM 4913 O O . ILE A 1 607 ? 21.733 -42.284 -1.275 1.00 87.81 607 ILE A O 1
ATOM 4917 N N . ASN A 1 608 ? 22.747 -40.353 -1.814 1.00 88.81 608 ASN A N 1
ATOM 4918 C CA . ASN A 1 608 ? 24.041 -40.872 -2.237 1.00 88.81 608 ASN A CA 1
ATOM 4919 C C . ASN A 1 608 ? 24.027 -41.599 -3.587 1.00 88.81 608 ASN A C 1
ATOM 4921 O O . ASN A 1 608 ? 24.980 -42.307 -3.882 1.00 88.81 608 ASN A O 1
ATOM 4925 N N . ASP A 1 609 ? 23.018 -41.463 -4.446 1.00 89.94 609 ASP A N 1
ATOM 4926 C CA . ASP A 1 609 ? 23.159 -41.914 -5.836 1.00 89.94 609 ASP A CA 1
ATOM 4927 C C . ASP A 1 609 ? 23.993 -40.920 -6.655 1.00 89.94 609 ASP A C 1
ATOM 4929 O O . ASP A 1 609 ? 23.810 -39.702 -6.575 1.00 89.94 609 ASP A O 1
ATOM 4933 N N . CYS A 1 610 ? 24.891 -41.436 -7.499 1.00 90.75 610 CYS A N 1
ATOM 4934 C CA . CYS A 1 610 ? 25.556 -40.632 -8.518 1.00 90.75 610 CYS A CA 1
ATOM 4935 C C . CYS A 1 610 ? 24.620 -40.495 -9.716 1.00 90.75 610 CYS A C 1
ATOM 4937 O O . CYS A 1 610 ? 24.211 -41.493 -10.320 1.00 90.75 610 CYS A O 1
ATOM 4939 N N . VAL A 1 611 ? 24.315 -39.258 -10.100 1.00 92.94 611 VAL A N 1
ATOM 4940 C CA . VAL A 1 611 ? 23.376 -38.952 -11.179 1.00 92.94 611 VAL A CA 1
ATOM 4941 C C . VAL A 1 611 ? 24.010 -38.105 -12.273 1.00 92.94 611 VAL A C 1
ATOM 4943 O O . VAL A 1 611 ? 24.870 -37.255 -12.037 1.00 92.94 611 VAL A O 1
ATOM 4946 N N . GLN A 1 612 ? 23.525 -38.308 -13.495 1.00 93.81 612 GLN A N 1
ATOM 4947 C CA . GLN A 1 612 ? 23.714 -37.409 -14.622 1.00 93.81 612 GLN A CA 1
ATOM 4948 C C . GLN A 1 612 ? 22.392 -36.703 -14.922 1.00 93.81 612 GLN A C 1
ATOM 4950 O O . GLN A 1 612 ? 21.379 -37.343 -15.213 1.00 93.81 612 GLN A O 1
ATOM 4955 N N . ILE A 1 613 ? 22.419 -35.374 -14.895 1.00 93.50 613 ILE A N 1
ATOM 4956 C CA . ILE A 1 613 ? 21.255 -34.517 -15.097 1.00 93.50 613 ILE A CA 1
ATOM 4957 C C . ILE A 1 613 ? 21.447 -33.675 -16.353 1.00 93.50 613 ILE A C 1
ATOM 4959 O O . ILE A 1 613 ? 22.445 -32.968 -16.502 1.00 93.50 613 ILE A O 1
ATOM 4963 N N . VAL A 1 614 ? 20.474 -33.744 -17.259 1.00 92.00 614 VAL A N 1
ATOM 4964 C CA . VAL A 1 614 ? 20.435 -32.956 -18.492 1.00 92.00 614 VAL A CA 1
ATOM 4965 C C . VAL A 1 614 ? 19.619 -31.692 -18.250 1.00 92.00 614 VAL A C 1
ATOM 4967 O O . VAL A 1 614 ? 18.435 -31.752 -17.908 1.00 92.00 614 VAL A O 1
ATOM 4970 N N . LEU A 1 615 ? 20.252 -30.542 -18.463 1.00 88.62 615 LEU A N 1
ATOM 4971 C CA . LEU A 1 615 ? 19.645 -29.213 -18.420 1.00 88.62 615 LEU A CA 1
ATOM 4972 C C . LEU A 1 615 ? 19.517 -28.645 -19.837 1.00 88.62 615 LEU A C 1
ATOM 4974 O O . LEU A 1 615 ? 19.966 -29.252 -20.807 1.00 88.62 615 LEU A O 1
ATOM 4978 N N . LYS A 1 616 ? 18.902 -27.462 -19.982 1.00 78.00 616 LYS A N 1
ATOM 4979 C CA . LYS A 1 616 ? 18.667 -26.853 -21.305 1.00 78.00 616 LYS A CA 1
ATOM 4980 C C . LYS A 1 616 ? 19.949 -26.721 -22.142 1.00 78.00 616 LYS A C 1
ATOM 4982 O O . LYS A 1 616 ? 19.890 -27.056 -23.320 1.00 78.00 616 LYS A O 1
ATOM 4987 N N . ASN A 1 617 ? 21.062 -26.311 -21.522 1.00 80.38 617 ASN A N 1
ATOM 4988 C CA . ASN A 1 617 ? 22.324 -25.987 -22.206 1.00 80.38 617 ASN A CA 1
ATOM 4989 C C . ASN A 1 617 ? 23.561 -26.704 -21.624 1.00 80.38 617 ASN A C 1
ATOM 4991 O O . ASN A 1 617 ? 24.680 -26.386 -22.009 1.00 80.38 617 ASN A O 1
ATOM 4995 N N . GLN A 1 618 ? 23.397 -27.619 -20.665 1.00 90.62 618 GLN A N 1
ATOM 4996 C CA . GLN A 1 618 ? 24.530 -28.262 -19.989 1.00 90.62 618 GLN A CA 1
ATOM 4997 C C . GLN A 1 618 ? 24.141 -29.609 -19.376 1.00 90.62 618 GLN A C 1
ATOM 4999 O O . GLN A 1 618 ? 22.958 -29.905 -19.200 1.00 90.62 618 GLN A O 1
ATOM 5004 N N . ILE A 1 619 ? 25.147 -30.406 -19.020 1.00 91.50 619 ILE A N 1
ATOM 5005 C CA . ILE A 1 619 ? 24.986 -31.664 -18.289 1.00 91.50 619 ILE A CA 1
ATOM 5006 C C . ILE A 1 619 ? 25.713 -31.527 -16.955 1.00 91.50 619 ILE A C 1
ATOM 5008 O O . ILE A 1 619 ? 26.887 -31.165 -16.925 1.00 91.50 619 ILE A O 1
ATOM 5012 N N . VAL A 1 620 ? 25.018 -31.831 -15.862 1.00 91.38 620 VAL A N 1
ATOM 5013 C CA . VAL A 1 620 ? 25.576 -31.829 -14.506 1.00 91.38 620 VAL A CA 1
ATOM 5014 C C . VAL A 1 620 ? 25.728 -33.272 -14.042 1.00 91.38 620 VAL A C 1
ATOM 5016 O O . VAL A 1 620 ? 24.830 -34.088 -14.245 1.00 91.38 620 VAL A O 1
ATOM 5019 N N . ARG A 1 621 ? 26.869 -33.594 -13.433 1.00 93.19 621 ARG A N 1
ATOM 5020 C CA . ARG A 1 621 ? 27.120 -34.885 -12.784 1.00 93.19 621 ARG A CA 1
ATOM 5021 C C . ARG A 1 621 ? 27.490 -34.642 -11.332 1.00 93.19 621 ARG A C 1
ATOM 5023 O O . ARG A 1 621 ? 28.321 -33.776 -11.063 1.00 93.19 621 ARG A O 1
ATOM 5030 N N . GLY A 1 622 ? 26.884 -35.389 -10.426 1.00 92.38 622 GLY A N 1
ATOM 5031 C CA . GLY A 1 622 ? 27.130 -35.248 -8.998 1.00 92.38 622 GLY A CA 1
ATOM 5032 C C . GLY A 1 622 ? 26.419 -36.320 -8.193 1.00 92.38 622 GLY A C 1
ATOM 5033 O O . GLY A 1 622 ? 25.628 -37.091 -8.735 1.00 92.38 622 GLY A O 1
ATOM 5034 N N . GLU A 1 623 ? 26.720 -36.352 -6.906 1.00 93.12 623 GLU A N 1
ATOM 5035 C CA . GLU A 1 623 ? 26.095 -37.252 -5.940 1.00 93.12 623 GLU A CA 1
ATOM 5036 C C . GLU A 1 623 ? 24.946 -36.544 -5.227 1.00 93.12 623 GLU A C 1
ATOM 5038 O O . GLU A 1 623 ? 25.072 -35.373 -4.867 1.00 93.12 623 GLU A O 1
ATOM 5043 N N . ILE A 1 624 ? 23.817 -37.222 -5.036 1.00 92.69 624 ILE A N 1
ATOM 5044 C CA . ILE A 1 624 ? 22.659 -36.636 -4.358 1.00 92.69 624 ILE A CA 1
ATOM 5045 C C . ILE A 1 624 ? 22.890 -36.605 -2.855 1.00 92.69 624 ILE A C 1
ATOM 5047 O O . ILE A 1 624 ? 23.093 -37.635 -2.227 1.00 92.69 624 ILE A O 1
ATOM 5051 N N . ILE A 1 625 ? 22.796 -35.412 -2.279 1.00 93.94 625 ILE A N 1
ATOM 5052 C CA . ILE A 1 625 ? 22.901 -35.185 -0.836 1.00 93.94 625 ILE A CA 1
ATOM 5053 C C . ILE A 1 625 ? 21.505 -35.143 -0.209 1.00 93.94 625 ILE A C 1
ATOM 5055 O O . ILE A 1 625 ? 21.277 -35.684 0.866 1.00 93.94 625 ILE A O 1
ATOM 5059 N N . GLU A 1 626 ? 20.563 -34.475 -0.875 1.00 93.31 626 GLU A N 1
ATOM 5060 C CA . GLU A 1 626 ? 19.230 -34.209 -0.336 1.00 93.31 626 GLU A CA 1
ATOM 5061 C C . GLU A 1 626 ? 18.225 -34.060 -1.483 1.00 93.31 626 GLU A C 1
ATOM 5063 O O . GLU A 1 626 ? 18.528 -33.456 -2.517 1.00 93.31 626 GLU A O 1
ATOM 5068 N N . VAL A 1 627 ? 17.009 -34.569 -1.284 1.00 90.25 627 VAL A N 1
ATOM 5069 C CA . VAL A 1 627 ? 15.861 -34.310 -2.159 1.00 90.25 627 VAL A CA 1
ATOM 5070 C C . VAL A 1 627 ? 14.809 -33.568 -1.350 1.00 90.25 627 VAL A C 1
ATOM 5072 O O . VAL A 1 627 ? 14.190 -34.133 -0.451 1.00 90.25 627 VAL A O 1
ATOM 5075 N N . GLN A 1 628 ? 14.576 -32.303 -1.683 1.00 87.94 628 GLN A N 1
ATOM 5076 C CA . GLN A 1 628 ? 13.540 -31.510 -1.034 1.00 87.94 628 GLN A CA 1
ATOM 5077 C C . GLN A 1 628 ? 12.186 -31.812 -1.661 1.00 87.94 628 GLN A C 1
ATOM 5079 O O . GLN A 1 628 ? 11.977 -31.608 -2.862 1.00 87.94 628 GLN A O 1
ATOM 5084 N N . VAL A 1 629 ? 11.253 -32.285 -0.837 1.00 81.62 629 VAL A N 1
ATOM 5085 C CA . VAL A 1 629 ? 9.915 -32.703 -1.256 1.00 81.62 629 VAL A CA 1
ATOM 5086 C C . VAL A 1 629 ? 8.868 -31.828 -0.575 1.00 81.62 629 VAL A C 1
ATOM 5088 O O . VAL A 1 629 ? 8.844 -31.713 0.645 1.00 81.62 629 VAL A O 1
ATOM 5091 N N . VAL A 1 630 ? 7.960 -31.250 -1.363 1.00 72.25 630 VAL A N 1
ATOM 5092 C CA . VAL A 1 630 ? 6.834 -30.441 -0.868 1.00 72.25 630 VAL A CA 1
ATOM 5093 C C . VAL A 1 630 ? 5.535 -31.063 -1.357 1.00 72.25 630 VAL A C 1
ATOM 5095 O O . VAL A 1 630 ? 5.378 -31.289 -2.557 1.00 72.25 630 VAL A O 1
ATOM 5098 N N . ASN A 1 631 ? 4.610 -31.368 -0.440 1.00 69.38 631 ASN A N 1
ATOM 5099 C CA . ASN A 1 631 ? 3.347 -32.069 -0.730 1.00 69.38 631 ASN A CA 1
ATOM 5100 C C . ASN A 1 631 ? 3.555 -33.368 -1.526 1.00 69.38 631 ASN A C 1
ATOM 5102 O O . ASN A 1 631 ? 2.820 -33.684 -2.460 1.00 69.38 631 ASN A O 1
ATOM 5106 N N . GLY A 1 632 ? 4.617 -34.099 -1.186 1.00 73.31 632 GLY A N 1
ATOM 5107 C CA . GLY A 1 632 ? 4.980 -35.319 -1.884 1.00 73.31 632 GLY A CA 1
ATOM 5108 C C . GLY A 1 632 ? 5.470 -35.086 -3.311 1.00 73.31 632 GLY A C 1
ATOM 5109 O O . GLY A 1 632 ? 5.467 -36.043 -4.061 1.00 73.31 632 GLY A O 1
ATOM 5110 N N . ILE A 1 633 ? 5.863 -33.881 -3.736 1.00 79.00 633 ILE A N 1
ATOM 5111 C CA . ILE A 1 633 ? 6.427 -33.601 -5.069 1.00 79.00 633 ILE A CA 1
ATOM 5112 C C . ILE A 1 633 ? 7.886 -33.121 -4.916 1.00 79.00 633 ILE A C 1
ATOM 5114 O O . ILE A 1 633 ? 8.114 -32.194 -4.138 1.00 79.00 633 ILE A O 1
ATOM 5118 N N . PRO A 1 634 ? 8.877 -33.682 -5.642 1.00 86.69 634 PRO A N 1
ATOM 5119 C CA . PRO A 1 634 ? 10.266 -33.244 -5.567 1.00 86.69 634 PRO A CA 1
ATOM 5120 C C . PRO A 1 634 ? 10.406 -31.845 -6.169 1.00 86.69 634 PRO A C 1
ATOM 5122 O O . PRO A 1 634 ? 9.972 -31.592 -7.299 1.00 86.69 634 PRO A O 1
ATOM 5125 N N . LYS A 1 635 ? 10.993 -30.923 -5.408 1.00 84.31 635 LYS A N 1
ATOM 5126 C CA . LYS A 1 635 ? 11.163 -29.519 -5.804 1.00 84.31 635 LYS A CA 1
ATOM 5127 C C . LYS A 1 635 ? 12.614 -29.174 -6.092 1.00 84.31 635 LYS A C 1
ATOM 5129 O O . LYS A 1 635 ? 12.872 -28.551 -7.120 1.00 84.31 635 LYS A O 1
ATOM 5134 N N . VAL A 1 636 ? 13.547 -29.621 -5.254 1.00 89.06 636 VAL A N 1
ATOM 5135 C CA . VAL A 1 636 ? 14.980 -29.320 -5.390 1.00 89.06 636 VAL A CA 1
ATOM 5136 C C . VAL A 1 636 ? 15.806 -30.575 -5.127 1.00 89.06 636 VAL A C 1
ATOM 5138 O O . VAL A 1 636 ? 15.518 -31.329 -4.199 1.00 89.06 636 VAL A O 1
ATOM 5141 N N . LEU A 1 637 ? 16.835 -30.787 -5.946 1.00 91.50 637 LEU A N 1
ATOM 5142 C CA . LEU A 1 637 ? 17.899 -31.759 -5.703 1.00 91.50 637 LEU A CA 1
ATOM 5143 C C . LEU A 1 637 ? 19.143 -31.014 -5.226 1.00 91.50 637 LEU A C 1
ATOM 5145 O O . LEU A 1 637 ? 19.619 -30.121 -5.929 1.00 91.50 637 LEU A O 1
ATOM 5149 N N . LYS A 1 638 ? 19.697 -31.389 -4.073 1.00 93.38 638 LYS A N 1
ATOM 5150 C CA . LYS A 1 638 ? 21.025 -30.929 -3.658 1.00 93.38 638 LYS A CA 1
ATOM 5151 C C . LYS A 1 638 ? 22.063 -31.951 -4.073 1.00 93.38 638 LYS A C 1
ATOM 5153 O O . LYS A 1 638 ? 21.957 -33.127 -3.730 1.00 93.38 638 LYS A O 1
ATOM 5158 N N . LEU A 1 639 ? 23.060 -31.487 -4.813 1.00 94.00 639 LEU A N 1
ATOM 5159 C CA . LEU A 1 639 ? 24.096 -32.316 -5.410 1.00 94.00 639 LEU A CA 1
ATOM 5160 C C . LEU A 1 639 ? 25.468 -31.912 -4.881 1.00 94.00 639 LEU A C 1
ATOM 5162 O O . LEU A 1 639 ? 25.800 -30.726 -4.851 1.00 94.00 639 LEU A O 1
ATOM 5166 N N . GLN A 1 640 ? 26.298 -32.899 -4.564 1.00 93.06 640 GLN A N 1
ATOM 5167 C CA . GLN A 1 640 ? 27.732 -32.718 -4.414 1.00 93.06 640 GLN A CA 1
ATOM 5168 C C . GLN A 1 640 ? 28.369 -32.801 -5.806 1.00 93.06 640 GLN A C 1
ATOM 5170 O O . GLN A 1 640 ? 28.436 -33.870 -6.415 1.00 93.06 640 GLN A O 1
ATOM 5175 N N . VAL A 1 641 ? 28.843 -31.667 -6.324 1.00 90.81 641 VAL A N 1
ATOM 5176 C CA . VAL A 1 641 ? 29.561 -31.584 -7.603 1.00 90.81 641 VAL A CA 1
ATOM 5177 C C . VAL A 1 641 ? 31.007 -31.198 -7.310 1.00 90.81 641 VAL A C 1
ATOM 5179 O O . VAL A 1 641 ? 31.324 -30.043 -7.012 1.00 90.81 641 VAL A O 1
ATOM 5182 N N . ALA A 1 642 ? 31.907 -32.182 -7.369 1.00 86.25 642 ALA A N 1
ATOM 5183 C CA . ALA A 1 642 ? 33.289 -32.035 -6.913 1.00 86.25 642 ALA A CA 1
ATOM 5184 C C . ALA A 1 642 ? 33.353 -31.476 -5.471 1.00 86.25 642 ALA A C 1
ATOM 5186 O O . ALA A 1 642 ? 32.856 -32.110 -4.546 1.00 86.25 642 ALA A O 1
ATOM 5187 N N . LYS A 1 643 ? 33.945 -30.290 -5.258 1.00 84.94 643 LYS A N 1
ATOM 5188 C CA . LYS A 1 643 ? 34.061 -29.638 -3.934 1.00 84.94 643 LYS A CA 1
ATOM 5189 C C . LYS A 1 643 ? 32.972 -28.588 -3.652 1.00 84.94 643 LYS A C 1
ATOM 5191 O O . LYS A 1 643 ? 33.124 -27.809 -2.717 1.00 84.94 643 LYS A O 1
ATOM 5196 N N . ARG A 1 644 ? 31.913 -28.505 -4.465 1.00 90.12 644 ARG A N 1
ATOM 5197 C CA . ARG A 1 644 ? 30.829 -27.522 -4.303 1.00 90.12 644 ARG A CA 1
ATOM 5198 C C . ARG A 1 644 ? 29.477 -28.216 -4.190 1.00 90.12 644 ARG A C 1
ATOM 5200 O O . ARG A 1 644 ? 29.228 -29.199 -4.883 1.00 90.12 644 ARG A O 1
ATOM 5207 N N . GLN A 1 645 ? 28.606 -27.662 -3.355 1.00 92.06 645 GLN A N 1
ATOM 5208 C CA . GLN A 1 645 ? 27.200 -28.045 -3.310 1.00 92.06 645 GLN A CA 1
ATOM 5209 C C . GLN A 1 645 ? 26.416 -27.205 -4.314 1.00 92.06 645 GLN A C 1
ATOM 5211 O O . GLN A 1 645 ? 26.632 -25.997 -4.428 1.00 92.06 645 GLN A O 1
ATOM 5216 N N . VAL A 1 646 ? 25.539 -27.859 -5.068 1.00 91.06 646 VAL A N 1
ATOM 5217 C CA . VAL A 1 646 ? 24.683 -27.224 -6.068 1.00 91.06 646 VAL A CA 1
ATOM 5218 C C . VAL A 1 646 ? 23.242 -27.606 -5.777 1.00 91.06 646 VAL A C 1
ATOM 5220 O O . VAL A 1 646 ? 22.913 -28.789 -5.729 1.00 91.06 646 VAL A O 1
ATOM 5223 N N . GLU A 1 647 ? 22.384 -26.606 -5.613 1.00 91.06 647 GLU A N 1
ATOM 5224 C CA . GLU A 1 647 ? 20.940 -26.800 -5.536 1.00 91.06 647 GLU A CA 1
ATOM 5225 C C . GLU A 1 647 ? 20.337 -26.677 -6.932 1.00 91.06 647 GLU A C 1
ATOM 5227 O O . GLU A 1 647 ? 20.567 -25.695 -7.644 1.00 91.06 647 GLU A O 1
ATOM 5232 N N . LEU A 1 648 ? 19.582 -27.691 -7.343 1.00 88.25 648 LEU A N 1
ATOM 5233 C CA . LEU A 1 648 ? 19.005 -27.764 -8.672 1.00 88.25 648 LEU A CA 1
ATOM 5234 C C . LEU A 1 648 ? 17.484 -27.937 -8.594 1.00 88.25 648 LEU A C 1
ATOM 5236 O O . LEU A 1 648 ? 17.009 -29.008 -8.205 1.00 88.25 648 LEU A O 1
ATOM 5240 N N . PRO A 1 649 ? 16.701 -26.921 -8.997 1.00 87.94 649 PRO A N 1
ATOM 5241 C CA . PRO A 1 649 ? 15.256 -27.048 -9.093 1.00 87.94 649 PRO A CA 1
ATOM 5242 C C . PRO A 1 649 ? 14.866 -28.141 -10.090 1.00 87.94 649 PRO A C 1
ATOM 5244 O O . PRO A 1 649 ? 15.336 -28.165 -11.227 1.00 87.94 649 PRO A O 1
ATOM 5247 N N . VAL A 1 650 ? 13.941 -29.020 -9.712 1.00 88.50 650 VAL A N 1
ATOM 5248 C CA . VAL A 1 650 ? 13.462 -30.099 -10.595 1.00 88.50 650 VAL A CA 1
ATOM 5249 C C . VAL A 1 650 ? 12.795 -29.532 -11.856 1.00 88.50 650 VAL A C 1
ATOM 5251 O O . VAL A 1 650 ? 12.808 -30.153 -12.914 1.00 88.50 650 VAL A O 1
ATOM 5254 N N . THR A 1 651 ? 12.292 -28.300 -11.784 1.00 85.31 651 THR A N 1
ATOM 5255 C CA . THR A 1 651 ? 11.672 -27.562 -12.894 1.00 85.31 651 THR A CA 1
ATOM 5256 C C . THR A 1 651 ? 12.595 -27.293 -14.079 1.00 85.31 651 THR A C 1
ATOM 5258 O O . THR A 1 651 ? 12.114 -27.149 -15.206 1.00 85.31 651 THR A O 1
ATOM 5261 N N . VAL A 1 652 ? 13.912 -27.238 -13.860 1.00 85.31 652 VAL A N 1
ATOM 5262 C CA . VAL A 1 652 ? 14.893 -27.011 -14.935 1.00 85.31 652 VAL A CA 1
ATOM 5263 C C . VAL A 1 652 ? 15.465 -28.311 -15.510 1.00 85.31 652 VAL A C 1
ATOM 5265 O O . VAL A 1 652 ? 16.203 -28.272 -16.500 1.00 85.31 652 VAL A O 1
ATOM 5268 N N . ILE A 1 653 ? 15.125 -29.459 -14.918 1.00 89.56 653 ILE A N 1
ATOM 5269 C CA . ILE A 1 653 ? 15.630 -30.773 -15.314 1.00 89.56 653 ILE A CA 1
ATOM 5270 C C . ILE A 1 653 ? 14.857 -31.273 -16.533 1.00 89.56 653 ILE A C 1
ATOM 5272 O O . ILE A 1 653 ? 13.646 -31.485 -16.484 1.00 89.56 653 ILE A O 1
ATOM 5276 N N . LYS A 1 654 ? 15.574 -31.501 -17.637 1.00 89.06 654 LYS A N 1
ATOM 5277 C CA . LYS A 1 654 ? 15.002 -32.156 -18.819 1.00 89.06 654 LYS A CA 1
ATOM 5278 C C . LYS A 1 654 ? 14.964 -33.667 -18.645 1.00 89.06 654 LYS A C 1
ATOM 5280 O O . LYS A 1 654 ? 13.967 -34.288 -18.981 1.00 89.06 654 LYS A O 1
ATOM 5285 N N . GLN A 1 655 ? 16.045 -34.236 -18.122 1.00 91.00 655 GLN A N 1
ATOM 5286 C CA . GLN A 1 655 ? 16.191 -35.670 -17.905 1.00 91.00 655 GLN A CA 1
ATOM 5287 C C . GLN A 1 655 ? 17.146 -35.916 -16.739 1.00 91.00 655 GLN A C 1
ATOM 5289 O O . GLN A 1 655 ? 18.117 -35.178 -16.565 1.00 91.00 655 GLN A O 1
ATOM 5294 N N . ILE A 1 656 ? 16.900 -36.978 -15.979 1.00 92.44 656 ILE A N 1
ATOM 5295 C CA . ILE A 1 656 ? 17.789 -37.458 -14.924 1.00 92.44 656 ILE A CA 1
ATOM 5296 C C . ILE A 1 656 ? 18.046 -38.952 -15.112 1.00 92.44 656 ILE A C 1
ATOM 5298 O O . ILE A 1 656 ? 17.158 -39.699 -15.519 1.00 92.44 656 ILE A O 1
ATOM 5302 N N . LYS A 1 657 ? 19.283 -39.384 -14.866 1.00 91.81 657 LYS A N 1
ATOM 5303 C CA . LYS A 1 657 ? 19.681 -40.791 -14.929 1.00 91.81 657 LYS A CA 1
ATOM 5304 C C . LYS A 1 657 ? 20.654 -41.101 -13.797 1.00 91.81 657 LYS A C 1
ATOM 5306 O O . LYS A 1 657 ? 21.653 -40.399 -13.661 1.00 91.81 657 LYS A O 1
ATOM 5311 N N . VAL A 1 658 ? 20.409 -42.176 -13.051 1.00 89.81 658 VAL A N 1
ATOM 5312 C CA . VAL A 1 658 ? 21.395 -42.736 -12.116 1.00 89.81 658 VAL A CA 1
ATOM 5313 C C . VAL A 1 658 ? 22.530 -43.356 -12.928 1.00 89.81 658 VAL A C 1
ATOM 5315 O O . VAL A 1 658 ? 22.304 -44.217 -13.781 1.00 89.81 658 VAL A O 1
ATOM 5318 N N . THR A 1 659 ? 23.746 -42.859 -12.727 1.00 87.56 659 THR A N 1
ATOM 5319 C CA . THR A 1 659 ? 24.956 -43.404 -13.354 1.00 87.56 659 THR A CA 1
ATOM 5320 C C . THR A 1 659 ? 25.585 -44.494 -12.506 1.00 87.56 659 THR A C 1
ATOM 5322 O O . THR A 1 659 ? 26.158 -45.422 -13.062 1.00 87.56 659 THR A O 1
ATOM 5325 N N . GLU A 1 660 ? 25.461 -44.395 -11.184 1.00 82.94 660 GLU A N 1
ATOM 5326 C CA . GLU A 1 660 ? 25.978 -45.383 -10.243 1.00 82.94 660 GLU A CA 1
ATOM 5327 C C . GLU A 1 660 ? 25.154 -45.313 -8.952 1.00 82.94 660 GLU A C 1
ATOM 5329 O O . GLU A 1 660 ? 25.072 -44.251 -8.331 1.00 82.94 660 GLU A O 1
ATOM 5334 N N . SER A 1 661 ? 24.511 -46.421 -8.570 1.00 80.81 661 SER A N 1
ATOM 5335 C CA . SER A 1 661 ? 23.662 -46.448 -7.378 1.00 80.81 661 SER A CA 1
ATOM 5336 C C . SER A 1 661 ? 24.479 -46.670 -6.108 1.00 80.81 661 SER A C 1
ATOM 5338 O O . SER A 1 661 ? 25.473 -47.406 -6.103 1.00 80.81 661 SER A O 1
ATOM 5340 N N . HIS A 1 662 ? 24.048 -46.059 -5.007 1.00 79.50 662 HIS A N 1
ATOM 5341 C CA . HIS A 1 662 ? 24.675 -46.230 -3.702 1.00 79.50 662 HIS A CA 1
ATOM 5342 C C . HIS A 1 662 ? 24.680 -47.701 -3.273 1.00 79.50 662 HIS A C 1
ATOM 5344 O O . HIS A 1 662 ? 25.719 -48.235 -2.888 1.00 79.50 662 HIS A O 1
ATOM 5350 N N . ALA A 1 663 ? 23.546 -48.391 -3.434 1.00 73.00 663 ALA A N 1
ATOM 5351 C CA . ALA A 1 663 ? 23.417 -49.811 -3.113 1.00 73.00 663 ALA A CA 1
ATOM 5352 C C . ALA A 1 663 ? 24.412 -50.684 -3.899 1.00 73.00 663 ALA A C 1
ATOM 5354 O O . ALA A 1 663 ? 24.989 -51.619 -3.343 1.00 73.00 663 ALA A O 1
ATOM 5355 N N . HIS A 1 664 ? 24.668 -50.359 -5.172 1.00 73.19 664 HIS A N 1
ATOM 5356 C CA . HIS A 1 664 ? 25.650 -51.090 -5.968 1.00 73.19 664 HIS A CA 1
ATOM 5357 C C . HIS A 1 664 ? 27.086 -50.807 -5.511 1.00 73.19 664 HIS A C 1
ATOM 5359 O O . HIS A 1 664 ? 27.870 -51.750 -5.422 1.00 73.19 664 HIS A O 1
ATOM 5365 N N . ARG A 1 665 ? 27.417 -49.556 -5.149 1.00 73.38 665 ARG A N 1
ATOM 5366 C CA . ARG A 1 665 ? 28.728 -49.191 -4.574 1.00 73.38 665 ARG A CA 1
ATOM 5367 C C . ARG A 1 665 ? 28.999 -49.898 -3.253 1.00 73.38 665 ARG A C 1
ATOM 5369 O O . ARG A 1 665 ? 30.077 -50.457 -3.077 1.00 73.38 665 ARG A O 1
ATOM 5376 N N . VAL A 1 666 ? 28.018 -49.918 -2.352 1.00 71.75 666 VAL A N 1
ATOM 5377 C CA . VAL A 1 666 ? 28.130 -50.621 -1.068 1.00 71.75 666 VAL A CA 1
ATOM 5378 C C . VAL A 1 666 ? 28.274 -52.126 -1.299 1.00 71.75 666 VAL A C 1
ATOM 5380 O O . VAL A 1 666 ? 29.176 -52.733 -0.736 1.00 71.75 666 VAL A O 1
ATOM 5383 N N . SER A 1 667 ? 27.478 -52.721 -2.194 1.00 71.81 667 SER A N 1
ATOM 5384 C CA . SER A 1 667 ? 27.582 -54.148 -2.528 1.00 71.81 667 SER A CA 1
ATOM 5385 C C . SER A 1 667 ? 28.917 -54.525 -3.177 1.00 71.81 667 SER A C 1
ATOM 5387 O O . SER A 1 667 ? 29.445 -55.588 -2.869 1.00 71.81 667 SER A O 1
ATOM 5389 N N . LEU A 1 668 ? 29.464 -53.694 -4.069 1.00 66.94 668 LEU A N 1
ATOM 5390 C CA . LEU A 1 668 ? 30.784 -53.908 -4.673 1.00 66.94 668 LEU A CA 1
ATOM 5391 C C . LEU A 1 668 ? 31.887 -53.787 -3.625 1.00 66.94 668 LEU A C 1
ATOM 5393 O O . LEU A 1 668 ? 32.802 -54.602 -3.608 1.00 66.94 668 LEU A O 1
ATOM 5397 N N . HIS A 1 669 ? 31.786 -52.808 -2.726 1.00 66.62 669 HIS A N 1
ATOM 5398 C CA . HIS A 1 669 ? 32.755 -52.651 -1.650 1.00 66.62 669 HIS A CA 1
ATOM 5399 C C . HIS A 1 669 ? 32.698 -53.825 -0.664 1.00 66.62 669 HIS A C 1
ATOM 5401 O O . HIS A 1 669 ? 33.751 -54.309 -0.250 1.00 66.62 669 HIS A O 1
ATOM 5407 N N . GLN A 1 670 ? 31.499 -54.319 -0.343 1.00 63.62 670 GLN A N 1
ATOM 5408 C CA . GLN A 1 670 ? 31.289 -55.512 0.476 1.00 63.62 670 GLN A CA 1
ATOM 5409 C C . GLN A 1 670 ? 31.871 -56.756 -0.209 1.00 63.62 670 GLN A C 1
ATOM 5411 O O . GLN A 1 670 ? 32.647 -57.471 0.404 1.00 63.62 670 GLN A O 1
ATOM 5416 N N . GLN A 1 671 ? 31.600 -56.955 -1.505 1.00 65.31 671 GLN A N 1
ATOM 5417 C CA . GLN A 1 671 ? 32.186 -58.051 -2.283 1.00 65.31 671 GLN A CA 1
ATOM 5418 C C . GLN A 1 671 ? 33.713 -57.956 -2.355 1.00 65.31 671 GLN A C 1
ATOM 5420 O O . GLN A 1 671 ? 34.388 -58.966 -2.226 1.00 65.31 671 GLN A O 1
ATOM 5425 N N . MET A 1 672 ? 34.285 -56.764 -2.529 1.00 61.34 672 MET A N 1
ATOM 5426 C CA . MET A 1 672 ? 35.740 -56.584 -2.521 1.00 61.34 672 MET A CA 1
ATOM 5427 C C . MET A 1 672 ? 36.358 -56.851 -1.145 1.00 61.34 672 MET A C 1
ATOM 5429 O O . MET A 1 672 ? 37.472 -57.363 -1.083 1.00 61.34 672 MET A O 1
ATOM 5433 N N . LEU A 1 673 ? 35.647 -56.530 -0.060 1.00 59.88 673 LEU A N 1
ATOM 5434 C CA . LEU A 1 673 ? 36.061 -56.871 1.301 1.00 59.88 673 LEU A CA 1
ATOM 5435 C C . LEU A 1 673 ? 35.979 -58.386 1.540 1.00 59.88 673 LEU A C 1
ATOM 5437 O O . LEU A 1 673 ? 36.939 -58.957 2.050 1.00 59.88 673 LEU A O 1
ATOM 5441 N N . ASP A 1 674 ? 34.911 -59.037 1.078 1.00 59.34 674 ASP A N 1
ATOM 5442 C CA . ASP A 1 674 ? 34.711 -60.491 1.165 1.00 59.34 674 ASP A CA 1
ATOM 5443 C C . ASP A 1 674 ? 35.677 -61.291 0.268 1.00 59.34 674 ASP A C 1
ATOM 5445 O O . ASP A 1 674 ? 35.956 -62.446 0.558 1.00 59.34 674 ASP A O 1
ATOM 5449 N N . PHE A 1 675 ? 36.215 -60.696 -0.806 1.00 56.81 675 PHE A N 1
ATOM 5450 C CA . PHE A 1 675 ? 37.304 -61.270 -1.618 1.00 56.81 675 PHE A CA 1
ATOM 5451 C C . PHE A 1 675 ? 38.705 -61.015 -1.027 1.00 56.81 675 PHE A C 1
ATOM 5453 O O . PHE A 1 675 ? 39.680 -61.602 -1.499 1.00 56.81 675 PHE A O 1
ATOM 5460 N N . SER A 1 676 ? 38.822 -60.101 -0.056 1.00 52.47 676 SER A N 1
ATOM 5461 C CA . SER A 1 676 ? 40.081 -59.750 0.623 1.00 52.47 676 SER A CA 1
ATOM 5462 C C . SER A 1 676 ? 40.265 -60.431 1.987 1.00 52.47 676 SER A C 1
ATOM 5464 O O . SER A 1 676 ? 41.367 -60.381 2.540 1.00 52.47 676 SER A O 1
ATOM 5466 N N . LEU A 1 677 ? 39.200 -61.054 2.503 1.00 43.84 677 LEU A N 1
ATOM 5467 C CA . LEU A 1 677 ? 39.172 -61.990 3.632 1.00 43.84 677 LEU A CA 1
ATOM 5468 C C . LEU A 1 677 ? 39.290 -63.427 3.113 1.00 43.84 677 LEU A C 1
ATOM 5470 O O . LEU A 1 677 ? 39.915 -64.242 3.830 1.00 43.84 677 LEU A O 1
#

Foldseek 3Di:
DCVVVPWFWLDDDPNFWTWIDDPLKIKIKGKDQPDDADPLLLAAFDPDDPCVPCVDPVNVSVVVVVVCCCPVVVWDKTFHPDLLVVCVVVVPFPLAQFQLDWGWIWTDDDRMIMIMIIGDHSDPQTFAPRHGGDPDDPPVPPPDPPPPPPVVPPPPDPPPPPLQQQFQDADPAFDPVLVVQLLVLLVVPLVVFQAEEQAAALALLSLVVVQSNVVNCLVPLVSLVRAAYEYEDLVQFQPVSVVLLVVCLVLVQVLSQVRHPVGGHDLRHDYFFADLCQHPLNCCLQVLAQADALVRHSSCCRTPVVRVVVSCPVNDDLPGQYEYEDSQELSLDVVSVVVCCVQANVHQWGDDPDHNYIYGHSNHHDGSNSSSNCQVPPWGSGDPVSTSQVSQQLQLLLLQDPDRLVVVVVPDPPVSVVSSSGDRRDRDRLLHLHDPDRSSLVSVCVVVVPSRVLSNVLSNLSNSLVDCSSVQWRSWDDDDPGIDGHTHGGDLSSSLSSLQSCVVSVPADFPSSLVSSVLSCLVPQSVSSRRRDLSSLVSSCVNPPFDLPSLSLLCLPPVNPDCFGQDPVRDTHGDPRDDPHPCDPVNVVLVVQLVVQQVCCVPPNDQQFWKWFDFPPDIATFGFHDFDADPNTTAWTWGDRPPDIDIDGSSRTNDMDGPGGPVNVVVVVVVVVVVVD